Protein AF-0000000087217433 (afdb_homodimer)

Structure (mmCIF, N/CA/C/O backbone):
data_AF-0000000087217433-model_v1
#
loop_
_entity.id
_entity.type
_entity.pdbx_description
1 polymer Acyl-
#
loop_
_atom_site.group_PDB
_atom_site.id
_atom_site.type_symbol
_atom_site.label_atom_id
_atom_site.label_alt_id
_atom_site.label_comp_id
_atom_site.label_asym_id
_atom_site.label_entity_id
_atom_site.label_seq_id
_atom_site.pdbx_PDB_ins_code
_atom_site.Cartn_x
_atom_site.Cartn_y
_atom_site.Cartn_z
_atom_site.occupancy
_atom_site.B_iso_or_equiv
_atom_site.auth_seq_id
_atom_site.auth_comp_id
_atom_site.auth_asym_id
_atom_site.auth_atom_id
_atom_site.pdbx_PDB_model_num
ATOM 1 N N . MET A 1 1 ? -8.164 -5.551 -4.145 1 44.97 1 MET A N 1
ATOM 2 C CA . MET A 1 1 ? -9.016 -6.656 -4.57 1 44.97 1 MET A CA 1
ATOM 3 C C . MET A 1 1 ? -9.938 -7.105 -3.439 1 44.97 1 MET A C 1
ATOM 5 O O . MET A 1 1 ? -11.156 -7.141 -3.602 1 44.97 1 MET A O 1
ATOM 9 N N . GLY A 1 2 ? -9.273 -7.367 -2.277 1 44.88 2 GLY A N 1
ATOM 10 C CA . GLY A 1 2 ? -10.039 -8.008 -1.216 1 44.88 2 GLY A CA 1
ATOM 11 C C . GLY A 1 2 ? -11.094 -7.102 -0.615 1 44.88 2 GLY A C 1
ATOM 12 O O . GLY A 1 2 ? -12.125 -7.578 -0.129 1 44.88 2 GLY A O 1
ATOM 13 N N . ASN A 1 3 ? -10.906 -5.785 -0.82 1 48.41 3 ASN A N 1
ATOM 14 C CA . ASN A 1 3 ? -11.812 -4.879 -0.129 1 48.41 3 ASN A CA 1
ATOM 15 C C . ASN A 1 3 ? -13.008 -4.512 -1.002 1 48.41 3 ASN A C 1
ATOM 17 O O . ASN A 1 3 ? -13.922 -3.812 -0.554 1 48.41 3 ASN A O 1
ATOM 21 N N . ARG A 1 4 ? -12.984 -5.07 -2.201 1 52.06 4 ARG A N 1
ATOM 22 C CA . ARG A 1 4 ? -14.062 -4.691 -3.107 1 52.06 4 ARG A CA 1
ATOM 23 C C . ARG A 1 4 ? -15.141 -5.773 -3.164 1 52.06 4 ARG A C 1
ATOM 25 O O . ARG A 1 4 ? -16.156 -5.613 -3.852 1 52.06 4 ARG A O 1
ATOM 32 N N . THR A 1 5 ? -14.844 -6.816 -2.361 1 49.06 5 THR A N 1
ATOM 33 C CA . THR A 1 5 ? -15.805 -7.91 -2.322 1 49.06 5 THR A CA 1
ATOM 34 C C . THR A 1 5 ? -17 -7.539 -1.456 1 49.06 5 THR A C 1
ATOM 36 O O . THR A 1 5 ? -16.844 -6.938 -0.391 1 49.06 5 THR A O 1
ATOM 39 N N . GLU A 1 6 ? -18.094 -7.699 -2.018 1 55.34 6 GLU A N 1
ATOM 40 C CA . GLU A 1 6 ? -19.328 -7.383 -1.286 1 55.34 6 GLU A CA 1
ATOM 41 C C . GLU A 1 6 ? -19.344 -8.062 0.077 1 55.34 6 GLU A C 1
ATOM 43 O O . GLU A 1 6 ? -19.047 -9.258 0.183 1 55.34 6 GLU A O 1
ATOM 48 N N . GLY A 1 7 ? -19.656 -7.324 1.093 1 55.81 7 GLY A N 1
ATOM 49 C CA . GLY A 1 7 ? -19.828 -7.855 2.436 1 55.81 7 GLY A CA 1
ATOM 50 C C . GLY A 1 7 ? -18.516 -8 3.188 1 55.81 7 GLY A C 1
ATOM 51 O O . GLY A 1 7 ? -18.516 -8.367 4.367 1 55.81 7 GLY A O 1
ATOM 52 N N . THR A 1 8 ? -17.516 -7.793 2.533 1 60.22 8 THR A N 1
ATOM 53 C CA . THR A 1 8 ? -16.219 -8 3.189 1 60.22 8 THR A CA 1
ATOM 54 C C . THR A 1 8 ? -15.445 -6.688 3.277 1 60.22 8 THR A C 1
ATOM 56 O O . THR A 1 8 ? -14.234 -6.691 3.516 1 60.22 8 THR A O 1
ATOM 59 N N . ALA A 1 9 ? -16.25 -5.656 3.094 1 64.94 9 ALA A N 1
ATOM 60 C CA . ALA A 1 9 ? -15.562 -4.367 2.992 1 64.94 9 ALA A CA 1
ATOM 61 C C . ALA A 1 9 ? -15.008 -3.934 4.344 1 64.94 9 ALA A C 1
ATOM 63 O O . ALA A 1 9 ? -15.633 -4.16 5.383 1 64.94 9 ALA A O 1
ATOM 64 N N . ASP A 1 10 ? -13.852 -3.668 4.367 1 72.44 10 ASP A N 1
ATOM 65 C CA . ASP A 1 10 ? -13.266 -2.992 5.523 1 72.44 10 ASP A CA 1
ATOM 66 C C . ASP A 1 10 ? -13.672 -1.522 5.566 1 72.44 10 ASP A C 1
ATOM 68 O O . ASP A 1 10 ? -12.852 -0.637 5.324 1 72.44 10 ASP A O 1
ATOM 72 N N . ASP A 1 11 ? -14.812 -1.246 5.996 1 66.94 11 ASP A N 1
ATOM 73 C CA . ASP A 1 11 ? -15.461 0.054 5.859 1 66.94 11 ASP A CA 1
ATOM 74 C C . ASP A 1 11 ? -14.703 1.132 6.629 1 66.94 11 ASP A C 1
ATOM 76 O O . ASP A 1 11 ? -14.648 2.287 6.203 1 66.94 11 ASP A O 1
ATOM 80 N N . THR A 1 12 ? -14.07 0.705 7.715 1 66.75 12 THR A N 1
ATOM 81 C CA . THR A 1 12 ? -13.438 1.716 8.555 1 66.75 12 THR A CA 1
ATOM 82 C C . THR A 1 12 ? -11.945 1.804 8.258 1 66.75 12 THR A C 1
ATOM 84 O O . THR A 1 12 ? -11.289 2.787 8.617 1 66.75 12 THR A O 1
ATOM 87 N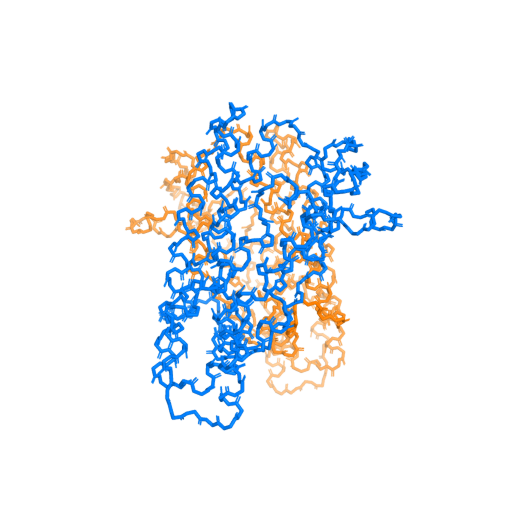 N . GLY A 1 13 ? -11.422 0.752 7.605 1 75.94 13 GLY A N 1
ATOM 88 C CA . GLY A 1 13 ? -9.984 0.644 7.441 1 75.94 13 GLY A CA 1
ATOM 89 C C . GLY A 1 13 ? -9.297 -0.001 8.633 1 75.94 13 GLY A C 1
ATOM 90 O O . GLY A 1 13 ? -8.086 -0.249 8.594 1 75.94 13 GLY A O 1
ATOM 91 N N . ALA A 1 14 ? -10.117 -0.2 9.695 1 81 14 ALA A N 1
ATOM 92 C CA . ALA A 1 14 ? -9.609 -0.865 10.891 1 81 14 ALA A CA 1
ATOM 93 C C . ALA A 1 14 ? -10.672 -1.772 11.508 1 81 14 ALA A C 1
ATOM 95 O O . ALA A 1 14 ? -10.758 -1.904 12.727 1 81 14 ALA A O 1
ATOM 96 N N . SER A 1 15 ? -11.508 -2.326 10.711 1 83.69 15 SER A N 1
ATOM 97 C CA . SER A 1 15 ? -12.57 -3.221 11.156 1 83.69 15 SER A CA 1
ATOM 98 C C . SER A 1 15 ? -12 -4.414 11.922 1 83.69 15 SER A C 1
ATOM 100 O O . SER A 1 15 ? -10.969 -4.965 11.539 1 83.69 15 SER A O 1
ATOM 102 N N . SER A 1 16 ? -12.781 -4.812 12.977 1 87.75 16 SER A N 1
ATOM 103 C CA . SER A 1 16 ? -12.352 -5.953 13.781 1 87.75 16 SER A CA 1
ATOM 104 C C . SER A 1 16 ? -12.844 -7.266 13.195 1 87.75 16 SER A C 1
ATOM 106 O O . SER A 1 16 ? -12.523 -8.344 13.703 1 87.75 16 SER A O 1
ATOM 108 N N . LEU A 1 17 ? -13.539 -7.184 12.148 1 88.38 17 LEU A N 1
ATOM 109 C CA . LEU A 1 17 ? -14.008 -8.406 11.5 1 88.38 17 LEU A CA 1
ATOM 110 C C . LEU A 1 17 ? -12.828 -9.266 11.062 1 88.38 17 LEU A C 1
ATOM 112 O O . LEU A 1 17 ? -11.828 -8.75 10.562 1 88.38 17 LEU A O 1
ATOM 116 N N . PRO A 1 18 ? -12.961 -10.562 11.219 1 89.69 18 PRO A N 1
ATOM 117 C CA . PRO A 1 18 ? -11.836 -11.453 10.922 1 89.69 18 PRO A CA 1
ATOM 118 C C . PRO A 1 18 ? -11.359 -11.328 9.477 1 89.69 18 PRO A C 1
ATOM 120 O O . PRO A 1 18 ? -10.148 -11.312 9.219 1 89.69 18 PRO A O 1
ATOM 123 N N . TRP A 1 19 ? -12.273 -11.219 8.578 1 89.81 19 TRP A N 1
ATOM 124 C CA . TRP A 1 19 ? -11.875 -11.117 7.18 1 89.81 19 TRP A CA 1
ATOM 125 C C . TRP A 1 19 ? -11.102 -9.82 6.934 1 89.81 19 TRP A C 1
ATOM 127 O O . TRP A 1 19 ? -10.094 -9.82 6.227 1 89.81 19 TRP A O 1
ATOM 137 N N . ALA A 1 20 ? -11.578 -8.742 7.469 1 88.75 20 ALA A N 1
ATOM 138 C CA . ALA A 1 20 ? -10.898 -7.461 7.332 1 88.75 20 ALA A CA 1
ATOM 139 C C . ALA A 1 20 ? -9.484 -7.531 7.902 1 88.75 20 ALA A C 1
ATOM 141 O O . ALA A 1 20 ? -8.539 -7.02 7.301 1 88.75 20 ALA A O 1
ATOM 142 N N . GLN A 1 21 ? -9.344 -8.148 9.016 1 91.12 21 GLN A N 1
ATOM 143 C CA . GLN A 1 21 ? -8.039 -8.312 9.641 1 91.12 21 GLN A CA 1
ATOM 144 C C . GLN A 1 21 ? -7.125 -9.188 8.789 1 91.12 21 GLN A C 1
ATOM 146 O O . GLN A 1 21 ? -5.941 -8.883 8.625 1 91.12 21 GLN A O 1
ATOM 151 N N . TRP A 1 22 ? -7.691 -10.234 8.273 1 93.31 22 TRP A N 1
ATOM 152 C CA . TRP A 1 22 ? -6.922 -11.117 7.41 1 93.31 22 TRP A CA 1
ATOM 153 C C . TRP A 1 22 ? -6.414 -10.367 6.18 1 93.31 22 TRP A C 1
ATOM 155 O O . TRP A 1 22 ? -5.234 -10.461 5.832 1 93.31 22 TRP A O 1
ATOM 165 N N . ILE A 1 23 ? -7.281 -9.633 5.574 1 91.19 23 ILE A N 1
ATOM 166 C CA . ILE A 1 23 ? -6.938 -8.945 4.332 1 91.19 23 ILE A CA 1
ATOM 167 C C . ILE A 1 23 ? -5.867 -7.891 4.609 1 91.19 23 ILE A C 1
ATOM 169 O O . ILE A 1 23 ? -4.953 -7.699 3.807 1 91.19 23 ILE A O 1
ATOM 173 N N . ARG A 1 24 ? -5.949 -7.215 5.711 1 92.12 24 ARG A N 1
ATOM 174 C CA . ARG A 1 24 ? -4.922 -6.23 6.039 1 92.12 24 ARG A CA 1
ATOM 175 C C . ARG A 1 24 ? -3.58 -6.906 6.305 1 92.12 24 ARG A C 1
ATOM 177 O O . ARG A 1 24 ? -2.533 -6.398 5.898 1 92.12 24 ARG A O 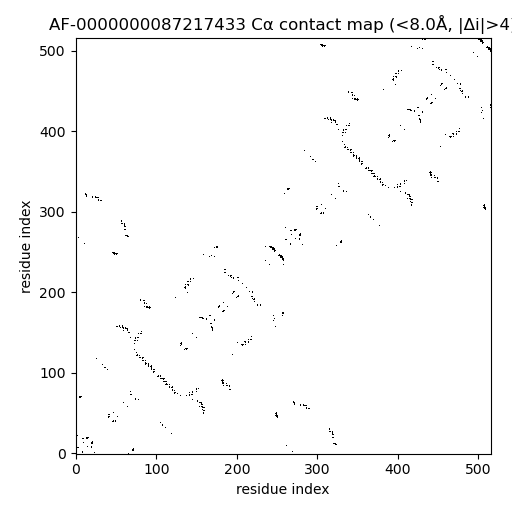1
ATOM 184 N N . GLY A 1 25 ? -3.664 -8.008 7.059 1 94.44 25 GLY A N 1
ATOM 185 C CA . GLY A 1 25 ? -2.441 -8.773 7.254 1 94.44 25 GLY A CA 1
ATOM 186 C C . GLY A 1 25 ? -1.825 -9.258 5.953 1 94.44 25 GLY A C 1
ATOM 187 O O . GLY A 1 25 ? -0.62 -9.109 5.742 1 94.44 25 GLY A O 1
ATOM 188 N N . TRP A 1 26 ? -2.689 -9.852 5.117 1 95.56 26 TRP A N 1
ATOM 189 C CA . TRP A 1 26 ? -2.283 -10.281 3.781 1 95.56 26 TRP A CA 1
ATOM 190 C C . TRP A 1 26 ? -1.668 -9.125 3.002 1 95.56 26 TRP A C 1
ATOM 192 O O . TRP A 1 26 ? -0.597 -9.266 2.408 1 95.56 26 TRP A O 1
ATOM 202 N N . THR A 1 27 ? -2.256 -7.973 3.033 1 93.62 27 THR A N 1
ATOM 203 C CA . THR A 1 27 ? -1.797 -6.789 2.312 1 93.62 27 THR A CA 1
ATOM 204 C C . THR A 1 27 ? -0.427 -6.348 2.82 1 93.62 27 THR A C 1
ATOM 206 O O . THR A 1 27 ? 0.45 -6 2.027 1 93.62 27 THR A O 1
ATOM 209 N N . ALA A 1 28 ? -0.307 -6.363 4.09 1 95.25 28 ALA A N 1
ATOM 210 C CA . ALA A 1 28 ? 0.971 -5.977 4.68 1 95.25 28 ALA A CA 1
ATOM 211 C C . ALA A 1 28 ? 2.098 -6.887 4.199 1 95.25 28 ALA A C 1
ATOM 213 O O . ALA A 1 28 ? 3.188 -6.414 3.867 1 95.25 28 ALA A O 1
ATOM 214 N N . GLU A 1 29 ? 1.805 -8.125 4.152 1 96.94 29 GLU A N 1
ATOM 215 C CA . GLU A 1 29 ? 2.812 -9.086 3.715 1 96.94 29 GLU A CA 1
ATOM 216 C C . GLU A 1 29 ? 3.096 -8.945 2.223 1 96.94 29 GLU A C 1
ATOM 218 O O . GLU A 1 29 ? 4.25 -9.008 1.796 1 96.94 29 GLU A O 1
ATOM 223 N N . GLU A 1 30 ? 2.029 -8.727 1.439 1 95.62 30 GLU A N 1
ATOM 224 C CA . GLU A 1 30 ? 2.209 -8.5 0.008 1 95.62 30 GLU A CA 1
ATOM 225 C C . GLU A 1 30 ? 3.061 -7.262 -0.254 1 95.62 30 GLU A C 1
ATOM 227 O O . GLU A 1 30 ? 3.891 -7.254 -1.165 1 95.62 30 GLU A O 1
ATOM 232 N N . ASN A 1 31 ? 2.756 -6.273 0.53 1 95.56 31 ASN A N 1
ATOM 233 C CA . ASN A 1 31 ? 3.551 -5.055 0.406 1 95.56 31 ASN A CA 1
ATOM 234 C C . ASN A 1 31 ? 5.035 -5.332 0.622 1 95.56 31 ASN A C 1
ATOM 236 O O . ASN A 1 31 ? 5.883 -4.773 -0.077 1 95.56 31 ASN A O 1
ATOM 240 N N . ARG A 1 32 ? 5.344 -6.191 1.537 1 96.31 32 ARG A N 1
ATOM 241 C CA . ARG A 1 32 ? 6.734 -6.523 1.831 1 96.31 32 ARG A CA 1
ATOM 242 C C . ARG A 1 32 ? 7.391 -7.223 0.646 1 96.31 32 ARG A C 1
ATOM 244 O O . ARG A 1 32 ? 8.586 -7.047 0.398 1 96.31 32 ARG A O 1
ATOM 251 N N . HIS A 1 33 ? 6.625 -8.062 0.002 1 97.56 33 HIS A N 1
ATOM 252 C CA . HIS A 1 33 ? 7.164 -8.742 -1.17 1 97.56 33 HIS A CA 1
ATOM 253 C C . HIS A 1 33 ? 7.633 -7.738 -2.221 1 97.56 33 HIS A C 1
ATOM 255 O O . HIS A 1 33 ? 8.758 -7.844 -2.725 1 97.56 33 HIS A O 1
ATOM 261 N N . GLY A 1 34 ? 6.723 -6.805 -2.523 1 95.44 34 GLY A N 1
ATOM 262 C CA . GLY A 1 34 ? 7.055 -5.777 -3.498 1 95.44 34 GLY A CA 1
ATOM 263 C C . GLY A 1 34 ? 8.25 -4.938 -3.096 1 95.44 34 GLY A C 1
ATOM 264 O O . GLY A 1 34 ? 9.133 -4.672 -3.914 1 95.44 34 GLY A O 1
ATOM 265 N N . ASP A 1 35 ? 8.266 -4.547 -1.831 1 95 35 ASP A N 1
ATOM 266 C CA . ASP A 1 35 ? 9.367 -3.725 -1.327 1 95 35 ASP A CA 1
ATOM 267 C C . ASP A 1 35 ? 10.695 -4.461 -1.436 1 95 35 ASP A C 1
ATOM 269 O O . ASP A 1 35 ? 11.703 -3.875 -1.836 1 95 35 ASP A O 1
ATOM 273 N N . LEU A 1 36 ? 10.695 -5.715 -1.054 1 96.25 36 LEU A N 1
ATOM 274 C CA . LEU A 1 36 ? 11.914 -6.52 -1.065 1 96.25 36 LEU A CA 1
ATOM 275 C C . LEU A 1 36 ? 12.445 -6.684 -2.486 1 96.25 36 LEU A C 1
ATOM 277 O O . LEU A 1 36 ? 13.633 -6.469 -2.736 1 96.25 36 LEU A O 1
ATOM 281 N N . LEU A 1 37 ? 11.578 -7 -3.389 1 97.25 37 LEU A N 1
ATOM 282 C CA . LEU A 1 37 ? 11.992 -7.203 -4.773 1 97.25 37 LEU A CA 1
ATOM 283 C C . LEU A 1 37 ? 12.469 -5.898 -5.398 1 97.25 37 LEU A C 1
ATOM 285 O O . LEU A 1 37 ? 13.453 -5.879 -6.133 1 97.25 37 LEU A O 1
ATOM 289 N N . ASN A 1 38 ? 11.719 -4.863 -5.117 1 96.56 38 ASN A N 1
ATOM 290 C CA . ASN A 1 38 ? 12.133 -3.557 -5.621 1 96.56 38 ASN A CA 1
ATOM 291 C C . ASN A 1 38 ? 13.516 -3.166 -5.117 1 96.56 38 ASN A C 1
ATOM 293 O O . ASN A 1 38 ? 14.344 -2.662 -5.879 1 96.56 38 ASN A O 1
ATOM 297 N N . ARG A 1 39 ? 13.766 -3.41 -3.848 1 95.81 39 ARG A N 1
ATOM 298 C CA . ARG A 1 39 ? 15.062 -3.111 -3.258 1 95.81 39 ARG A CA 1
ATOM 299 C C . ARG A 1 39 ? 16.156 -3.953 -3.898 1 95.81 39 ARG A C 1
ATOM 301 O O . ARG A 1 39 ? 17.25 -3.451 -4.184 1 95.81 39 ARG A O 1
ATOM 308 N N . TYR A 1 40 ? 15.898 -5.184 -4.102 1 97.31 40 TYR A N 1
ATOM 309 C CA . TYR A 1 40 ? 16.859 -6.059 -4.766 1 97.31 40 TYR A CA 1
ATOM 310 C C . TYR A 1 40 ? 17.219 -5.531 -6.152 1 97.31 40 TYR A C 1
ATOM 312 O O . TYR A 1 40 ? 18.391 -5.453 -6.512 1 97.31 40 TYR A O 1
ATOM 320 N N . LEU A 1 41 ? 16.172 -5.195 -6.926 1 96.94 41 LEU A N 1
ATOM 321 C CA . LEU A 1 41 ? 16.406 -4.656 -8.258 1 96.94 41 LEU A CA 1
ATOM 322 C C . LEU A 1 41 ? 17.25 -3.387 -8.195 1 96.94 41 LEU A C 1
ATOM 324 O O . LEU A 1 41 ? 18.188 -3.225 -8.969 1 96.94 41 LEU A O 1
ATOM 328 N N . TYR A 1 42 ? 16.906 -2.549 -7.277 1 96.19 42 TYR A N 1
ATOM 329 C CA . TYR A 1 42 ? 17.625 -1.286 -7.117 1 96.19 42 TYR A CA 1
ATOM 330 C C . TYR A 1 42 ? 19.094 -1.526 -6.793 1 96.19 42 TYR A C 1
ATOM 332 O O . TYR A 1 42 ? 19.969 -0.94 -7.426 1 96.19 42 TYR A O 1
ATOM 340 N N . LEU A 1 43 ? 19.375 -2.398 -5.859 1 95.25 43 LEU A N 1
ATOM 341 C CA . LEU A 1 43 ? 20.734 -2.611 -5.371 1 95.25 43 LEU A CA 1
ATOM 342 C C . LEU A 1 43 ? 21.547 -3.41 -6.379 1 95.25 43 LEU A C 1
ATOM 344 O O . LEU A 1 43 ? 22.781 -3.338 -6.379 1 95.25 43 LEU A O 1
ATOM 348 N N . SER A 1 44 ? 20.875 -4.195 -7.191 1 95.06 44 SER A N 1
ATOM 349 C CA . SER A 1 44 ? 21.609 -5.008 -8.164 1 95.06 44 SER A CA 1
ATOM 350 C C . SER A 1 44 ? 22.297 -4.137 -9.203 1 95.06 44 SER A C 1
ATOM 352 O O . SER A 1 44 ? 23.312 -4.535 -9.773 1 95.06 44 SER A O 1
ATOM 354 N N . GLY A 1 45 ? 21.703 -2.961 -9.539 1 93.88 45 GLY A N 1
ATOM 355 C CA . GLY A 1 45 ? 22.234 -2.082 -10.57 1 93.88 45 GLY A CA 1
ATOM 356 C C . GLY A 1 45 ? 22.047 -2.619 -11.977 1 93.88 45 GLY A C 1
ATOM 357 O O . GLY A 1 45 ? 22.609 -2.08 -12.93 1 93.88 45 GLY A O 1
ATOM 358 N N . ARG A 1 46 ? 21.234 -3.582 -12.125 1 92.88 46 ARG A N 1
ATOM 359 C CA . ARG A 1 46 ? 21.125 -4.285 -13.398 1 92.88 46 ARG A CA 1
ATOM 360 C C . ARG A 1 46 ? 19.891 -3.816 -14.172 1 92.88 46 ARG A C 1
ATOM 362 O O . ARG A 1 46 ? 19.734 -4.148 -15.344 1 92.88 46 ARG A O 1
ATOM 369 N N . VAL A 1 47 ? 19.047 -3.051 -13.492 1 95.88 47 VAL A N 1
ATOM 370 C CA . VAL A 1 47 ? 17.766 -2.674 -14.086 1 95.88 47 VAL A CA 1
ATOM 371 C C . VAL A 1 47 ? 17.656 -1.152 -14.148 1 95.88 47 VAL A C 1
ATOM 373 O O . VAL A 1 47 ? 18.234 -0.446 -13.328 1 95.88 47 VAL A O 1
ATOM 376 N N . ASP A 1 48 ? 16.938 -0.722 -15.203 1 96.94 48 ASP A N 1
ATOM 377 C CA . ASP A 1 48 ? 16.578 0.693 -15.273 1 96.94 48 ASP A CA 1
ATOM 378 C C . ASP A 1 48 ? 15.453 1.03 -14.305 1 96.94 48 ASP A C 1
ATOM 380 O O . ASP A 1 48 ? 14.273 0.906 -14.648 1 96.94 48 ASP A O 1
ATOM 384 N N . MET A 1 49 ? 15.852 1.546 -13.18 1 96.44 49 MET A N 1
ATOM 385 C CA . MET A 1 49 ? 14.867 1.742 -12.117 1 96.44 49 MET A CA 1
ATOM 386 C C . MET A 1 49 ? 13.906 2.871 -12.469 1 96.44 49 MET A C 1
ATOM 388 O O . MET A 1 49 ? 12.781 2.912 -11.961 1 96.44 49 MET A O 1
ATOM 392 N N . ARG A 1 50 ? 14.297 3.814 -13.289 1 95.94 50 ARG A N 1
ATOM 393 C CA . ARG A 1 50 ? 13.352 4.828 -13.758 1 95.94 50 ARG A CA 1
ATOM 394 C C . ARG A 1 50 ? 12.18 4.188 -14.484 1 95.94 50 ARG A C 1
ATOM 396 O O . ARG A 1 50 ? 11.023 4.543 -14.242 1 95.94 50 ARG A O 1
ATOM 403 N N . GLN A 1 51 ? 12.523 3.23 -15.32 1 95.75 51 GLN A N 1
ATOM 404 C CA . GLN A 1 51 ? 11.484 2.562 -16.094 1 95.75 51 GLN A CA 1
ATOM 405 C C . GLN A 1 51 ? 10.625 1.667 -15.195 1 95.75 51 GLN A C 1
ATOM 407 O O . GLN A 1 51 ? 9.414 1.555 -15.398 1 95.75 51 GLN A O 1
ATOM 412 N N . VAL A 1 52 ? 11.289 1.016 -14.266 1 96 52 VAL A N 1
ATOM 413 C CA . VAL A 1 52 ? 10.555 0.182 -13.328 1 96 52 VAL A CA 1
ATOM 414 C C . VAL A 1 52 ? 9.555 1.038 -12.555 1 96 52 VAL A C 1
ATOM 416 O O . VAL A 1 52 ? 8.367 0.714 -12.492 1 96 52 VAL A O 1
ATOM 419 N N . GLU A 1 53 ? 10 2.18 -12.039 1 96.19 53 GLU A N 1
ATOM 420 C CA . GLU A 1 53 ? 9.148 3.037 -11.219 1 96.19 53 GLU A CA 1
ATOM 421 C C . GLU A 1 53 ? 8.062 3.701 -12.062 1 96.19 53 GLU A C 1
ATOM 423 O O . GLU A 1 53 ? 6.949 3.932 -11.578 1 96.19 53 GLU A O 1
ATOM 428 N N . THR A 1 54 ? 8.414 4.031 -13.266 1 96.06 54 THR A N 1
ATOM 429 C CA . THR A 1 54 ? 7.402 4.562 -14.18 1 96.06 54 THR A CA 1
ATOM 430 C C . THR A 1 54 ? 6.301 3.533 -14.422 1 96.06 54 THR A C 1
ATOM 432 O O . THR A 1 54 ? 5.117 3.873 -14.422 1 96.06 54 THR A O 1
ATOM 435 N N . THR A 1 55 ? 6.703 2.316 -14.617 1 95.19 55 THR A N 1
ATOM 436 C CA . THR A 1 55 ? 5.75 1.234 -14.836 1 95.19 55 THR A CA 1
ATOM 437 C C . THR A 1 55 ? 4.848 1.056 -13.617 1 95.19 55 THR A C 1
ATOM 439 O O . THR A 1 55 ? 3.631 0.911 -13.758 1 95.19 55 THR A O 1
ATOM 442 N N . VAL A 1 56 ? 5.492 1.079 -12.43 1 94.62 56 VAL A N 1
ATOM 443 C CA . VAL A 1 56 ? 4.723 0.952 -11.195 1 94.62 56 VAL A CA 1
ATOM 444 C C . VAL A 1 56 ? 3.732 2.109 -11.078 1 94.62 56 VAL A C 1
ATOM 446 O O . VAL A 1 56 ? 2.562 1.904 -10.742 1 94.62 56 VAL A O 1
ATOM 449 N N . HIS A 1 57 ? 4.18 3.293 -11.398 1 95.75 57 HIS A N 1
ATOM 450 C CA . HIS A 1 57 ? 3.328 4.477 -11.359 1 95.75 57 HIS A CA 1
ATOM 451 C C . HIS A 1 57 ? 2.125 4.32 -12.289 1 95.75 57 HIS A C 1
ATOM 453 O O . HIS A 1 57 ? 0.99 4.586 -11.883 1 95.75 57 HIS A O 1
ATOM 459 N N . HIS A 1 58 ? 2.363 3.885 -13.445 1 93.94 58 HIS A N 1
ATOM 460 C CA . HIS A 1 58 ? 1.292 3.721 -14.422 1 93.94 58 HIS A CA 1
ATOM 461 C C . HIS A 1 58 ? 0.341 2.6 -14.008 1 93.94 58 HIS A C 1
ATOM 463 O O . HIS A 1 58 ? -0.864 2.68 -14.258 1 93.94 58 HIS A O 1
ATOM 469 N N . LEU A 1 59 ? 0.901 1.569 -13.484 1 92.19 59 LEU A N 1
ATOM 470 C CA . LEU A 1 59 ? 0.045 0.479 -13.031 1 92.19 59 LEU A CA 1
ATOM 471 C C . LEU A 1 59 ? -0.966 0.973 -12.008 1 92.19 59 LEU A C 1
ATOM 473 O O . LEU A 1 59 ? -2.15 0.636 -12.078 1 92.19 59 LEU A O 1
ATOM 477 N N . LEU A 1 60 ? -0.505 1.774 -11.055 1 91.75 60 LEU A N 1
ATOM 478 C CA . LEU A 1 60 ? -1.383 2.318 -10.023 1 91.75 60 LEU A CA 1
ATOM 479 C C . LEU A 1 60 ? -2.377 3.307 -10.625 1 91.75 60 LEU A C 1
ATOM 481 O O . LEU A 1 60 ? -3.557 3.299 -10.266 1 91.75 60 LEU A O 1
ATOM 485 N N . ARG A 1 61 ? -1.899 4.055 -11.516 1 92.56 61 ARG A N 1
ATOM 486 C CA . ARG A 1 61 ? -2.746 5.074 -12.125 1 92.56 61 ARG A CA 1
ATOM 487 C C . ARG A 1 61 ? -3.793 4.438 -13.039 1 92.56 61 ARG A C 1
ATOM 489 O O . ARG A 1 61 ? -4.938 4.891 -13.086 1 92.56 61 ARG A O 1
ATOM 496 N N . ASN A 1 62 ? -3.348 3.467 -13.719 1 88.88 62 ASN A N 1
ATOM 497 C CA . ASN A 1 62 ? -4.25 2.805 -14.656 1 88.88 62 ASN A CA 1
ATOM 498 C C . ASN A 1 62 ? -5.258 1.915 -13.93 1 88.88 62 ASN A C 1
ATOM 500 O O . ASN A 1 62 ? -6.371 1.713 -14.414 1 88.88 62 ASN A O 1
ATOM 504 N N . GLY A 1 63 ? -4.809 1.42 -12.828 1 84.69 63 GLY A N 1
ATOM 505 C CA . GLY A 1 63 ? -5.676 0.552 -12.047 1 84.69 63 GLY A CA 1
ATOM 506 C C . GLY A 1 63 ? -5.664 -0.888 -12.523 1 84.69 63 GLY A C 1
ATOM 507 O O . GLY A 1 63 ? -4.734 -1.311 -13.219 1 84.69 63 GLY A O 1
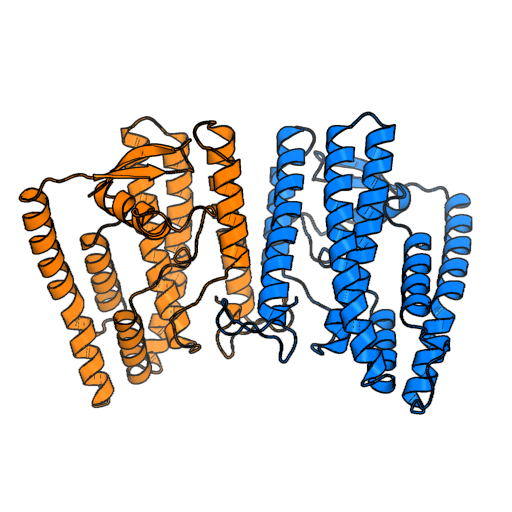ATOM 508 N N . MET A 1 64 ? -6.5 -1.625 -11.828 1 75.81 64 MET A N 1
ATOM 509 C CA . MET A 1 64 ? -6.633 -3.045 -12.148 1 75.81 64 MET A CA 1
ATOM 510 C C . MET A 1 64 ? -8.102 -3.441 -12.273 1 75.81 64 MET A C 1
ATOM 512 O O . MET A 1 64 ? -8.922 -3.049 -11.445 1 75.81 64 MET A O 1
ATOM 516 N N . GLU A 1 65 ? -8.352 -3.924 -13.406 1 70.06 65 GLU A N 1
ATOM 517 C CA . GLU A 1 65 ? -9.703 -4.441 -13.57 1 70.06 65 GLU A CA 1
ATOM 518 C C . GLU A 1 65 ? -9.781 -5.918 -13.18 1 70.06 65 GLU A C 1
ATOM 520 O O . GLU A 1 65 ? -9.133 -6.762 -13.805 1 70.06 65 GLU A O 1
ATOM 525 N N . MET A 1 66 ? -10.391 -6.066 -11.992 1 63.19 66 MET A N 1
ATOM 526 C CA . MET A 1 66 ? -10.602 -7.473 -11.648 1 63.19 66 MET A CA 1
ATOM 527 C C . MET A 1 66 ? -11.734 -8.07 -12.477 1 63.19 66 MET A C 1
ATOM 529 O O . MET A 1 66 ? -12.828 -7.508 -12.531 1 63.19 66 MET A O 1
ATOM 533 N N . LEU A 1 67 ? -11.438 -8.797 -13.391 1 60.06 67 LEU A N 1
ATOM 534 C CA . LEU A 1 67 ? -12.438 -9.383 -14.281 1 60.06 67 LEU A CA 1
ATOM 535 C C . LEU A 1 67 ? -13.281 -10.422 -13.555 1 60.06 67 LEU A C 1
ATOM 537 O O . LEU A 1 67 ? -13.961 -11.227 -14.188 1 60.06 67 LEU A O 1
ATOM 541 N N . VAL A 1 68 ? -13.148 -10.305 -12.211 1 61.34 68 VAL A N 1
ATOM 542 C CA . VAL A 1 68 ? -13.945 -11.266 -11.469 1 61.34 68 VAL A CA 1
ATOM 543 C C . VAL A 1 68 ? -15.141 -10.562 -10.828 1 61.34 68 VAL A C 1
ATOM 545 O O . VAL A 1 68 ? -15.039 -9.406 -10.406 1 61.34 68 VAL A O 1
ATOM 548 N N . PRO A 1 69 ? -16.297 -11.219 -10.938 1 63.91 69 PRO A N 1
ATOM 549 C CA . PRO A 1 69 ? -17.469 -10.633 -10.289 1 63.91 69 PRO A CA 1
ATOM 550 C C . PRO A 1 69 ? -17.219 -10.266 -8.828 1 63.91 69 PRO A C 1
ATOM 552 O O . PRO A 1 69 ? -16.328 -10.836 -8.188 1 63.91 69 PRO A O 1
ATOM 555 N N . LYS A 1 70 ? -17.969 -9.391 -8.32 1 70.56 70 LYS A N 1
ATOM 556 C CA . LYS A 1 70 ? -17.812 -8.844 -6.977 1 70.56 70 LYS A CA 1
ATOM 557 C C . LYS A 1 70 ? -18.375 -9.797 -5.926 1 70.56 70 LYS A C 1
ATOM 559 O O . LYS A 1 70 ? -18.391 -9.477 -4.734 1 70.56 70 LYS A O 1
ATOM 564 N N . SER A 1 71 ? -18.484 -11.008 -6.324 1 79.44 71 SER A N 1
ATOM 565 C CA . SER A 1 71 ? -18.969 -11.961 -5.34 1 79.44 71 SER A CA 1
ATOM 566 C C . SER A 1 71 ? -17.844 -12.492 -4.465 1 79.44 71 SER A C 1
ATOM 568 O O . SER A 1 71 ? -16.719 -12.672 -4.934 1 79.44 71 SER A O 1
ATOM 570 N N . PRO A 1 72 ? -18.234 -12.742 -3.203 1 84.31 72 PRO A N 1
ATOM 571 C CA . PRO A 1 72 ? -17.219 -13.289 -2.297 1 84.31 72 PRO A CA 1
ATOM 572 C C . PRO A 1 72 ? -16.672 -14.633 -2.762 1 84.31 72 PRO A C 1
ATOM 574 O O . PRO A 1 72 ? -15.492 -14.93 -2.564 1 84.31 72 PRO A O 1
ATOM 577 N N . TYR A 1 73 ? -17.547 -15.438 -3.455 1 91.19 73 TYR A N 1
ATOM 578 C CA . TYR A 1 73 ? -17.094 -16.734 -3.947 1 91.19 73 TYR A CA 1
ATOM 579 C C . TYR A 1 73 ? -15.992 -16.578 -4.984 1 91.19 73 TYR A C 1
ATOM 581 O O . TYR A 1 73 ? -14.945 -17.219 -4.895 1 91.19 73 TYR A O 1
ATOM 589 N N . HIS A 1 74 ? -16.234 -15.641 -5.879 1 89.06 74 HIS A N 1
ATOM 590 C CA . HIS A 1 74 ? -15.281 -15.43 -6.965 1 89.06 74 HIS A CA 1
ATOM 591 C C . HIS A 1 74 ? -13.961 -14.883 -6.438 1 89.06 74 HIS A C 1
ATOM 593 O O . HIS A 1 74 ? -12.891 -15.305 -6.887 1 89.06 74 HIS A O 1
ATOM 599 N N . SER A 1 75 ? -14.07 -14.031 -5.477 1 87.5 75 SER A N 1
ATOM 600 C CA . SER A 1 75 ? -12.875 -13.375 -4.965 1 87.5 75 SER A CA 1
ATOM 601 C C . SER A 1 75 ? -11.961 -14.359 -4.246 1 87.5 75 SER A C 1
ATOM 603 O O . SER A 1 75 ? -10.742 -14.32 -4.414 1 87.5 75 SER A O 1
ATOM 605 N N . VAL A 1 76 ? -12.547 -15.219 -3.486 1 92 76 VAL A N 1
ATOM 606 C CA . VAL A 1 76 ? -11.719 -16.141 -2.711 1 92 76 VAL A CA 1
ATOM 607 C C . VAL A 1 76 ? -11.141 -17.219 -3.629 1 92 76 VAL A C 1
ATOM 609 O O . VAL A 1 76 ? -10.016 -17.672 -3.432 1 92 76 VAL A O 1
ATOM 612 N N . ILE A 1 77 ? -11.898 -17.625 -4.617 1 93.56 77 ILE A N 1
ATOM 613 C CA . ILE A 1 77 ? -11.398 -18.594 -5.59 1 93.56 77 ILE A CA 1
ATOM 614 C C . ILE A 1 77 ? -10.242 -17.969 -6.379 1 93.56 77 ILE A C 1
ATOM 616 O O . ILE A 1 77 ? -9.188 -18.578 -6.523 1 93.56 77 ILE A O 1
ATOM 620 N N . TYR A 1 78 ? -10.484 -16.812 -6.836 1 90.44 78 TYR A N 1
ATOM 621 C CA . TYR A 1 78 ? -9.438 -16.094 -7.555 1 90.44 78 TYR A CA 1
ATOM 622 C C . TYR A 1 78 ? -8.18 -15.953 -6.699 1 90.44 78 TYR A C 1
ATOM 624 O O . TYR A 1 78 ? -7.066 -16.141 -7.188 1 90.44 78 TYR A O 1
ATOM 632 N N . GLY A 1 79 ? -8.391 -15.609 -5.457 1 91.31 79 GLY A N 1
ATOM 633 C CA . GLY A 1 79 ? -7.273 -15.492 -4.539 1 91.31 79 GLY A CA 1
ATOM 634 C C . GLY A 1 79 ? -6.473 -16.781 -4.41 1 91.31 79 GLY A C 1
ATOM 635 O O . GLY A 1 79 ? -5.242 -16.75 -4.441 1 91.31 79 GLY A O 1
ATOM 636 N N . ALA A 1 80 ? -7.156 -17.859 -4.285 1 95 80 ALA A N 1
ATOM 637 C CA . ALA A 1 80 ? -6.48 -19.156 -4.184 1 95 80 ALA A CA 1
ATOM 638 C C . ALA A 1 80 ? -5.629 -19.422 -5.422 1 95 80 ALA A C 1
ATOM 640 O O . ALA A 1 80 ? -4.457 -19.797 -5.309 1 95 80 ALA A O 1
ATOM 641 N N . PHE A 1 81 ? -6.199 -19.172 -6.531 1 93.5 81 PHE A N 1
ATOM 642 C CA . PHE A 1 81 ? -5.504 -19.438 -7.785 1 93.5 81 PHE A CA 1
ATOM 643 C C . PHE A 1 81 ? -4.309 -18.5 -7.941 1 93.5 81 PHE A C 1
ATOM 645 O O . PHE A 1 81 ? -3.221 -18.938 -8.328 1 93.5 81 PHE A O 1
ATOM 652 N N . GLN A 1 82 ? -4.539 -17.25 -7.684 1 92.12 82 GLN A N 1
ATOM 653 C CA . GLN A 1 82 ? -3.473 -16.266 -7.816 1 92.12 82 GLN A CA 1
ATOM 654 C C . GLN A 1 82 ? -2.311 -16.578 -6.883 1 92.12 82 GLN A C 1
ATOM 656 O O . GLN A 1 82 ? -1.146 -16.516 -7.285 1 92.12 82 GLN A O 1
ATOM 661 N N . GLU A 1 83 ? -2.592 -16.953 -5.66 1 95.56 83 GLU A N 1
ATOM 662 C CA . GLU A 1 83 ? -1.547 -17.266 -4.691 1 95.56 83 GLU A CA 1
ATOM 663 C C . GLU A 1 83 ? -0.741 -18.5 -5.129 1 95.56 83 GLU A C 1
ATOM 665 O O . GLU A 1 83 ? 0.481 -18.531 -4.969 1 95.56 83 GLU A O 1
ATOM 670 N N . ARG A 1 84 ? -1.385 -19.5 -5.617 1 96.75 84 ARG A N 1
ATOM 671 C CA . ARG A 1 84 ? -0.646 -20.672 -6.07 1 96.75 84 ARG A CA 1
ATOM 672 C C . ARG A 1 84 ? 0.195 -20.344 -7.301 1 96.75 84 ARG A C 1
ATOM 674 O O . ARG A 1 84 ? 1.336 -20.797 -7.414 1 96.75 84 ARG A O 1
ATOM 681 N N . ALA A 1 85 ? -0.42 -19.594 -8.211 1 94.56 85 ALA A N 1
ATOM 682 C CA . ALA A 1 85 ? 0.336 -19.203 -9.398 1 94.56 85 ALA A CA 1
ATOM 683 C C . ALA A 1 85 ? 1.617 -18.469 -9.016 1 94.56 85 ALA A C 1
ATOM 685 O O . ALA A 1 85 ? 2.688 -18.75 -9.555 1 94.56 85 ALA A O 1
ATOM 686 N N . THR A 1 86 ? 1.513 -17.531 -8.102 1 95.81 86 THR A N 1
ATOM 687 C CA . THR A 1 86 ? 2.689 -16.766 -7.711 1 95.81 86 THR A CA 1
ATOM 688 C C . THR A 1 86 ? 3.654 -17.625 -6.906 1 95.81 86 THR A C 1
ATOM 690 O O . THR A 1 86 ? 4.871 -17.484 -7.016 1 95.81 86 THR A O 1
ATOM 693 N N . PHE A 1 87 ? 3.066 -18.547 -6.078 1 98.06 87 PHE A N 1
ATOM 694 C CA . PHE A 1 87 ? 3.908 -19.516 -5.375 1 98.06 87 PHE A CA 1
ATOM 695 C C . PHE A 1 87 ? 4.793 -20.266 -6.355 1 98.06 87 PHE A C 1
ATOM 697 O O . PHE A 1 87 ? 6.02 -20.281 -6.215 1 98.06 87 PHE A O 1
ATOM 704 N N . VAL A 1 88 ? 4.23 -20.812 -7.344 1 97.69 88 VAL A N 1
ATOM 705 C CA . VAL A 1 88 ? 4.941 -21.609 -8.328 1 97.69 88 VAL A CA 1
ATOM 706 C C . VAL A 1 88 ? 5.941 -20.734 -9.086 1 97.69 88 VAL A C 1
ATOM 708 O O . VAL A 1 88 ? 7.09 -21.125 -9.289 1 97.69 88 VAL A O 1
ATOM 711 N N . SER A 1 89 ? 5.52 -19.578 -9.484 1 97.12 89 SER A N 1
ATOM 712 C CA . SER A 1 89 ? 6.387 -18.641 -10.211 1 97.12 89 SER A CA 1
ATOM 713 C C . SER A 1 89 ? 7.625 -18.297 -9.391 1 97.12 89 SER A C 1
ATOM 715 O O . SER A 1 89 ? 8.742 -18.297 -9.914 1 97.12 89 SER A O 1
ATOM 717 N N . HIS A 1 90 ? 7.434 -18.016 -8.117 1 98.56 90 HIS A N 1
ATOM 718 C CA . HIS A 1 90 ? 8.555 -17.641 -7.262 1 98.56 90 HIS A CA 1
ATOM 719 C C . HIS A 1 90 ? 9.477 -18.844 -7.023 1 98.56 90 HIS A C 1
ATOM 721 O O . HIS A 1 90 ? 10.695 -18.688 -6.93 1 98.56 90 HIS A O 1
ATOM 727 N N . VAL A 1 91 ? 8.906 -20.031 -6.898 1 98.75 91 VAL A N 1
ATOM 728 C CA . VAL A 1 91 ? 9.719 -21.234 -6.734 1 98.75 91 VAL A CA 1
ATOM 729 C C . VAL A 1 91 ? 10.602 -21.422 -7.961 1 98.75 91 VAL A C 1
ATOM 731 O O . VAL A 1 91 ? 11.812 -21.641 -7.832 1 98.75 91 VAL A O 1
ATOM 734 N N . HIS A 1 92 ? 9.992 -21.344 -9.102 1 98.5 92 HIS A N 1
ATOM 735 C CA . HIS A 1 92 ? 10.75 -21.531 -10.336 1 98.5 92 HIS A CA 1
ATOM 736 C C . HIS A 1 92 ? 11.82 -20.453 -10.5 1 98.5 92 HIS A C 1
ATOM 738 O O . HIS A 1 92 ? 12.938 -20.75 -10.93 1 98.5 92 HIS A O 1
ATOM 744 N N . THR A 1 93 ? 11.508 -19.219 -10.188 1 98.25 93 THR A N 1
ATOM 745 C CA . THR A 1 93 ? 12.477 -18.141 -10.266 1 98.25 93 THR A CA 1
ATOM 746 C C . THR A 1 93 ? 13.633 -18.375 -9.297 1 98.25 93 THR A C 1
ATOM 748 O O . THR A 1 93 ? 14.797 -18.141 -9.648 1 98.25 93 THR A O 1
ATOM 751 N N . ALA A 1 94 ? 13.266 -18.828 -8.094 1 98.69 94 ALA A N 1
ATOM 752 C CA . ALA A 1 94 ? 14.312 -19.141 -7.125 1 98.69 94 ALA A CA 1
ATOM 753 C C . ALA A 1 94 ? 15.273 -20.188 -7.676 1 98.69 94 ALA A C 1
ATOM 755 O O . ALA A 1 94 ? 16.5 -20.031 -7.566 1 98.69 94 ALA A O 1
ATOM 756 N N . ARG A 1 95 ? 14.719 -21.203 -8.25 1 98.31 95 ARG A N 1
ATOM 757 C CA . ARG A 1 95 ? 15.523 -22.281 -8.812 1 98.31 95 ARG A CA 1
ATOM 758 C C . ARG A 1 95 ? 16.422 -21.766 -9.93 1 98.31 95 ARG A C 1
ATOM 760 O O . ARG A 1 95 ? 17.625 -22.047 -9.938 1 98.31 95 ARG A O 1
ATOM 767 N N . LEU A 1 96 ? 15.867 -21.016 -10.836 1 97.62 96 LEU A N 1
ATOM 768 C CA . LEU A 1 96 ? 16.625 -20.453 -11.945 1 97.62 96 LEU A CA 1
ATOM 769 C C . LEU A 1 96 ? 17.75 -19.547 -11.438 1 97.62 96 LEU A C 1
ATOM 771 O O . LEU A 1 96 ? 18.875 -19.625 -11.922 1 97.62 96 LEU A O 1
ATOM 775 N N . ALA A 1 97 ? 17.391 -18.703 -10.492 1 97.88 97 ALA A N 1
ATOM 776 C CA . ALA A 1 97 ? 18.375 -17.781 -9.93 1 97.88 97 ALA A CA 1
ATOM 777 C C . ALA A 1 97 ? 19.547 -18.547 -9.297 1 97.88 97 ALA A C 1
ATOM 779 O O . ALA A 1 97 ? 20.703 -18.219 -9.523 1 97.88 97 ALA A O 1
ATOM 780 N N . GLY A 1 98 ? 19.172 -19.562 -8.547 1 97.75 98 GLY A N 1
ATOM 781 C CA . GLY A 1 98 ? 20.219 -20.391 -7.961 1 97.75 98 GLY A CA 1
ATOM 782 C C . GLY A 1 98 ? 21.109 -21.062 -9 1 97.75 98 GLY A C 1
ATOM 783 O O . GLY A 1 98 ? 22.328 -21.062 -8.859 1 97.75 98 GLY A O 1
ATOM 784 N N . GLN A 1 99 ? 20.594 -21.531 -10.023 1 97.75 99 GLN A N 1
ATOM 785 C CA . GLN A 1 99 ? 21.328 -22.203 -11.094 1 97.75 99 GLN A CA 1
ATOM 786 C C . GLN A 1 99 ? 22.266 -21.25 -11.812 1 97.75 99 GLN A C 1
ATOM 788 O O . GLN A 1 99 ? 23.328 -21.656 -12.305 1 97.75 99 GLN A O 1
ATOM 793 N N . HIS A 1 100 ? 21.938 -20.016 -11.773 1 96.19 100 HIS A N 1
ATOM 794 C CA . HIS A 1 100 ? 22.75 -19.047 -12.5 1 96.19 100 HIS A CA 1
ATOM 795 C C . HIS A 1 100 ? 23.625 -18.234 -11.539 1 96.19 100 HIS A C 1
ATOM 797 O O . HIS A 1 100 ? 24.125 -17.172 -11.906 1 96.19 100 HIS A O 1
ATOM 803 N N . GLY A 1 101 ? 23.641 -18.609 -10.289 1 97.19 101 GLY A N 1
ATOM 804 C CA . GLY A 1 101 ? 24.656 -18.109 -9.367 1 97.19 101 GLY A CA 1
ATOM 805 C C . GLY A 1 101 ? 24.156 -16.922 -8.547 1 97.19 101 GLY A C 1
ATOM 806 O O . GLY A 1 101 ? 24.938 -16.281 -7.844 1 97.19 101 GLY A O 1
ATOM 807 N N . ASP A 1 102 ? 22.938 -16.609 -8.672 1 97.38 102 ASP A N 1
ATOM 808 C CA . ASP A 1 102 ? 22.375 -15.531 -7.859 1 97.38 102 ASP A CA 1
ATOM 809 C C . ASP A 1 102 ? 21.688 -16.078 -6.613 1 97.38 102 ASP A C 1
ATOM 811 O O . ASP A 1 102 ? 20.453 -16.188 -6.566 1 97.38 102 ASP A O 1
ATOM 815 N N . GLN A 1 103 ? 22.406 -16.203 -5.609 1 98.12 103 GLN A N 1
ATOM 816 C CA . GLN A 1 103 ? 21.922 -16.844 -4.395 1 98.12 103 GLN A CA 1
ATOM 817 C C . GLN A 1 103 ? 21 -15.898 -3.613 1 98.12 103 GLN A C 1
ATOM 819 O O . GLN A 1 103 ? 20.078 -16.344 -2.939 1 98.12 103 GLN A O 1
ATOM 824 N N . ALA A 1 104 ? 21.297 -14.633 -3.699 1 97.56 104 ALA A N 1
ATOM 825 C CA . ALA A 1 104 ? 20.469 -13.656 -3 1 97.56 104 ALA A CA 1
ATOM 826 C C . ALA A 1 104 ? 19.047 -13.656 -3.553 1 97.56 104 ALA A C 1
ATOM 828 O O . ALA A 1 104 ? 18.078 -13.719 -2.791 1 97.56 104 ALA A O 1
ATOM 829 N N . LEU A 1 105 ? 18.938 -13.641 -4.848 1 98.19 105 LEU A N 1
ATOM 830 C CA . LEU A 1 105 ? 17.609 -13.656 -5.469 1 98.19 105 LEU A CA 1
ATOM 831 C C . LEU A 1 105 ? 16.906 -14.992 -5.211 1 98.19 105 LEU A C 1
ATOM 833 O O . LEU A 1 105 ? 15.695 -15.023 -4.988 1 98.19 105 LEU A O 1
ATOM 837 N N . ALA A 1 106 ? 17.656 -16.062 -5.281 1 98.75 106 ALA A N 1
ATOM 838 C CA . ALA A 1 106 ? 17.078 -17.375 -4.977 1 98.75 106 ALA A CA 1
ATOM 839 C C . ALA A 1 106 ? 16.469 -17.406 -3.582 1 98.75 106 ALA A C 1
ATOM 841 O O . ALA A 1 106 ? 15.344 -17.875 -3.398 1 98.75 106 ALA A O 1
ATOM 842 N N . LYS A 1 107 ? 17.203 -16.875 -2.662 1 98.69 107 LYS A N 1
ATOM 843 C CA . LYS A 1 107 ? 16.719 -16.812 -1.286 1 98.69 107 LYS A CA 1
ATOM 844 C C . LYS A 1 107 ? 15.484 -15.922 -1.169 1 98.69 107 LYS A C 1
ATOM 846 O O . LYS A 1 107 ? 14.508 -16.281 -0.503 1 98.69 107 LYS A O 1
ATOM 851 N N . ILE A 1 108 ? 15.508 -14.758 -1.78 1 98.5 108 ILE A N 1
ATOM 852 C CA . ILE A 1 108 ? 14.406 -13.812 -1.753 1 98.5 108 ILE A CA 1
ATOM 853 C C . ILE A 1 108 ? 13.141 -14.469 -2.293 1 98.5 108 ILE A C 1
ATOM 855 O O . ILE A 1 108 ? 12.094 -14.461 -1.636 1 98.5 108 ILE A O 1
ATOM 859 N N . CYS A 1 109 ? 13.227 -15.055 -3.455 1 98.75 109 CYS A N 1
ATOM 860 C CA . CYS A 1 109 ? 12.07 -15.695 -4.078 1 98.75 109 CYS A CA 1
ATOM 861 C C . CYS A 1 109 ? 11.602 -16.891 -3.256 1 98.75 109 CYS A C 1
ATOM 863 O O . CYS A 1 109 ? 10.406 -17.188 -3.205 1 98.75 109 CYS A O 1
ATOM 865 N N . GLY A 1 110 ? 12.57 -17.578 -2.631 1 98.69 110 GLY A N 1
ATOM 866 C CA . GLY A 1 110 ? 12.195 -18.672 -1.75 1 98.69 110 GLY A CA 1
ATOM 867 C C . GLY A 1 110 ? 11.352 -18.234 -0.572 1 98.69 110 GLY A C 1
ATOM 868 O O . GLY A 1 110 ? 10.344 -18.859 -0.248 1 98.69 110 GLY A O 1
ATOM 869 N N . VAL A 1 111 ? 11.719 -17.172 0.068 1 98.44 111 VAL A N 1
ATOM 870 C CA . VAL A 1 111 ? 10.984 -16.656 1.22 1 98.44 111 VAL A CA 1
ATOM 871 C C . VAL A 1 111 ? 9.602 -16.188 0.784 1 98.44 111 VAL A C 1
ATOM 873 O O . VAL A 1 111 ? 8.609 -16.438 1.467 1 98.44 111 VAL A O 1
ATOM 876 N N . ILE A 1 112 ? 9.547 -15.492 -0.334 1 98.69 112 ILE A N 1
ATOM 877 C CA . ILE A 1 112 ? 8.273 -15.016 -0.844 1 98.69 112 ILE A CA 1
ATOM 878 C C . ILE A 1 112 ? 7.379 -16.203 -1.197 1 98.69 112 ILE A C 1
ATOM 880 O O . ILE A 1 112 ? 6.18 -16.188 -0.898 1 98.69 112 ILE A O 1
ATOM 884 N N . ALA A 1 113 ? 7.957 -17.219 -1.831 1 98.75 113 ALA A N 1
ATOM 885 C CA . ALA A 1 113 ? 7.207 -18.406 -2.191 1 98.75 113 ALA A CA 1
ATOM 886 C C . ALA A 1 113 ? 6.57 -19.047 -0.96 1 98.75 113 ALA A C 1
ATOM 888 O O . ALA A 1 113 ? 5.43 -19.516 -1.014 1 98.75 113 ALA A O 1
ATOM 889 N N . ALA A 1 114 ? 7.316 -19.109 0.118 1 98.56 114 ALA A N 1
ATOM 890 C CA . ALA A 1 114 ? 6.793 -19.688 1.356 1 98.56 114 ALA A CA 1
ATOM 891 C C . ALA A 1 114 ? 5.578 -18.891 1.851 1 98.56 114 ALA A C 1
ATOM 893 O O . ALA A 1 114 ? 4.594 -19.484 2.307 1 98.56 114 ALA A O 1
ATOM 894 N N . ASP A 1 115 ? 5.613 -17.594 1.778 1 98.38 115 ASP A N 1
ATOM 895 C CA . ASP A 1 115 ? 4.477 -16.75 2.154 1 98.38 115 ASP A CA 1
ATOM 896 C C . ASP A 1 115 ? 3.279 -17.016 1.241 1 98.38 115 ASP A C 1
ATOM 898 O O . ASP A 1 115 ? 2.146 -17.125 1.713 1 98.38 115 ASP A O 1
ATOM 902 N N . GLU A 1 116 ? 3.607 -17.016 -0.053 1 98.31 116 GLU A N 1
ATOM 903 C CA . GLU A 1 116 ? 2.539 -17.266 -1.016 1 98.31 116 GLU A CA 1
ATOM 904 C C . GLU A 1 116 ? 1.845 -18.594 -0.732 1 98.31 116 GLU A C 1
ATOM 906 O O . GLU A 1 116 ? 0.626 -18.703 -0.877 1 98.31 116 GLU A O 1
ATOM 911 N N . LYS A 1 117 ? 2.611 -19.594 -0.369 1 98.56 117 LYS A N 1
ATOM 912 C CA . LYS A 1 117 ? 2.049 -20.906 -0.046 1 98.56 117 LYS A CA 1
ATOM 913 C C . LYS A 1 117 ? 1.112 -20.812 1.155 1 98.56 117 LYS A C 1
ATOM 915 O O . LYS A 1 117 ? 0.056 -21.453 1.172 1 98.56 117 LYS A O 1
ATOM 920 N N . ARG A 1 118 ? 1.478 -20.109 2.141 1 98.19 118 ARG A N 1
ATOM 921 C CA . ARG A 1 118 ? 0.629 -19.922 3.314 1 98.19 118 ARG A CA 1
ATOM 922 C C . ARG A 1 118 ? -0.646 -19.172 2.955 1 98.19 118 ARG A C 1
ATOM 924 O O . ARG A 1 118 ? -1.728 -19.5 3.449 1 98.19 118 ARG A O 1
ATOM 931 N N . HIS A 1 119 ? -0.512 -18.094 2.131 1 98.25 119 HIS A N 1
ATOM 932 C CA . HIS A 1 119 ? -1.688 -17.375 1.642 1 98.25 119 HIS A CA 1
ATOM 933 C C . HIS A 1 119 ? -2.625 -18.312 0.888 1 98.25 119 HIS A C 1
ATOM 935 O O . HIS A 1 119 ? -3.838 -18.297 1.107 1 98.25 119 HIS A O 1
ATOM 941 N N . GLU A 1 120 ? -2.041 -19.078 0.015 1 98.25 120 GLU A N 1
ATOM 942 C CA . GLU A 1 120 ? -2.82 -20.078 -0.725 1 98.25 120 GLU A CA 1
ATOM 943 C C . GLU A 1 120 ? -3.602 -20.984 0.221 1 98.25 120 GLU A C 1
ATOM 945 O O . GLU A 1 120 ? -4.777 -21.266 -0.015 1 98.25 120 GLU A O 1
ATOM 950 N N . ALA A 1 121 ? -2.881 -21.484 1.241 1 98.25 121 ALA A N 1
ATOM 951 C CA . ALA A 1 121 ? -3.516 -22.375 2.203 1 98.25 121 ALA A CA 1
ATOM 952 C C . ALA A 1 121 ? -4.73 -21.719 2.846 1 98.25 121 ALA A C 1
ATOM 954 O O . ALA A 1 121 ? -5.77 -22.359 3.029 1 98.25 121 ALA A O 1
ATOM 955 N N . GLY A 1 122 ? -4.598 -20.453 3.203 1 97.25 122 GLY A N 1
ATOM 956 C CA . GLY A 1 122 ? -5.723 -19.734 3.777 1 97.25 122 GLY A CA 1
ATOM 957 C C . GLY A 1 122 ? -6.914 -19.641 2.846 1 97.25 122 GLY A C 1
ATOM 958 O O . GLY A 1 122 ? -8.031 -20 3.227 1 97.25 122 GLY A O 1
ATOM 959 N N . TYR A 1 123 ? -6.719 -19.188 1.623 1 96.56 123 TYR A N 1
ATOM 960 C CA . TYR A 1 123 ? -7.793 -19.078 0.647 1 96.56 123 TYR A CA 1
ATOM 961 C C . TYR A 1 123 ? -8.406 -20.438 0.35 1 96.56 123 TYR A C 1
ATOM 963 O O . TYR A 1 123 ? -9.625 -20.562 0.21 1 96.56 123 TYR A O 1
ATOM 971 N N . THR A 1 124 ? -7.543 -21.422 0.238 1 98.19 124 THR A N 1
ATOM 972 C CA . THR A 1 124 ? -8 -22.781 -0.052 1 98.19 124 THR A CA 1
ATOM 973 C C . THR A 1 124 ? -8.93 -23.281 1.05 1 98.19 124 THR A C 1
ATOM 975 O O . THR A 1 124 ? -9.953 -23.906 0.768 1 98.19 124 THR A O 1
ATOM 978 N N . TRP A 1 125 ? -8.516 -23.031 2.248 1 97.62 125 TRP A N 1
ATOM 979 C CA . TRP A 1 125 ? -9.328 -23.438 3.385 1 97.62 125 TRP A CA 1
ATOM 980 C C . TRP A 1 125 ? -10.68 -22.734 3.375 1 97.62 125 TRP A C 1
ATOM 982 O O . TRP A 1 125 ? -11.719 -23.359 3.602 1 97.62 125 TRP A O 1
ATOM 992 N N . VAL A 1 126 ? -10.719 -21.469 3.17 1 96.12 126 VAL A N 1
ATOM 993 C CA . VAL A 1 126 ? -11.961 -20.703 3.113 1 96.12 126 VAL A CA 1
ATOM 994 C C . VAL A 1 126 ? -12.859 -21.281 2.018 1 96.12 126 VAL A C 1
ATOM 996 O O . VAL A 1 126 ? -14.062 -21.469 2.229 1 96.12 126 VAL A O 1
ATOM 999 N N . CYS A 1 127 ? -12.297 -21.547 0.879 1 97.31 127 CYS A N 1
ATOM 1000 C CA . CYS A 1 127 ? -13.055 -22.109 -0.226 1 97.31 127 CYS A CA 1
ATOM 1001 C C . CYS A 1 127 ? -13.633 -23.469 0.153 1 97.31 127 CYS A C 1
ATOM 1003 O O . CYS A 1 127 ? -14.797 -23.766 -0.144 1 97.31 127 CYS A O 1
ATOM 1005 N N . ALA A 1 128 ? -12.836 -24.234 0.813 1 98.06 128 ALA A N 1
ATOM 1006 C CA . ALA A 1 128 ? -13.305 -25.562 1.221 1 98.06 128 ALA A CA 1
ATOM 1007 C C . ALA A 1 128 ? -14.531 -25.453 2.127 1 98.06 128 ALA A C 1
ATOM 1009 O O . ALA A 1 128 ? -15.492 -26.219 1.975 1 98.06 128 ALA A O 1
ATOM 1010 N N . LYS A 1 129 ? -14.477 -24.531 3.021 1 97.44 129 LYS A N 1
ATOM 1011 C CA . LYS A 1 129 ? -15.609 -24.344 3.928 1 97.44 129 LYS A CA 1
ATOM 1012 C C . LYS A 1 129 ? -16.844 -23.844 3.172 1 97.44 129 LYS A C 1
ATOM 1014 O O . LYS A 1 129 ? -17.969 -24.234 3.488 1 97.44 129 LYS A O 1
ATOM 1019 N N . LEU A 1 130 ? -16.625 -23.016 2.199 1 96.75 130 LEU A N 1
ATOM 1020 C CA . LEU A 1 130 ? -17.734 -22.531 1.397 1 96.75 130 LEU A CA 1
ATOM 1021 C C . LEU A 1 130 ? -18.328 -23.656 0.542 1 96.75 130 LEU A C 1
ATOM 1023 O O . LEU A 1 130 ? -19.547 -23.703 0.332 1 96.75 130 LEU A O 1
ATOM 1027 N N . PHE A 1 131 ? -17.5 -24.547 0.089 1 97.88 131 PHE A N 1
ATOM 1028 C CA . PHE A 1 131 ? -17.984 -25.703 -0.672 1 97.88 131 PHE A CA 1
ATOM 1029 C C . PHE A 1 131 ? -18.844 -26.594 0.196 1 97.88 131 PHE A C 1
ATOM 1031 O O . PHE A 1 131 ? -19.766 -27.234 -0.299 1 97.88 131 PHE A O 1
ATOM 1038 N N . GLU A 1 132 ? -18.562 -26.656 1.478 1 96.75 132 GLU A N 1
ATOM 1039 C CA . GLU A 1 132 ? -19.375 -27.438 2.404 1 96.75 132 GLU A CA 1
ATOM 1040 C C . GLU A 1 132 ? -20.766 -26.812 2.566 1 96.75 132 GLU A C 1
ATOM 1042 O O . GLU A 1 132 ? -21.766 -27.531 2.639 1 96.75 132 GLU A O 1
ATOM 1047 N N . VAL A 1 133 ? -20.797 -25.516 2.561 1 96.19 133 VAL A N 1
ATOM 1048 C CA . VAL A 1 133 ? -22.031 -24.812 2.879 1 96.19 133 VAL A CA 1
ATOM 1049 C C . VAL A 1 133 ? -22.859 -24.625 1.614 1 96.19 133 VAL A C 1
ATOM 1051 O O . VAL A 1 133 ? -24.094 -24.688 1.659 1 96.19 133 VAL A O 1
ATOM 1054 N N . ASP A 1 134 ? -22.219 -24.391 0.466 1 97.5 134 ASP A N 1
ATOM 1055 C CA . ASP A 1 134 ? -22.906 -24.109 -0.79 1 97.5 134 ASP A CA 1
ATOM 1056 C C . ASP A 1 134 ? -22.141 -24.688 -1.978 1 97.5 134 ASP A C 1
ATOM 1058 O O . ASP A 1 134 ? -21.641 -23.938 -2.82 1 97.5 134 ASP A O 1
ATOM 1062 N N . PRO A 1 135 ? -22.188 -25.984 -2.086 1 97.81 135 PRO A N 1
ATOM 1063 C CA . PRO A 1 135 ? -21.438 -26.625 -3.168 1 97.81 135 PRO A CA 1
ATOM 1064 C C . PRO A 1 135 ? -21.906 -26.172 -4.551 1 97.81 135 PRO A C 1
ATOM 1066 O O . PRO A 1 135 ? -21.078 -25.984 -5.453 1 97.81 135 PRO A O 1
ATOM 1069 N N . ASP A 1 136 ? -23.188 -25.922 -4.695 1 98.25 136 ASP A N 1
ATOM 1070 C CA . ASP A 1 136 ? -23.734 -25.516 -5.992 1 98.25 136 ASP A CA 1
ATOM 1071 C C . ASP A 1 136 ? -23.234 -24.141 -6.395 1 98.25 136 ASP A C 1
ATOM 1073 O O . ASP A 1 136 ? -22.734 -23.953 -7.504 1 98.25 136 ASP A O 1
ATOM 1077 N N . GLY A 1 137 ? -23.328 -23.203 -5.473 1 97.12 137 GLY A N 1
ATOM 1078 C CA . GLY A 1 137 ? -22.844 -21.859 -5.75 1 97.12 137 GLY A CA 1
ATOM 1079 C C . GLY A 1 137 ? -21.344 -21.812 -6.004 1 97.12 137 GLY A C 1
ATOM 1080 O O . GLY A 1 137 ? -20.891 -21.094 -6.895 1 97.12 137 GLY A O 1
ATOM 1081 N N . MET A 1 138 ? -20.609 -22.578 -5.32 1 97.69 138 MET A N 1
ATOM 1082 C CA . MET A 1 138 ? -19.156 -22.531 -5.398 1 97.69 138 MET A CA 1
ATOM 1083 C C . MET A 1 138 ? -18.656 -23.141 -6.711 1 97.69 138 MET A C 1
ATOM 1085 O O . MET A 1 138 ? -17.75 -22.594 -7.34 1 97.69 138 MET A O 1
ATOM 1089 N N . VAL A 1 139 ? -19.234 -24.219 -7.098 1 98.25 139 VAL A N 1
ATOM 1090 C CA . VAL A 1 139 ? -18.75 -24.828 -8.336 1 98.25 139 VAL A CA 1
ATOM 1091 C C . VAL A 1 139 ? -19.094 -23.938 -9.523 1 98.25 139 VAL A C 1
ATOM 1093 O O . VAL A 1 139 ? -18.328 -23.844 -10.484 1 98.25 139 VAL A O 1
ATOM 1096 N N . ARG A 1 140 ? -20.188 -23.25 -9.484 1 96.75 140 ARG A N 1
ATOM 1097 C CA . ARG A 1 140 ? -20.547 -22.281 -10.531 1 96.75 140 ARG A CA 1
ATOM 1098 C C . ARG A 1 140 ? -19.578 -21.109 -10.531 1 96.75 140 ARG A C 1
ATOM 1100 O O . ARG A 1 140 ? -19.172 -20.641 -11.602 1 96.75 140 ARG A O 1
ATOM 1107 N N . ALA A 1 141 ? -19.234 -20.688 -9.359 1 94.94 141 ALA A N 1
ATOM 1108 C CA . ALA A 1 141 ? -18.266 -19.594 -9.25 1 94.94 141 ALA A CA 1
ATOM 1109 C C . ALA A 1 141 ? -16.906 -20.016 -9.781 1 94.94 141 ALA A C 1
ATOM 1111 O O . ALA A 1 141 ? -16.234 -19.25 -10.484 1 94.94 141 ALA A O 1
ATOM 1112 N N . LEU A 1 142 ? -16.547 -21.172 -9.43 1 96 142 LEU A N 1
ATOM 1113 C CA . LEU A 1 142 ? -15.281 -21.703 -9.906 1 96 142 LEU A CA 1
ATOM 1114 C C . LEU A 1 142 ? -15.258 -21.75 -11.43 1 96 142 LEU A C 1
ATOM 1116 O O . LEU A 1 142 ? -14.289 -21.312 -12.055 1 96 142 LEU A O 1
ATOM 1120 N N . ALA A 1 143 ? -16.281 -22.219 -11.984 1 95 143 ALA A N 1
ATOM 1121 C CA . ALA A 1 143 ? -16.391 -22.281 -13.445 1 95 143 ALA A CA 1
ATOM 1122 C C . ALA A 1 143 ? -16.281 -20.875 -14.055 1 95 143 ALA A C 1
ATOM 1124 O O . ALA A 1 143 ? -15.617 -20.703 -15.078 1 95 143 ALA A O 1
ATOM 1125 N N . ARG A 1 144 ? -16.906 -19.984 -13.453 1 91.12 144 ARG A N 1
ATOM 1126 C CA . ARG A 1 144 ? -16.891 -18.625 -13.953 1 91.12 144 ARG A CA 1
ATOM 1127 C C . ARG A 1 144 ? -15.477 -18.047 -13.906 1 91.12 144 ARG A C 1
ATOM 1129 O O . ARG A 1 144 ? -15.031 -17.391 -14.852 1 91.12 144 ARG A O 1
ATOM 1136 N N . VAL A 1 145 ? -14.789 -18.266 -12.844 1 89.12 145 VAL A N 1
ATOM 1137 C CA . VAL A 1 145 ? -13.414 -17.797 -12.703 1 89.12 145 VAL A CA 1
ATOM 1138 C C . VAL A 1 145 ? -12.539 -18.422 -13.789 1 89.12 145 VAL A C 1
ATOM 1140 O O . VAL A 1 145 ? -11.719 -17.75 -14.406 1 89.12 145 VAL A O 1
ATOM 1143 N N . MET A 1 146 ? -12.781 -19.656 -14.039 1 90.06 146 MET A N 1
ATOM 1144 C CA . MET A 1 146 ? -11.969 -20.359 -15.023 1 90.06 146 MET A CA 1
ATOM 1145 C C . MET A 1 146 ? -12.266 -19.859 -16.438 1 90.06 146 MET A C 1
ATOM 1147 O O . MET A 1 146 ? -11.375 -19.812 -17.281 1 90.06 146 MET A O 1
ATOM 1151 N N . ARG A 1 147 ? -13.492 -19.5 -16.656 1 86 147 ARG A N 1
ATOM 1152 C CA . ARG A 1 147 ? -13.859 -18.984 -17.969 1 86 147 ARG A CA 1
ATOM 1153 C C . ARG A 1 147 ? -13.258 -17.609 -18.219 1 86 147 ARG A C 1
ATOM 1155 O O . ARG A 1 147 ? -12.922 -17.266 -19.344 1 86 147 ARG A O 1
ATOM 1162 N N . GLY A 1 148 ? -13.273 -16.781 -17.234 1 74.88 148 GLY A N 1
ATOM 1163 C CA . GLY A 1 148 ? -12.711 -15.453 -17.359 1 74.88 148 GLY A CA 1
ATOM 1164 C C . GLY A 1 148 ? -11.195 -15.438 -17.375 1 74.88 148 GLY A C 1
ATOM 1165 O O . GLY A 1 148 ? -10.578 -14.391 -17.578 1 74.88 148 GLY A O 1
ATOM 1166 N N . LYS A 1 149 ? -10.578 -16.422 -17.453 1 64.06 149 LYS A N 1
ATOM 1167 C CA . LYS A 1 149 ? -9.133 -16.562 -17.344 1 64.06 149 LYS A CA 1
ATOM 1168 C C . LYS A 1 149 ? -8.594 -15.789 -16.141 1 64.06 149 LYS A C 1
ATOM 1170 O O . LYS A 1 149 ? -9.031 -14.664 -15.875 1 64.06 149 LYS A O 1
ATOM 1175 N N . VAL A 1 150 ? -8.078 -16.344 -15.211 1 65.69 150 VAL A N 1
ATOM 1176 C CA . VAL A 1 150 ? -7.465 -15.711 -14.055 1 65.69 150 VAL A CA 1
ATOM 1177 C C . VAL A 1 150 ? -6.52 -14.602 -14.508 1 65.69 150 VAL A C 1
ATOM 1179 O O . VAL A 1 150 ? -5.41 -14.875 -14.977 1 65.69 150 VAL A O 1
ATOM 1182 N N . THR A 1 151 ? -7.219 -13.484 -14.734 1 66.06 151 THR A N 1
ATOM 1183 C CA . THR A 1 151 ? -6.449 -12.328 -15.188 1 66.06 151 THR A CA 1
ATOM 1184 C C . THR A 1 151 ? -5.488 -11.859 -14.094 1 66.06 151 THR A C 1
ATOM 1186 O O . THR A 1 151 ? -5.832 -11.875 -12.914 1 66.06 151 THR A O 1
ATOM 1189 N N . MET A 1 152 ? -4.309 -11.625 -14.578 1 75.19 152 MET A N 1
ATOM 1190 C CA . MET A 1 152 ? -3.297 -11.148 -13.641 1 75.19 152 MET A CA 1
ATOM 1191 C C . MET A 1 152 ? -3.416 -9.641 -13.438 1 75.19 152 MET A C 1
ATOM 1193 O O . MET A 1 152 ? -3.701 -8.898 -14.375 1 75.19 152 MET A O 1
ATOM 1197 N N . PRO A 1 153 ? -3.135 -9.172 -12.25 1 72.19 153 PRO A N 1
ATOM 1198 C CA . PRO A 1 153 ? -3.238 -7.75 -11.938 1 72.19 153 PRO A CA 1
ATOM 1199 C C . PRO A 1 153 ? -2.291 -6.891 -12.766 1 72.19 153 PRO A C 1
ATOM 1201 O O . PRO A 1 153 ? -2.537 -5.695 -12.953 1 72.19 153 PRO A O 1
ATOM 1204 N N . GLY A 1 154 ? -1.287 -7.426 -13.328 1 78.5 154 GLY A N 1
ATOM 1205 C CA . GLY A 1 154 ? -0.296 -6.66 -14.07 1 78.5 154 GLY A CA 1
ATOM 1206 C C . GLY A 1 154 ? -0.695 -6.406 -15.508 1 78.5 154 GLY A C 1
ATOM 1207 O O . GLY A 1 154 ? 0.079 -5.836 -16.281 1 78.5 154 GLY A O 1
ATOM 1208 N N . LEU A 1 155 ? -1.932 -6.691 -15.836 1 79 155 LEU A N 1
ATOM 1209 C CA . LEU A 1 155 ? -2.379 -6.625 -17.219 1 79 155 LEU A CA 1
ATOM 1210 C C . LEU A 1 155 ? -2.262 -5.207 -17.766 1 79 155 LEU A C 1
ATOM 1212 O O . LEU A 1 155 ? -1.951 -5.012 -18.938 1 79 155 LEU A O 1
ATOM 1216 N N . LEU A 1 156 ? -2.436 -4.254 -16.859 1 81.88 156 LEU A N 1
ATOM 1217 C CA . LEU A 1 156 ? -2.467 -2.871 -17.328 1 81.88 156 LEU A CA 1
ATOM 1218 C C . LEU A 1 156 ? -1.147 -2.168 -17.031 1 81.88 156 LEU A C 1
ATOM 1220 O O . LEU A 1 156 ? -1.082 -0.936 -17.031 1 81.88 156 LEU A O 1
ATOM 1224 N N . MET A 1 157 ? -0.137 -2.92 -16.844 1 88.81 157 MET A N 1
ATOM 1225 C CA . MET A 1 157 ? 1.168 -2.297 -16.641 1 88.81 157 MET A CA 1
ATOM 1226 C C . MET A 1 157 ? 1.668 -1.655 -17.938 1 88.81 157 MET A C 1
ATOM 1228 O O . MET A 1 157 ? 1.429 -2.178 -19.031 1 88.81 157 MET A O 1
ATOM 1232 N N . SER A 1 158 ? 2.307 -0.526 -17.812 1 91.56 158 SER A N 1
ATOM 1233 C CA . SER A 1 158 ? 2.846 0.199 -18.953 1 91.56 158 SER A CA 1
ATOM 1234 C C . SER A 1 158 ? 4.078 1.008 -18.562 1 91.56 158 SER A C 1
ATOM 1236 O O . SER A 1 158 ? 4.105 1.645 -17.516 1 91.56 158 SER A O 1
ATOM 1238 N N . ASP A 1 159 ? 5.055 0.885 -19.344 1 90.56 159 ASP A N 1
ATOM 1239 C CA . ASP A 1 159 ? 6.227 1.732 -19.156 1 90.56 159 ASP A CA 1
ATOM 1240 C C . ASP A 1 159 ? 6.094 3.039 -19.938 1 90.56 159 ASP A C 1
ATOM 1242 O O . ASP A 1 159 ? 7.055 3.803 -20.047 1 90.56 159 ASP A O 1
ATOM 1246 N N . GLY A 1 160 ? 4.879 3.268 -20.422 1 87.19 160 GLY A N 1
ATOM 1247 C CA . GLY A 1 160 ? 4.613 4.492 -21.172 1 87.19 160 GLY A CA 1
ATOM 1248 C C . GLY A 1 160 ? 5.039 4.414 -22.625 1 87.19 160 GLY A C 1
ATOM 1249 O O . GLY A 1 160 ? 4.93 5.398 -23.359 1 87.19 160 GLY A O 1
ATOM 1250 N N . ARG A 1 161 ? 5.484 3.393 -23.016 1 81.06 161 ARG A N 1
ATOM 1251 C CA . ARG A 1 161 ? 5.961 3.232 -24.391 1 81.06 161 ARG A CA 1
ATOM 1252 C C . ARG A 1 161 ? 5.125 2.201 -25.141 1 81.06 161 ARG A C 1
ATOM 1254 O O . ARG A 1 161 ? 5.594 1.604 -26.109 1 81.06 161 ARG A O 1
ATOM 1261 N N . ASP A 1 162 ? 3.814 2.057 -24.5 1 66.81 162 ASP A N 1
ATOM 1262 C CA . ASP A 1 162 ? 2.887 1.087 -25.078 1 66.81 162 ASP A CA 1
ATOM 1263 C C . ASP A 1 162 ? 2.371 1.562 -26.438 1 66.81 162 ASP A C 1
ATOM 1265 O O . ASP A 1 162 ? 2.271 2.766 -26.688 1 66.81 162 ASP A O 1
ATOM 1269 N N . GLY A 1 163 ? 2.732 1.129 -27.594 1 60.38 163 GLY A N 1
ATOM 1270 C CA . GLY A 1 163 ? 2.307 1.353 -28.953 1 60.38 163 GLY A CA 1
ATOM 1271 C C . GLY A 1 163 ? 3.17 0.632 -29.984 1 60.38 163 GLY A C 1
ATOM 1272 O O . GLY A 1 163 ? 2.951 0.755 -31.188 1 60.38 163 GLY A O 1
ATOM 1273 N N . ASP A 1 164 ? 4.074 0.291 -29.453 1 52.75 164 ASP A N 1
ATOM 1274 C CA . ASP A 1 164 ? 4.91 -0.226 -30.531 1 52.75 164 ASP A CA 1
ATOM 1275 C C . ASP A 1 164 ? 4.461 -1.622 -30.953 1 52.75 164 ASP A C 1
ATOM 1277 O O . ASP A 1 164 ? 3.66 -2.258 -30.266 1 52.75 164 ASP A O 1
ATOM 1281 N N . ALA A 1 165 ? 4.703 -1.973 -32.156 1 55.69 165 ALA A N 1
ATOM 1282 C CA . ALA A 1 165 ? 4.488 -3.219 -32.906 1 55.69 165 ALA A CA 1
ATOM 1283 C C . ALA A 1 165 ? 4.707 -4.43 -32 1 55.69 165 ALA A C 1
ATOM 1285 O O . ALA A 1 165 ? 4.293 -5.543 -32.344 1 55.69 165 ALA A O 1
ATOM 1286 N N . ASP 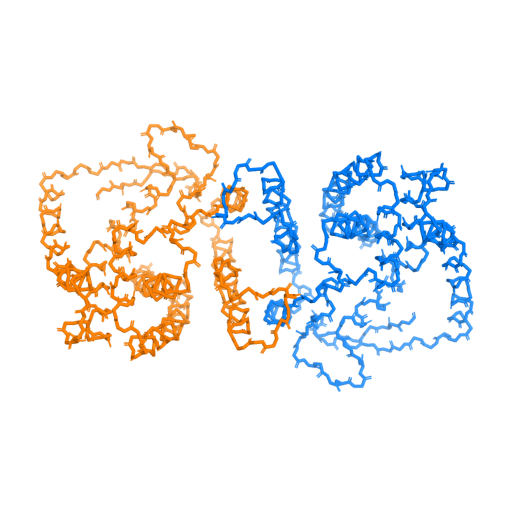A 1 166 ? 5.258 -4.168 -30.766 1 61.72 166 ASP A N 1
ATOM 1287 C CA . ASP A 1 166 ? 5.723 -5.324 -30 1 61.72 166 ASP A CA 1
ATOM 1288 C C . ASP A 1 166 ? 4.73 -5.703 -28.906 1 61.72 166 ASP A C 1
ATOM 1290 O O . ASP A 1 166 ? 5.066 -6.449 -27.984 1 61.72 166 ASP A O 1
ATOM 1294 N N . GLY A 1 167 ? 3.461 -5.203 -28.969 1 74.94 167 GLY A N 1
ATOM 1295 C CA . GLY A 1 167 ? 2.484 -5.598 -27.969 1 74.94 167 GLY A CA 1
ATOM 1296 C C . GLY A 1 167 ? 2.639 -4.855 -26.656 1 74.94 167 GLY A C 1
ATOM 1297 O O . GLY A 1 167 ? 3.496 -3.977 -26.531 1 74.94 167 GLY A O 1
ATOM 1298 N N . SER A 1 168 ? 1.84 -5.223 -25.672 1 84.06 168 SER A N 1
ATOM 1299 C CA . SER A 1 168 ? 1.894 -4.562 -24.359 1 84.06 168 SER A CA 1
ATOM 1300 C C . SER A 1 168 ? 3.072 -5.062 -23.531 1 84.06 168 SER A C 1
ATOM 1302 O O . SER A 1 168 ? 3.619 -6.133 -23.812 1 84.06 168 SER A O 1
ATOM 1304 N N . LEU A 1 169 ? 3.52 -4.312 -22.672 1 88.31 169 LEU A N 1
ATOM 1305 C CA . LEU A 1 169 ? 4.598 -4.703 -21.781 1 88.31 169 LEU A CA 1
ATOM 1306 C C . LEU A 1 169 ? 4.262 -6.008 -21.062 1 88.31 169 LEU A C 1
ATOM 1308 O O . LEU A 1 169 ? 5.117 -6.883 -20.922 1 88.31 169 LEU A O 1
ATOM 1312 N N . PHE A 1 170 ? 3.057 -6.164 -20.688 1 88.56 170 PHE A N 1
ATOM 1313 C CA . PHE A 1 170 ? 2.607 -7.367 -20 1 88.56 170 PHE A CA 1
ATOM 1314 C C . PHE A 1 170 ? 2.773 -8.594 -20.875 1 88.56 170 PHE A C 1
ATOM 1316 O O . PHE A 1 170 ? 3.244 -9.641 -20.422 1 88.56 170 PHE A O 1
ATOM 1323 N N . GLU A 1 171 ? 2.359 -8.469 -22.078 1 86.25 171 GLU A N 1
ATOM 1324 C CA . GLU A 1 171 ? 2.455 -9.586 -23.016 1 86.25 171 GLU A CA 1
ATOM 1325 C C . GLU A 1 171 ? 3.906 -10.008 -23.219 1 86.25 171 GLU A C 1
ATOM 1327 O O . GLU A 1 171 ? 4.203 -11.203 -23.312 1 86.25 171 GLU A O 1
ATOM 1332 N N . ARG A 1 172 ? 4.738 -9.055 -23.297 1 88.12 172 ARG A N 1
ATOM 1333 C CA . ARG A 1 172 ? 6.148 -9.367 -23.484 1 88.12 172 ARG A CA 1
ATOM 1334 C C . ARG A 1 172 ? 6.719 -10.078 -22.25 1 88.12 172 ARG A C 1
ATOM 1336 O O . ARG A 1 172 ? 7.434 -11.07 -22.391 1 88.12 172 ARG A O 1
ATOM 1343 N N . PHE A 1 173 ? 6.355 -9.578 -21.109 1 90.5 173 PHE A N 1
ATOM 1344 C CA . PHE A 1 173 ? 6.84 -10.219 -19.891 1 90.5 173 PHE A CA 1
ATOM 1345 C C . PHE A 1 173 ? 6.238 -11.609 -19.734 1 90.5 173 PHE A C 1
ATOM 1347 O O . PHE A 1 173 ? 6.91 -12.531 -19.266 1 90.5 173 PHE A O 1
ATOM 1354 N N . SER A 1 174 ? 4.988 -11.734 -20.078 1 88.38 174 SER A N 1
ATOM 1355 C CA . SER A 1 174 ? 4.332 -13.031 -20 1 88.38 174 SER A CA 1
ATOM 1356 C C . SER A 1 174 ? 5.004 -14.039 -20.938 1 88.38 174 SER A C 1
ATOM 1358 O O . SER A 1 174 ? 5.242 -15.188 -20.547 1 88.38 174 SER A O 1
ATOM 1360 N N . ALA A 1 175 ? 5.301 -13.586 -22.109 1 86.31 175 ALA A N 1
ATOM 1361 C CA . ALA A 1 175 ? 5.992 -14.445 -23.062 1 86.31 175 ALA A CA 1
ATOM 1362 C C . ALA A 1 175 ? 7.363 -14.859 -22.531 1 86.31 175 ALA A C 1
ATOM 1364 O O . ALA A 1 175 ? 7.773 -16.016 -22.688 1 86.31 175 ALA A O 1
ATOM 1365 N N . MET A 1 176 ? 7.996 -13.938 -21.969 1 90.31 176 MET A N 1
ATOM 1366 C CA . MET A 1 176 ? 9.312 -14.234 -21.422 1 90.31 176 MET A CA 1
ATOM 1367 C C . MET A 1 176 ? 9.211 -15.219 -20.266 1 90.31 176 MET A C 1
ATOM 1369 O O . MET A 1 176 ? 10.047 -16.125 -20.125 1 90.31 176 MET A O 1
ATOM 1373 N N . ALA A 1 177 ? 8.25 -15.055 -19.406 1 90.69 177 ALA A N 1
ATOM 1374 C CA . ALA A 1 177 ? 8.055 -15.969 -18.281 1 90.69 177 ALA A CA 1
ATOM 1375 C C . ALA A 1 177 ? 7.805 -17.391 -18.766 1 90.69 177 ALA A C 1
ATOM 1377 O O . ALA A 1 177 ? 8.336 -18.344 -18.203 1 90.69 177 ALA A O 1
ATOM 1378 N N . GLN A 1 178 ? 7.004 -17.469 -19.797 1 87.94 178 GLN A N 1
ATOM 1379 C CA . GLN A 1 178 ? 6.734 -18.781 -20.391 1 87.94 178 GLN A CA 1
ATOM 1380 C C . GLN A 1 178 ? 8.016 -19.391 -20.953 1 87.94 178 GLN A C 1
ATOM 1382 O O . GLN A 1 178 ? 8.305 -20.562 -20.688 1 87.94 178 GLN A O 1
ATOM 1387 N N . ARG A 1 179 ? 8.781 -18.656 -21.594 1 87.62 179 ARG A N 1
ATOM 1388 C CA . ARG A 1 179 ? 9.992 -19.156 -22.234 1 87.62 179 ARG A CA 1
ATOM 1389 C C . ARG A 1 179 ? 11.039 -19.562 -21.188 1 87.62 179 ARG A C 1
ATOM 1391 O O . ARG A 1 179 ? 11.711 -20.578 -21.344 1 87.62 179 ARG A O 1
ATOM 1398 N N . ALA A 1 180 ? 11.125 -18.719 -20.219 1 91.75 180 ALA A N 1
ATOM 1399 C CA . ALA A 1 180 ? 12.148 -18.938 -19.203 1 91.75 180 ALA A CA 1
ATOM 1400 C C . ALA A 1 180 ? 11.758 -20.078 -18.266 1 91.75 180 ALA A C 1
ATOM 1402 O O . ALA A 1 180 ? 12.562 -20.547 -17.453 1 91.75 180 ALA A O 1
ATOM 1403 N N . GLY A 1 181 ? 10.438 -20.5 -18.391 1 91.75 181 GLY A N 1
ATOM 1404 C CA . GLY A 1 181 ? 9.977 -21.594 -17.547 1 91.75 181 GLY A CA 1
ATOM 1405 C C . GLY A 1 181 ? 9.562 -21.141 -16.156 1 91.75 181 GLY A C 1
ATOM 1406 O O . GLY A 1 181 ? 9.555 -21.922 -15.211 1 91.75 181 GLY A O 1
ATOM 1407 N N . VAL A 1 182 ? 9.32 -19.875 -16 1 95 182 VAL A N 1
ATOM 1408 C CA . VAL A 1 182 ? 8.875 -19.328 -14.727 1 95 182 VAL A CA 1
ATOM 1409 C C . VAL A 1 182 ? 7.43 -19.734 -14.469 1 95 182 VAL A C 1
ATOM 1411 O O . VAL A 1 182 ? 7.074 -20.109 -13.344 1 95 182 VAL A O 1
ATOM 1414 N N . TYR A 1 183 ? 6.59 -19.641 -15.438 1 92.31 183 TYR A N 1
ATOM 1415 C CA . TYR A 1 183 ? 5.184 -20.031 -15.375 1 92.31 183 TYR A CA 1
ATOM 1416 C C . TYR A 1 183 ? 4.66 -20.406 -16.75 1 92.31 183 TYR A C 1
ATOM 1418 O O . TYR A 1 183 ? 4.48 -19.531 -17.609 1 92.31 183 TYR A O 1
ATOM 1426 N N . THR A 1 184 ? 4.344 -21.578 -16.969 1 89.75 184 THR A N 1
ATOM 1427 C CA . THR A 1 184 ? 3.967 -22.078 -18.281 1 89.75 184 THR A CA 1
ATOM 1428 C C . THR A 1 184 ? 2.512 -22.547 -18.281 1 89.75 184 THR A C 1
ATOM 1430 O O . THR A 1 184 ? 1.863 -22.578 -17.234 1 89.75 184 THR A O 1
ATOM 1433 N N . ALA A 1 185 ? 2.07 -22.844 -19.422 1 85.88 185 ALA A N 1
ATOM 1434 C CA . ALA A 1 185 ? 0.723 -23.391 -19.547 1 85.88 185 ALA A CA 1
ATOM 1435 C C . ALA A 1 185 ? 0.578 -24.703 -18.766 1 85.88 185 ALA A C 1
ATOM 1437 O O . ALA A 1 185 ? -0.494 -25 -18.234 1 85.88 185 ALA A O 1
ATOM 1438 N N . ARG A 1 186 ? 1.646 -25.438 -18.766 1 89.06 186 ARG A N 1
ATOM 1439 C CA . ARG A 1 186 ? 1.625 -26.672 -17.984 1 89.06 186 ARG A CA 1
ATOM 1440 C C . ARG A 1 186 ? 1.388 -26.375 -16.5 1 89.06 186 ARG A C 1
ATOM 1442 O O . ARG A 1 186 ? 0.619 -27.062 -15.844 1 89.06 186 ARG A O 1
ATOM 1449 N N . ASP A 1 187 ? 2.084 -25.391 -16.016 1 92.31 187 ASP A N 1
ATOM 1450 C CA . ASP A 1 187 ? 1.887 -24.984 -14.625 1 92.31 187 ASP A CA 1
ATOM 1451 C C . ASP A 1 187 ? 0.432 -24.594 -14.367 1 92.31 187 ASP A C 1
ATOM 1453 O O . ASP A 1 187 ? -0.121 -24.906 -13.312 1 92.31 187 ASP A O 1
ATOM 1457 N N . TYR A 1 188 ? -0.139 -23.875 -15.305 1 90.62 188 TYR A N 1
ATOM 1458 C CA . TYR A 1 188 ? -1.536 -23.484 -15.18 1 90.62 188 TYR A CA 1
ATOM 1459 C C . TYR A 1 188 ? -2.447 -24.703 -15.094 1 90.62 188 TYR A C 1
ATOM 1461 O O . TYR A 1 188 ? -3.352 -24.75 -14.258 1 90.62 188 TYR A O 1
ATOM 1469 N N . GLY A 1 189 ? -2.26 -25.656 -16 1 91.31 189 GLY A N 1
ATOM 1470 C CA . GLY A 1 189 ? -3.023 -26.891 -15.93 1 91.31 189 GLY A CA 1
ATOM 1471 C C . GLY A 1 189 ? -2.889 -27.594 -14.594 1 91.31 189 GLY A C 1
ATOM 1472 O O . GLY A 1 189 ? -3.883 -28.062 -14.031 1 91.31 189 GLY A O 1
ATOM 1473 N N . ASP A 1 190 ? -1.674 -27.734 -14.133 1 94.56 190 ASP A N 1
ATOM 1474 C CA . ASP A 1 190 ? -1.417 -28.359 -12.844 1 94.56 190 ASP A CA 1
ATOM 1475 C C . ASP A 1 190 ? -2.131 -27.609 -11.719 1 94.56 190 ASP A C 1
ATOM 1477 O O . ASP A 1 190 ? -2.609 -28.219 -10.766 1 94.56 190 ASP A O 1
ATOM 1481 N N . LEU A 1 191 ? -2.125 -26.328 -11.836 1 94.56 191 LEU A N 1
ATOM 1482 C CA . LEU A 1 191 ? -2.787 -25.484 -10.859 1 94.56 191 LEU A CA 1
ATOM 1483 C C . LEU A 1 191 ? -4.281 -25.781 -10.789 1 94.56 191 LEU A C 1
ATOM 1485 O O . LEU A 1 191 ? -4.836 -25.953 -9.703 1 94.56 191 LEU A O 1
ATOM 1489 N N . VAL A 1 192 ? -4.949 -25.844 -11.891 1 94.19 192 VAL A N 1
ATOM 1490 C CA . VAL A 1 192 ? -6.375 -26.141 -11.945 1 94.19 192 VAL A CA 1
ATOM 1491 C C . VAL A 1 192 ? -6.641 -27.531 -11.359 1 94.19 192 VAL A C 1
ATOM 1493 O O . VAL A 1 192 ? -7.539 -27.703 -10.531 1 94.19 192 VAL A O 1
ATOM 1496 N N . GLU A 1 193 ? -5.84 -28.453 -11.766 1 96.12 193 GLU A N 1
ATOM 1497 C CA . GLU A 1 193 ? -5.984 -29.812 -11.258 1 96.12 193 GLU A CA 1
ATOM 1498 C C . GLU A 1 193 ? -5.828 -29.844 -9.742 1 96.12 193 GLU A C 1
ATOM 1500 O O . GLU A 1 193 ? -6.555 -30.578 -9.055 1 96.12 193 GLU A O 1
ATOM 1505 N N . HIS A 1 194 ? -4.906 -29.141 -9.297 1 97.38 194 HIS A N 1
ATOM 1506 C CA . HIS A 1 194 ? -4.641 -29.062 -7.863 1 97.38 194 HIS A CA 1
ATOM 1507 C C . HIS A 1 194 ? -5.898 -28.672 -7.09 1 97.38 194 HIS A C 1
ATOM 1509 O O . HIS A 1 194 ? -6.273 -29.344 -6.125 1 97.38 194 HIS A O 1
ATOM 1515 N N . PHE A 1 195 ? -6.59 -27.656 -7.492 1 97.44 195 PHE A N 1
ATOM 1516 C CA . PHE A 1 195 ? -7.723 -27.156 -6.719 1 97.44 195 PHE A CA 1
ATOM 1517 C C . PHE A 1 195 ? -8.953 -28.031 -6.941 1 97.44 195 PHE A C 1
ATOM 1519 O O . PHE A 1 195 ? -9.766 -28.203 -6.031 1 97.44 195 PHE A O 1
ATOM 1526 N N . VAL A 1 196 ? -9.102 -28.578 -8.148 1 97.19 196 VAL A N 1
ATOM 1527 C CA . VAL A 1 196 ? -10.188 -29.531 -8.391 1 97.19 196 VAL A CA 1
ATOM 1528 C C . VAL A 1 196 ? -10.07 -30.703 -7.426 1 97.19 196 VAL A C 1
ATOM 1530 O O . VAL A 1 196 ? -11.07 -31.156 -6.871 1 97.19 196 VAL A O 1
ATOM 1533 N N . ARG A 1 197 ? -8.875 -31.156 -7.258 1 97.31 197 ARG A N 1
ATOM 1534 C CA . ARG A 1 197 ? -8.625 -32.25 -6.34 1 97.31 197 ARG A CA 1
ATOM 1535 C C . ARG A 1 197 ? -8.797 -31.812 -4.891 1 97.31 197 ARG A C 1
ATOM 1537 O O . ARG A 1 197 ? -9.453 -32.5 -4.102 1 97.31 197 ARG A O 1
ATOM 1544 N N . ARG A 1 198 ? -8.242 -30.719 -4.531 1 97.88 198 ARG A N 1
ATOM 1545 C CA . ARG A 1 198 ? -8.242 -30.234 -3.152 1 97.88 198 ARG A CA 1
ATOM 1546 C C . ARG A 1 198 ? -9.664 -29.984 -2.654 1 97.88 198 ARG A C 1
ATOM 1548 O O . ARG A 1 198 ? -9.969 -30.266 -1.492 1 97.88 198 ARG A O 1
ATOM 1555 N N . TRP A 1 199 ? -10.5 -29.484 -3.523 1 98.25 199 TRP A N 1
ATOM 1556 C CA . TRP A 1 199 ? -11.867 -29.172 -3.125 1 98.25 199 TRP A CA 1
ATOM 1557 C C . TRP A 1 199 ? -12.812 -30.312 -3.492 1 98.25 199 TRP A C 1
ATOM 1559 O O . TRP A 1 199 ? -14.039 -30.156 -3.396 1 98.25 199 TRP A O 1
ATOM 1569 N N . ARG A 1 200 ? -12.258 -31.438 -4.031 1 97.69 200 ARG A N 1
ATOM 1570 C CA . ARG A 1 200 ? -13.008 -32.656 -4.387 1 97.69 200 ARG A CA 1
ATOM 1571 C C . ARG A 1 200 ? -14.211 -32.281 -5.258 1 97.69 200 ARG A C 1
ATOM 1573 O O . ARG A 1 200 ? -15.328 -32.719 -4.98 1 97.69 200 ARG A O 1
ATOM 1580 N N . VAL A 1 201 ? -13.938 -31.531 -6.227 1 98.31 201 VAL A N 1
ATOM 1581 C CA . VAL A 1 201 ? -15 -31 -7.07 1 98.31 201 VAL A CA 1
ATOM 1582 C C . VAL A 1 201 ? -15.719 -32.125 -7.785 1 98.31 201 VAL A C 1
ATOM 1584 O O . VAL A 1 201 ? -16.938 -32.125 -7.922 1 98.31 201 VAL A O 1
ATOM 1587 N N . ALA A 1 202 ? -15.016 -33.156 -8.164 1 97.44 202 ALA A N 1
ATOM 1588 C CA . ALA A 1 202 ? -15.578 -34.281 -8.906 1 97.44 202 ALA A CA 1
ATOM 1589 C C . ALA A 1 202 ? -16.562 -35.062 -8.047 1 97.44 202 ALA A C 1
ATOM 1591 O O . ALA A 1 202 ? -17.438 -35.75 -8.57 1 97.44 202 ALA A O 1
ATOM 1592 N N . GLU A 1 203 ? -16.438 -34.938 -6.809 1 97.75 203 GLU A N 1
ATOM 1593 C CA . GLU A 1 203 ? -17.219 -35.75 -5.895 1 97.75 203 GLU A CA 1
ATOM 1594 C C . GLU A 1 203 ? -18.453 -35 -5.398 1 97.75 203 GLU A C 1
ATOM 1596 O O . GLU A 1 203 ? -19.281 -35.594 -4.672 1 97.75 203 GLU A O 1
ATOM 1601 N N . LEU A 1 204 ? -18.531 -33.75 -5.734 1 97.38 204 LEU A N 1
ATOM 1602 C CA . LEU A 1 204 ? -19.672 -33 -5.266 1 97.38 204 LEU A CA 1
ATOM 1603 C C . LEU A 1 204 ? -20.984 -33.625 -5.719 1 97.38 204 LEU A C 1
ATOM 1605 O O . LEU A 1 204 ? -21.094 -34.125 -6.848 1 97.38 204 LEU A O 1
ATOM 1609 N N . ALA A 1 205 ? -22.016 -33.625 -4.863 1 96.06 205 ALA A N 1
ATOM 1610 C CA . ALA A 1 205 ? -23.328 -34.188 -5.145 1 96.06 205 ALA A CA 1
ATOM 1611 C C . ALA A 1 205 ? -24.438 -33.188 -4.809 1 96.06 205 ALA A C 1
ATOM 1613 O O . ALA A 1 205 ? -24.188 -32.156 -4.199 1 96.06 205 ALA A O 1
ATOM 1614 N N . GLY A 1 206 ? -25.625 -33.5 -5.367 1 95.69 206 GLY A N 1
ATOM 1615 C CA . GLY A 1 206 ? -26.766 -32.656 -5.055 1 95.69 206 GLY A CA 1
ATOM 1616 C C . GLY A 1 206 ? -26.734 -31.312 -5.738 1 95.69 206 GLY A C 1
ATOM 1617 O O . GLY A 1 206 ? -27.281 -30.344 -5.23 1 95.69 206 GLY A O 1
ATOM 1618 N N . LEU A 1 207 ? -26.156 -31.266 -6.828 1 98 207 LEU A N 1
ATOM 1619 C CA . LEU A 1 207 ? -26 -30.016 -7.551 1 98 207 LEU A CA 1
ATOM 1620 C C . LEU A 1 207 ? -27.219 -29.766 -8.445 1 98 207 LEU A C 1
ATOM 1622 O O . LEU A 1 207 ? -27.875 -30.703 -8.875 1 98 207 LEU A O 1
ATOM 1626 N N . SER A 1 208 ? -27.453 -28.5 -8.688 1 98.19 208 SER A N 1
ATOM 1627 C CA . SER A 1 208 ? -28.422 -28.125 -9.711 1 98.19 208 SER A CA 1
ATOM 1628 C C . SER A 1 208 ? -27.938 -28.516 -11.102 1 98.19 208 SER A C 1
ATOM 1630 O O . SER A 1 208 ? -26.781 -28.922 -11.273 1 98.19 208 SER A O 1
ATOM 1632 N N . GLY A 1 209 ? -28.797 -28.359 -12.109 1 97.94 209 GLY A N 1
ATOM 1633 C CA . GLY A 1 209 ? -28.391 -28.578 -13.484 1 97.94 209 GLY A CA 1
ATOM 1634 C C . GLY A 1 209 ? -27.203 -27.719 -13.898 1 97.94 209 GLY A C 1
ATOM 1635 O O . GLY A 1 209 ? -26.266 -28.203 -14.516 1 97.94 209 GLY A O 1
ATOM 1636 N N . GLU A 1 210 ? -27.312 -26.484 -13.547 1 97.81 210 GLU A N 1
ATOM 1637 C CA . GLU A 1 210 ? -26.219 -25.562 -13.828 1 97.81 210 GLU A CA 1
ATOM 1638 C C . GLU A 1 210 ? -24.953 -25.953 -13.078 1 97.81 210 GLU A C 1
ATOM 1640 O O . GLU A 1 210 ? -23.859 -25.859 -13.617 1 97.81 210 GLU A O 1
ATOM 1645 N N . GLY A 1 211 ? -25.125 -26.359 -11.828 1 98.12 211 GLY A N 1
ATOM 1646 C CA . GLY A 1 211 ? -24 -26.828 -11.039 1 98.12 211 GLY A CA 1
ATOM 1647 C C . GLY A 1 211 ? -23.297 -28.031 -11.641 1 98.12 211 GLY A C 1
ATOM 1648 O O . GLY A 1 211 ? -22.078 -28.109 -11.648 1 98.12 211 GLY A O 1
ATOM 1649 N N . ARG A 1 212 ? -24.109 -28.922 -12.156 1 98.19 212 ARG A N 1
ATOM 1650 C CA . ARG A 1 212 ? -23.547 -30.125 -12.766 1 98.19 212 ARG A CA 1
ATOM 1651 C C . ARG A 1 212 ? -22.766 -29.797 -14.039 1 98.19 212 ARG A C 1
ATOM 1653 O O . ARG A 1 212 ? -21.719 -30.375 -14.297 1 98.19 212 ARG A O 1
ATOM 1660 N N . ARG A 1 213 ? -23.266 -28.906 -14.805 1 97.94 213 ARG A N 1
ATOM 1661 C CA . ARG A 1 213 ? -22.547 -28.469 -16 1 97.94 213 ARG A CA 1
ATOM 1662 C C . ARG A 1 213 ? -21.234 -27.797 -15.633 1 97.94 213 ARG A C 1
ATOM 1664 O O . ARG A 1 213 ? -20.219 -28.016 -16.297 1 97.94 213 ARG A O 1
ATOM 1671 N N . ALA A 1 214 ? -21.297 -27 -14.594 1 98.06 214 ALA A N 1
ATOM 1672 C CA . ALA A 1 214 ? -20.078 -26.328 -14.109 1 98.06 214 ALA A CA 1
ATOM 1673 C C . ALA A 1 214 ? -19.062 -27.359 -13.625 1 98.06 214 ALA A C 1
ATOM 1675 O O . ALA A 1 214 ? -17.859 -27.234 -13.898 1 98.06 214 ALA A O 1
ATOM 1676 N N . GLN A 1 215 ? -19.547 -28.297 -12.867 1 98.31 215 GLN A N 1
ATOM 1677 C CA . GLN A 1 215 ? -18.688 -29.375 -12.367 1 98.31 215 GLN A CA 1
ATOM 1678 C C . GLN A 1 215 ? -18 -30.109 -13.516 1 98.31 215 GLN A C 1
ATOM 1680 O O . GLN A 1 215 ? -16.781 -30.297 -13.484 1 98.31 215 GLN A O 1
ATOM 1685 N N . GLU A 1 216 ? -18.719 -30.469 -14.492 1 97.81 216 GLU A N 1
ATOM 1686 C CA . GLU A 1 216 ? -18.172 -31.156 -15.648 1 97.81 216 GLU A CA 1
ATOM 1687 C C . GLU A 1 216 ? -17.141 -30.297 -16.375 1 97.81 216 GLU A C 1
ATOM 1689 O O . GLU A 1 216 ? -16.078 -30.781 -16.766 1 97.81 216 GLU A O 1
ATOM 1694 N N . TYR A 1 217 ? -17.531 -29.125 -16.547 1 97 217 TYR A N 1
ATOM 1695 C CA . TYR A 1 217 ? -16.641 -28.188 -17.219 1 97 217 TYR A CA 1
ATOM 1696 C C . TYR A 1 217 ? -15.297 -28.078 -16.5 1 97 217 TYR A C 1
ATOM 1698 O O . TYR A 1 217 ? -14.242 -28.25 -17.109 1 97 217 TYR A O 1
ATOM 1706 N N . VAL A 1 218 ? -15.344 -27.812 -15.172 1 96.94 218 VAL A N 1
ATOM 1707 C CA . VAL A 1 218 ? -14.141 -27.562 -14.391 1 96.94 218 VAL A CA 1
ATOM 1708 C C . VAL A 1 218 ? -13.297 -28.828 -14.32 1 96.94 218 VAL A C 1
ATOM 1710 O O . VAL A 1 218 ? -12.07 -28.766 -14.43 1 96.94 218 VAL A O 1
ATOM 1713 N N . CYS A 1 219 ? -13.898 -29.953 -14.188 1 97.19 219 CYS A N 1
ATOM 1714 C CA . CYS A 1 219 ? -13.18 -31.219 -14.094 1 97.19 219 CYS A CA 1
ATOM 1715 C C . CYS A 1 219 ? -12.555 -31.594 -15.43 1 97.19 219 CYS A C 1
ATOM 1717 O O . CYS A 1 219 ? -11.57 -32.344 -15.477 1 97.19 219 CYS A O 1
ATOM 1719 N N . GLY A 1 220 ? -13.062 -31.062 -16.484 1 96.31 220 GLY A N 1
ATOM 1720 C CA . GLY A 1 220 ? -12.555 -31.375 -17.812 1 96.31 220 GLY A CA 1
ATOM 1721 C C . GLY A 1 220 ? -11.445 -30.422 -18.25 1 96.31 220 GLY A C 1
ATOM 1722 O O . GLY A 1 220 ? -10.789 -30.672 -19.266 1 96.31 220 GLY A O 1
ATOM 1723 N N . LEU A 1 221 ? -11.18 -29.422 -17.5 1 93.56 221 LEU A N 1
ATOM 1724 C CA . LEU A 1 221 ? -10.266 -28.375 -17.906 1 93.56 221 LEU A CA 1
ATOM 1725 C C . LEU A 1 221 ? -8.82 -28.844 -17.844 1 93.56 221 LEU A C 1
ATOM 1727 O O . LEU A 1 221 ? -8.047 -28.625 -18.781 1 93.56 221 LEU A O 1
ATOM 1731 N N . PRO A 1 222 ? -8.406 -29.531 -16.734 1 91.81 222 PRO A N 1
ATOM 1732 C CA . PRO A 1 222 ? -6.988 -29.859 -16.625 1 91.81 222 PRO A CA 1
ATOM 1733 C C . PRO A 1 222 ? -6.48 -30.703 -17.781 1 91.81 222 PRO A C 1
ATOM 1735 O O . PRO A 1 222 ? -5.496 -30.344 -18.438 1 91.81 222 PRO A O 1
ATOM 1738 N N . PRO A 1 223 ? -7.098 -31.766 -18.172 1 90 223 PRO A N 1
ATOM 1739 C CA . PRO A 1 223 ? -6.621 -32.531 -19.328 1 90 223 PRO A CA 1
ATOM 1740 C C . PRO A 1 223 ? -6.656 -31.719 -20.625 1 90 223 PRO A C 1
ATOM 1742 O O . PRO A 1 223 ? -5.793 -31.891 -21.484 1 90 223 PRO A O 1
ATOM 1745 N N . LYS A 1 224 ? -7.629 -30.891 -20.781 1 91.25 224 LYS A N 1
ATOM 1746 C CA . LYS A 1 224 ? -7.715 -30.047 -21.969 1 91.25 224 LYS A CA 1
ATOM 1747 C C . LYS A 1 224 ? -6.531 -29.078 -22.062 1 91.25 224 LYS A C 1
ATOM 1749 O O . LYS A 1 224 ? -5.93 -28.922 -23.125 1 91.25 224 LYS A O 1
ATOM 1754 N N . ILE A 1 225 ? -6.219 -28.438 -20.906 1 88.38 225 ILE A N 1
ATOM 1755 C CA . ILE A 1 225 ? -5.113 -27.484 -20.859 1 88.38 225 ILE A CA 1
ATOM 1756 C C . ILE A 1 225 ? -3.801 -28.203 -21.172 1 88.38 225 ILE A C 1
ATOM 1758 O O . ILE A 1 225 ? -2.971 -27.688 -21.922 1 88.38 225 ILE A O 1
ATOM 1762 N N . ARG A 1 226 ? -3.604 -29.328 -20.703 1 84.38 226 ARG A N 1
ATOM 1763 C CA . ARG A 1 226 ? -2.383 -30.094 -20.938 1 84.38 226 ARG A CA 1
ATOM 1764 C C . ARG A 1 226 ? -2.24 -30.469 -22.422 1 84.38 226 ARG A C 1
ATOM 1766 O O . ARG A 1 226 ? -1.145 -30.391 -22.984 1 84.38 226 ARG A O 1
ATOM 1773 N N . ARG A 1 227 ? -3.283 -30.828 -22.969 1 87.69 227 ARG A N 1
ATOM 1774 C CA . ARG A 1 227 ? -3.266 -31.172 -24.391 1 87.69 227 ARG A CA 1
ATOM 1775 C C . ARG A 1 227 ? -2.908 -29.953 -25.234 1 87.69 227 ARG A C 1
ATOM 1777 O O . ARG A 1 227 ? -2.121 -30.062 -26.172 1 87.69 227 ARG A O 1
ATOM 1784 N N . MET A 1 228 ? -3.545 -28.891 -24.906 1 83.69 228 MET A N 1
ATOM 1785 C CA . MET A 1 228 ? -3.27 -27.656 -25.641 1 83.69 228 MET A CA 1
ATOM 1786 C C . MET A 1 228 ? -1.81 -27.25 -25.5 1 83.69 228 MET A C 1
ATOM 1788 O O . MET A 1 228 ? -1.192 -26.766 -26.453 1 83.69 228 MET A O 1
ATOM 1792 N N . GLU A 1 229 ? -1.306 -27.359 -24.359 1 81.75 229 GLU A N 1
ATOM 1793 C CA . GLU A 1 229 ? 0.094 -27.047 -24.094 1 81.75 229 GLU A CA 1
ATOM 1794 C C . GLU A 1 229 ? 1.027 -27.938 -24.906 1 81.75 229 GLU A C 1
ATOM 1796 O O . GLU A 1 229 ? 2.033 -27.469 -25.453 1 81.75 229 GLU A O 1
ATOM 1801 N N . GLU A 1 230 ? 0.758 -29.188 -24.922 1 80.69 230 GLU A N 1
ATOM 1802 C CA . GLU A 1 230 ? 1.559 -30.141 -25.688 1 80.69 230 GLU A CA 1
ATOM 1803 C C . GLU A 1 230 ? 1.581 -29.766 -27.172 1 80.69 230 GLU A C 1
ATOM 1805 O O . GLU A 1 230 ? 2.633 -29.812 -27.812 1 80.69 230 GLU A O 1
ATOM 1810 N N . LEU A 1 231 ? 0.47 -29.375 -27.625 1 78.44 231 LEU A N 1
ATOM 1811 C CA . LEU A 1 231 ? 0.375 -28.969 -29.031 1 78.44 231 LEU A CA 1
ATOM 1812 C C . LEU A 1 231 ? 1.171 -27.703 -29.281 1 78.44 231 LEU A C 1
ATOM 1814 O O . LEU A 1 231 ? 1.856 -27.594 -30.312 1 78.44 231 LEU A O 1
ATOM 1818 N N . ALA A 1 232 ? 0.999 -26.734 -28.344 1 74.31 232 ALA A N 1
ATOM 1819 C CA . ALA A 1 232 ? 1.731 -25.484 -28.484 1 74.31 232 ALA A CA 1
ATOM 1820 C C . ALA A 1 232 ? 3.238 -25.719 -28.438 1 74.31 232 ALA A C 1
ATOM 1822 O O . ALA A 1 232 ? 3.992 -25.094 -29.188 1 74.31 232 ALA A O 1
ATOM 1823 N N . HIS A 1 233 ? 3.68 -26.516 -27.594 1 73.75 233 HIS A N 1
ATOM 1824 C CA . HIS A 1 233 ? 5.094 -26.859 -27.469 1 73.75 233 HIS A CA 1
ATOM 1825 C C . HIS A 1 233 ? 5.617 -27.5 -28.75 1 73.75 233 HIS A C 1
ATOM 1827 O O . HIS A 1 233 ? 6.723 -27.188 -29.203 1 73.75 233 HIS A O 1
ATOM 1833 N N . GLN A 1 234 ? 4.836 -28.328 -29.328 1 71.88 234 GLN A N 1
ATOM 1834 C CA . GLN A 1 234 ? 5.203 -28.984 -30.578 1 71.88 234 GLN A CA 1
ATOM 1835 C C . GLN A 1 234 ? 5.316 -27.984 -31.719 1 71.88 234 GLN A C 1
ATOM 1837 O O . GLN A 1 234 ? 6.246 -28.062 -32.531 1 71.88 234 GLN A O 1
ATOM 1842 N N . ARG A 1 235 ? 4.453 -27.078 -31.688 1 70.12 235 ARG A N 1
ATOM 1843 C CA . ARG A 1 235 ? 4.469 -26.047 -32.719 1 70.12 235 ARG A CA 1
ATOM 1844 C C . ARG A 1 235 ? 5.66 -25.109 -32.562 1 70.12 235 ARG A C 1
ATOM 1846 O O . ARG A 1 235 ? 6.293 -24.719 -33.531 1 70.12 235 ARG A O 1
ATOM 1853 N N . ALA A 1 236 ? 5.777 -24.641 -31.359 1 65.69 236 ALA A N 1
ATOM 1854 C CA . ALA A 1 236 ? 6.906 -23.766 -31.062 1 65.69 236 ALA A CA 1
ATOM 1855 C C . ALA A 1 236 ? 8.234 -24.438 -31.438 1 65.69 236 ALA A C 1
ATOM 1857 O O . ALA A 1 236 ? 9.133 -23.781 -31.953 1 65.69 236 ALA A O 1
ATOM 1858 N N . ALA A 1 237 ? 8.344 -25.672 -31.172 1 61.94 237 ALA A N 1
ATOM 1859 C CA . ALA A 1 237 ? 9.555 -26.422 -31.5 1 61.94 237 ALA A CA 1
ATOM 1860 C C . ALA A 1 237 ? 9.766 -26.484 -33.031 1 61.94 237 ALA A C 1
ATOM 1862 O O . ALA A 1 237 ? 10.898 -26.516 -33.5 1 61.94 237 ALA A O 1
ATOM 1863 N N . ALA A 1 238 ? 8.641 -26.469 -33.656 1 60.56 238 ALA A N 1
ATOM 1864 C CA . ALA A 1 238 ? 8.703 -26.516 -35.094 1 60.56 238 ALA A CA 1
ATOM 1865 C C . ALA A 1 238 ? 8.938 -25.125 -35.688 1 60.56 238 ALA A C 1
ATOM 1867 O O . ALA A 1 238 ? 9.508 -24.984 -36.781 1 60.56 238 ALA A O 1
ATOM 1868 N N . CYS A 1 239 ? 8.352 -24.094 -35.031 1 58.47 239 CYS A N 1
ATOM 1869 C CA . CYS A 1 239 ? 8.461 -22.734 -35.531 1 58.47 239 CYS A CA 1
ATOM 1870 C C . CYS A 1 239 ? 9.438 -21.922 -34.688 1 58.47 239 CYS A C 1
ATOM 1872 O O . CYS A 1 239 ? 9.062 -21.391 -33.656 1 58.47 239 CYS A O 1
ATOM 1874 N N . SER A 1 240 ? 10.594 -22.344 -34.594 1 56.97 240 SER A N 1
ATOM 1875 C CA . SER A 1 240 ? 11.625 -21.812 -33.719 1 56.97 240 SER A CA 1
ATOM 1876 C C . SER A 1 240 ? 11.68 -20.281 -33.781 1 56.97 240 SER A C 1
ATOM 1878 O O . SER A 1 240 ? 12.719 -19.688 -33.5 1 56.97 240 SER A O 1
ATOM 1880 N N . GLU A 1 241 ? 10.617 -19.562 -34.281 1 63.84 241 GLU A N 1
ATOM 1881 C CA . GLU A 1 241 ? 11.07 -18.188 -34.531 1 63.84 241 GLU A CA 1
ATOM 1882 C C . GLU A 1 241 ? 11.039 -17.359 -33.25 1 63.84 241 GLU A C 1
ATOM 1884 O O . GLU A 1 241 ? 9.961 -17 -32.781 1 63.84 241 GLU A O 1
ATOM 1889 N N . LEU A 1 242 ? 12.062 -17.453 -32.438 1 75.62 242 LEU A N 1
ATOM 1890 C CA . LEU A 1 242 ? 12.336 -16.484 -31.391 1 75.62 242 LEU A CA 1
ATOM 1891 C C . LEU A 1 242 ? 12.375 -15.07 -31.969 1 75.62 242 LEU A C 1
ATOM 1893 O O . LEU A 1 242 ? 12.875 -14.852 -33.062 1 75.62 242 LEU A O 1
ATOM 1897 N N . ARG A 1 243 ? 11.547 -14.344 -31.344 1 77.81 243 ARG A N 1
ATOM 1898 C CA . ARG A 1 243 ? 11.586 -12.945 -31.75 1 77.81 243 ARG A CA 1
ATOM 1899 C C . ARG A 1 243 ? 12.203 -12.078 -30.656 1 77.81 243 ARG A C 1
ATOM 1901 O O . ARG A 1 243 ? 11.984 -12.312 -29.469 1 77.81 243 ARG A O 1
ATOM 1908 N N . PRO A 1 244 ? 12.984 -11.242 -31.203 1 83.81 244 PRO A N 1
ATOM 1909 C CA . PRO A 1 244 ? 13.539 -10.328 -30.203 1 83.81 244 PRO A CA 1
ATOM 1910 C C . PRO A 1 244 ? 12.5 -9.352 -29.656 1 83.81 244 PRO A C 1
ATOM 1912 O O . PRO A 1 244 ? 11.633 -8.883 -30.406 1 83.81 244 PRO A O 1
ATOM 1915 N N . ALA A 1 245 ? 12.516 -9.188 -28.406 1 86.38 245 ALA A N 1
ATOM 1916 C CA . ALA A 1 245 ? 11.664 -8.188 -27.766 1 86.38 245 ALA A CA 1
ATOM 1917 C C . ALA A 1 245 ? 12.492 -7.238 -26.906 1 86.38 245 ALA A C 1
ATOM 1919 O O . ALA A 1 245 ? 13.422 -7.664 -26.219 1 86.38 245 ALA A O 1
ATOM 1920 N N . ARG A 1 246 ? 12.141 -5.996 -27.047 1 88.75 246 ARG A N 1
ATOM 1921 C CA . ARG A 1 246 ? 12.828 -4.977 -26.266 1 88.75 246 ARG A CA 1
ATOM 1922 C C . ARG A 1 246 ? 12.156 -4.766 -24.922 1 88.75 246 ARG A C 1
ATOM 1924 O O . ARG A 1 246 ? 10.922 -4.746 -24.828 1 88.75 246 ARG A O 1
ATOM 1931 N N . PHE A 1 247 ? 13.023 -4.59 -23.922 1 91.5 247 PHE A N 1
ATOM 1932 C CA . PHE A 1 247 ? 12.5 -4.328 -22.578 1 91.5 247 PHE A CA 1
ATOM 1933 C C . PHE A 1 247 ? 13.125 -3.064 -22 1 91.5 247 PHE A C 1
ATOM 1935 O O . PHE A 1 247 ? 14.336 -3.008 -21.766 1 91.5 247 PHE A O 1
ATOM 1942 N N . SER A 1 248 ? 12.305 -2.09 -21.734 1 93 248 SER A N 1
ATOM 1943 C CA . SER A 1 248 ? 12.789 -0.833 -21.172 1 93 248 SER A CA 1
ATOM 1944 C C . SER A 1 248 ? 13.406 -1.043 -19.797 1 93 248 SER A C 1
ATOM 1946 O O . SER A 1 248 ? 14.336 -0.336 -19.406 1 93 248 SER A O 1
ATOM 1948 N N . TRP A 1 249 ? 12.969 -2.033 -19.062 1 94.69 249 TRP A N 1
ATOM 1949 C CA . TRP A 1 249 ? 13.445 -2.316 -17.719 1 94.69 249 TRP A CA 1
ATOM 1950 C C . TRP A 1 249 ? 14.922 -2.68 -17.719 1 94.69 249 TRP A C 1
ATOM 1952 O O . TRP A 1 249 ? 15.594 -2.596 -16.688 1 94.69 249 TRP A O 1
ATOM 1962 N N . ILE A 1 250 ? 15.445 -3.166 -18.906 1 95 250 ILE A N 1
ATOM 1963 C CA . ILE A 1 250 ? 16.859 -3.539 -18.984 1 95 250 ILE A CA 1
ATOM 1964 C C . ILE A 1 250 ? 17.547 -2.709 -20.047 1 95 250 ILE A C 1
ATOM 1966 O O . ILE A 1 250 ? 18.297 -3.248 -20.875 1 95 250 ILE A O 1
ATOM 1970 N N . PHE A 1 251 ? 17.25 -1.451 -20.031 1 94.38 251 PHE A N 1
ATOM 1971 C CA . PHE A 1 251 ? 17.938 -0.455 -20.859 1 94.38 251 PHE A CA 1
ATOM 1972 C C . PHE A 1 251 ? 17.75 -0.761 -22.328 1 94.38 251 PHE A C 1
ATOM 1974 O O . PHE A 1 251 ? 18.703 -0.651 -23.125 1 94.38 251 PHE A O 1
ATOM 1981 N N . ASP A 1 252 ? 16.578 -1.33 -22.672 1 90.94 252 ASP A N 1
ATOM 1982 C CA . ASP A 1 252 ? 16.125 -1.575 -24.031 1 90.94 252 ASP A CA 1
ATOM 1983 C C . ASP A 1 252 ? 16.953 -2.686 -24.688 1 90.94 252 ASP A C 1
ATOM 1985 O O . ASP A 1 252 ? 17.094 -2.711 -25.906 1 90.94 252 ASP A O 1
ATOM 1989 N N . ARG A 1 253 ? 17.516 -3.486 -23.906 1 89.69 253 ARG A N 1
ATOM 1990 C CA . ARG A 1 253 ? 18.172 -4.676 -24.453 1 89.69 253 ARG A CA 1
ATOM 1991 C C . ARG A 1 253 ? 17.156 -5.617 -25.078 1 89.69 253 ARG A C 1
ATOM 1993 O O . ARG A 1 253 ? 16.031 -5.762 -24.578 1 89.69 253 ARG A O 1
ATOM 2000 N N . HIS A 1 254 ? 17.562 -6.18 -26.172 1 88.06 254 HIS A N 1
ATOM 2001 C CA . HIS A 1 254 ? 16.719 -7.172 -26.828 1 88.06 254 HIS A CA 1
ATOM 2002 C C . HIS A 1 254 ? 16.938 -8.562 -26.25 1 88.06 254 HIS A C 1
ATOM 2004 O O . HIS A 1 254 ? 18.078 -8.961 -26 1 88.06 254 HIS A O 1
ATOM 2010 N N . VAL A 1 255 ? 15.875 -9.117 -25.922 1 86.44 255 VAL A N 1
ATOM 2011 C CA . VAL A 1 255 ? 15.906 -10.5 -25.453 1 86.44 255 VAL A CA 1
ATOM 2012 C C . VAL A 1 255 ? 15.023 -11.367 -26.359 1 86.44 255 VAL A C 1
ATOM 2014 O O . VAL A 1 255 ? 13.977 -10.922 -26.828 1 86.44 255 VAL A O 1
ATOM 2017 N N . MET A 1 256 ? 15.578 -12.453 -26.672 1 80.75 256 MET A N 1
ATOM 2018 C CA . MET A 1 256 ? 14.789 -13.352 -27.5 1 80.75 256 MET A CA 1
ATOM 2019 C C . MET A 1 256 ? 13.617 -13.93 -26.719 1 80.75 256 MET A C 1
ATOM 2021 O O . MET A 1 256 ? 13.797 -14.469 -25.625 1 80.75 256 MET A O 1
ATOM 2025 N N . VAL A 1 257 ? 12.453 -13.594 -27.25 1 74.25 257 VAL A N 1
ATOM 2026 C CA . VAL A 1 257 ? 11.234 -14.125 -26.641 1 74.25 257 VAL A CA 1
ATOM 2027 C C . VAL A 1 257 ? 10.539 -15.07 -27.625 1 74.25 257 VAL A C 1
ATOM 2029 O O . VAL A 1 257 ? 10.867 -15.086 -28.812 1 74.25 257 VAL A O 1
ATOM 2032 N N . GLY A 1 258 ? 9.562 -16.125 -27.219 1 65.38 258 GLY A N 1
ATOM 2033 C CA . GLY A 1 258 ? 8.836 -17.031 -28.094 1 65.38 258 GLY A CA 1
ATOM 2034 C C . GLY A 1 258 ? 8.984 -18.5 -27.703 1 65.38 258 GLY A C 1
ATOM 2035 O O . GLY A 1 258 ? 9.891 -18.844 -26.938 1 65.38 258 GLY A O 1
ATOM 2036 N N . MET B 1 1 ? -8.438 5.539 1.533 1 45.12 1 MET B N 1
ATOM 2037 C CA . MET B 1 1 ? -9.359 6.574 1.997 1 45.12 1 MET B CA 1
ATOM 2038 C C . MET B 1 1 ? -10.359 6.941 0.906 1 45.12 1 MET B C 1
ATOM 2040 O O . MET B 1 1 ? -11.57 6.863 1.115 1 45.12 1 MET B O 1
ATOM 2044 N N . GLY B 1 2 ? -9.781 7.258 -0.273 1 45.03 2 GLY B N 1
ATOM 2045 C CA . GLY B 1 2 ? -10.633 7.836 -1.298 1 45.03 2 GLY B CA 1
ATOM 2046 C C . GLY B 1 2 ? -11.641 6.852 -1.856 1 45.03 2 GLY B C 1
ATOM 2047 O O . GLY B 1 2 ? -12.727 7.246 -2.289 1 45.03 2 GLY B O 1
ATOM 2048 N N . ASN B 1 3 ? -11.336 5.559 -1.661 1 48.28 3 ASN B N 1
ATOM 2049 C CA . ASN B 1 3 ? -12.203 4.582 -2.314 1 48.28 3 ASN B CA 1
ATOM 2050 C C . ASN B 1 3 ? -13.32 4.117 -1.389 1 48.28 3 ASN B C 1
ATOM 2052 O O . ASN B 1 3 ? -14.188 3.342 -1.797 1 48.28 3 ASN B O 1
ATOM 2056 N N . ARG B 1 4 ? -13.305 4.691 -0.201 1 51.72 4 ARG B N 1
ATOM 2057 C CA . ARG B 1 4 ? -14.305 4.223 0.755 1 51.72 4 ARG B CA 1
ATOM 2058 C C . ARG B 1 4 ? -15.461 5.215 0.867 1 51.72 4 ARG B C 1
ATOM 2060 O O . ARG B 1 4 ? -16.422 4.977 1.607 1 51.72 4 ARG B O 1
ATOM 2067 N N . THR B 1 5 ? -15.297 6.277 0.071 1 48.62 5 THR B N 1
ATOM 2068 C CA . THR B 1 5 ? -16.344 7.289 0.084 1 48.62 5 THR B CA 1
ATOM 2069 C C . THR B 1 5 ? -17.562 6.82 -0.723 1 48.62 5 THR B C 1
ATOM 2071 O O . THR B 1 5 ? -17.406 6.23 -1.794 1 48.62 5 THR B O 1
ATOM 2074 N N . GLU B 1 6 ? -18.609 6.898 -0.113 1 54.66 6 GLU B N 1
ATOM 2075 C CA . GLU B 1 6 ? -19.844 6.484 -0.787 1 54.66 6 GLU B CA 1
ATOM 2076 C C . GLU B 1 6 ? -19.984 7.172 -2.143 1 54.66 6 GLU B C 1
ATOM 2078 O O . GLU B 1 6 ? -19.797 8.383 -2.254 1 54.66 6 GLU B O 1
ATOM 2083 N N . GLY B 1 7 ? -20.281 6.414 -3.139 1 55.03 7 GLY B N 1
ATOM 2084 C CA . GLY B 1 7 ? -20.547 6.934 -4.469 1 55.03 7 GLY B CA 1
ATOM 2085 C C . GLY B 1 7 ? -19.297 7.188 -5.281 1 55.03 7 GLY B C 1
ATOM 2086 O O . GLY B 1 7 ? -19.375 7.551 -6.457 1 55.03 7 GLY B O 1
ATOM 2087 N N . THR B 1 8 ? -18.234 7.051 -4.672 1 59.78 8 THR B N 1
ATOM 2088 C CA . THR B 1 8 ? -17 7.355 -5.387 1 59.78 8 THR B CA 1
ATOM 2089 C C . THR B 1 8 ? -16.141 6.105 -5.523 1 59.78 8 THR B C 1
ATOM 2091 O O . THR B 1 8 ? -14.945 6.203 -5.816 1 59.78 8 THR B O 1
ATOM 2094 N N . ALA B 1 9 ? -16.859 5.02 -5.316 1 64.88 9 ALA B N 1
ATOM 2095 C CA . ALA B 1 9 ? -16.078 3.785 -5.254 1 64.88 9 ALA B CA 1
ATOM 2096 C C . ALA B 1 9 ? -15.547 3.395 -6.633 1 64.88 9 ALA B C 1
ATOM 2098 O O . ALA B 1 9 ? -16.25 3.568 -7.641 1 64.88 9 ALA B O 1
ATOM 2099 N N . ASP B 1 10 ? -14.367 3.24 -6.715 1 72.06 10 ASP B N 1
ATOM 2100 C CA . ASP B 1 10 ? -13.781 2.613 -7.898 1 72.06 10 ASP B CA 1
ATOM 2101 C C . ASP B 1 10 ? -14.07 1.112 -7.922 1 72.06 10 ASP B C 1
ATOM 2103 O O . ASP B 1 10 ? -13.172 0.3 -7.707 1 72.06 10 ASP B O 1
ATOM 2107 N N . ASP B 1 11 ? -15.195 0.734 -8.289 1 66.88 11 ASP B N 1
ATOM 2108 C CA . ASP B 1 11 ? -15.727 -0.617 -8.125 1 66.88 11 ASP B CA 1
ATOM 2109 C C . ASP B 1 11 ? -14.914 -1.627 -8.93 1 66.88 11 ASP B C 1
ATOM 2111 O O . ASP B 1 11 ? -14.742 -2.771 -8.508 1 66.88 11 ASP B O 1
ATOM 2115 N N . THR B 1 12 ? -14.391 -1.154 -10.055 1 66.69 12 THR B N 1
ATOM 2116 C CA . THR B 1 12 ? -13.711 -2.107 -10.93 1 66.69 12 THR B CA 1
ATOM 2117 C C . THR B 1 12 ? -12.203 -2.072 -10.703 1 66.69 12 THR B C 1
ATOM 2119 O O . THR B 1 12 ? -11.484 -3.002 -11.086 1 66.69 12 THR B O 1
ATOM 2122 N N . GLY B 1 13 ? -11.75 -0.972 -10.062 1 75.81 13 GLY B N 1
ATOM 2123 C CA . GLY B 1 13 ? -10.32 -0.742 -9.961 1 75.81 13 GLY B CA 1
ATOM 2124 C C . GLY B 1 13 ? -9.742 -0.046 -11.18 1 75.81 13 GLY B C 1
ATOM 2125 O O . GLY B 1 13 ? -8.562 0.302 -11.203 1 75.81 13 GLY B O 1
ATOM 2126 N N . ALA B 1 14 ? -10.617 0.077 -12.211 1 80.69 14 ALA B N 1
ATOM 2127 C CA . ALA B 1 14 ? -10.227 0.779 -13.43 1 80.69 14 ALA B CA 1
ATOM 2128 C C . ALA B 1 14 ? -11.383 1.595 -13.992 1 80.69 14 ALA B C 1
ATOM 2130 O O . ALA B 1 14 ? -11.531 1.719 -15.211 1 80.69 14 ALA B O 1
ATOM 2131 N N . SER B 1 15 ? -12.234 2.084 -13.148 1 83.44 15 SER B N 1
ATOM 2132 C CA . SER B 1 15 ? -13.391 2.883 -13.539 1 83.44 15 SER B CA 1
ATOM 2133 C C . SER B 1 15 ? -12.961 4.117 -14.328 1 83.44 15 SER B C 1
ATOM 2135 O O . SER B 1 15 ? -11.953 4.754 -14 1 83.44 15 SER B O 1
ATOM 2137 N N . SER B 1 16 ? -13.812 4.453 -15.352 1 87.62 16 SER B N 1
ATOM 2138 C CA . SER B 1 16 ? -13.516 5.621 -16.172 1 87.62 16 SER B CA 1
ATOM 2139 C C . SER B 1 16 ? -14.094 6.891 -15.562 1 87.62 16 SER B C 1
ATOM 2141 O O . SER B 1 16 ? -13.891 7.988 -16.078 1 87.62 16 SER B O 1
ATOM 2143 N N . LEU B 1 17 ? -14.734 6.758 -14.477 1 88.19 17 LEU B N 1
ATOM 2144 C CA . LEU B 1 17 ? -15.266 7.941 -13.805 1 88.19 17 LEU B CA 1
ATOM 2145 C C . LEU B 1 17 ? -14.141 8.898 -13.422 1 88.19 17 LEU B C 1
ATOM 2147 O O . LEU B 1 17 ? -13.078 8.461 -12.969 1 88.19 17 LEU B O 1
ATOM 2151 N N . PRO B 1 18 ? -14.375 10.172 -13.578 1 89.62 18 PRO B N 1
ATOM 2152 C CA . PRO B 1 18 ? -13.312 11.148 -13.328 1 89.62 18 PRO B CA 1
ATOM 2153 C C . PRO B 1 18 ? -12.758 11.07 -11.914 1 89.62 18 PRO B C 1
ATOM 2155 O O . PRO B 1 18 ? -11.547 11.148 -11.711 1 89.62 18 PRO B O 1
ATOM 2158 N N . TRP B 1 19 ? -13.617 10.891 -10.992 1 89.75 19 TRP B N 1
ATOM 2159 C CA . TRP B 1 19 ? -13.141 10.82 -9.609 1 89.75 19 TRP B CA 1
ATOM 2160 C C . TRP B 1 19 ? -12.258 9.594 -9.398 1 89.75 19 TRP B C 1
ATOM 2162 O O . TRP B 1 19 ? -11.219 9.672 -8.742 1 89.75 19 TRP B O 1
ATOM 2172 N N . ALA B 1 20 ? -12.68 8.477 -9.898 1 88.69 20 ALA B N 1
ATOM 2173 C CA . ALA B 1 20 ? -11.883 7.258 -9.789 1 88.69 20 ALA B CA 1
ATOM 2174 C C . ALA B 1 20 ? -10.508 7.438 -10.43 1 88.69 20 ALA B C 1
ATOM 2176 O O . ALA B 1 20 ? -9.5 7.008 -9.867 1 88.69 20 ALA B O 1
ATOM 2177 N N . GLN B 1 21 ? -10.469 8.07 -11.562 1 90.94 21 GLN B N 1
ATOM 2178 C CA . GLN B 1 21 ? -9.211 8.336 -12.25 1 90.94 21 GLN B CA 1
ATOM 2179 C C . GLN B 1 21 ? -8.336 9.281 -11.43 1 90.94 21 GLN B C 1
ATOM 2181 O O . GLN B 1 21 ? -7.121 9.078 -11.32 1 90.94 21 GLN B O 1
ATOM 2186 N N . TRP B 1 22 ? -8.969 10.273 -10.883 1 93.25 22 TRP B N 1
ATOM 2187 C CA . TRP B 1 22 ? -8.234 11.219 -10.047 1 93.25 22 TRP B CA 1
ATOM 2188 C C . TRP B 1 22 ? -7.609 10.516 -8.844 1 93.25 22 TRP B C 1
ATOM 2190 O O . TRP B 1 22 ? -6.426 10.719 -8.547 1 93.25 22 TRP B O 1
ATOM 2200 N N . ILE B 1 23 ? -8.367 9.711 -8.219 1 91.12 23 ILE B N 1
ATOM 2201 C CA . ILE B 1 23 ? -7.914 9.055 -6.992 1 91.12 23 ILE B CA 1
ATOM 2202 C C . ILE B 1 23 ? -6.777 8.086 -7.32 1 91.12 23 ILE B C 1
ATOM 2204 O O . ILE B 1 23 ? -5.816 7.973 -6.559 1 91.12 23 ILE B O 1
ATOM 2208 N N . ARG B 1 24 ? -6.867 7.402 -8.398 1 92.12 24 ARG B N 1
ATOM 2209 C CA . ARG B 1 24 ? -5.781 6.504 -8.781 1 92.12 24 ARG B CA 1
ATOM 2210 C C . ARG B 1 24 ? -4.508 7.281 -9.094 1 92.12 24 ARG B C 1
ATOM 2212 O O . ARG B 1 24 ? -3.408 6.859 -8.742 1 92.12 24 ARG B O 1
ATOM 2219 N N . GLY B 1 25 ? -4.711 8.375 -9.867 1 94.38 25 GLY B N 1
ATOM 2220 C CA . GLY B 1 25 ? -3.566 9.234 -10.109 1 94.38 25 GLY B CA 1
ATOM 2221 C C . GLY B 1 25 ? -2.934 9.766 -8.836 1 94.38 25 GLY B C 1
ATOM 2222 O O . GLY B 1 25 ? -1.713 9.719 -8.68 1 94.38 25 GLY B O 1
ATOM 2223 N N . TRP B 1 26 ? -3.799 10.297 -7.961 1 95.56 26 TRP B N 1
ATOM 2224 C CA . TRP B 1 26 ? -3.365 10.758 -6.648 1 95.56 26 TRP B CA 1
ATOM 2225 C C . TRP B 1 26 ? -2.627 9.656 -5.898 1 95.56 26 TRP B C 1
ATOM 2227 O O . TRP B 1 26 ? -1.544 9.883 -5.352 1 95.56 26 TRP B O 1
ATOM 2237 N N . THR B 1 27 ? -3.129 8.461 -5.902 1 93.62 27 THR B N 1
ATOM 2238 C CA . THR B 1 27 ? -2.545 7.316 -5.207 1 93.62 27 THR B CA 1
ATOM 2239 C C . THR B 1 27 ? -1.167 6.984 -5.77 1 93.62 27 THR B C 1
ATOM 2241 O O . THR B 1 27 ? -0.233 6.707 -5.016 1 93.62 27 THR B O 1
ATOM 2244 N N . ALA B 1 28 ? -1.102 6.992 -7.047 1 95.25 28 ALA B N 1
ATOM 2245 C CA . ALA B 1 28 ? 0.177 6.711 -7.695 1 95.25 28 ALA B CA 1
ATOM 2246 C C . ALA B 1 28 ? 1.246 7.707 -7.258 1 95.25 28 ALA B C 1
ATOM 2248 O O . ALA B 1 28 ? 2.383 7.324 -6.973 1 95.25 28 ALA B O 1
ATOM 2249 N N . GLU B 1 29 ? 0.85 8.93 -7.203 1 96.94 29 GLU B N 1
ATOM 2250 C CA . GLU B 1 29 ? 1.791 9.977 -6.805 1 96.94 29 GLU B CA 1
ATOM 2251 C C . GLU B 1 29 ? 2.148 9.859 -5.328 1 96.94 29 GLU B C 1
ATOM 2253 O O . GLU B 1 29 ? 3.312 10.016 -4.949 1 96.94 29 GLU B O 1
ATOM 2258 N N . GLU B 1 30 ? 1.153 9.547 -4.504 1 95.56 30 GLU B N 1
ATOM 2259 C CA . GLU B 1 30 ? 1.417 9.344 -3.084 1 95.56 30 GLU B CA 1
ATOM 2260 C C . GLU B 1 30 ? 2.375 8.172 -2.865 1 95.56 30 GLU B C 1
ATOM 2262 O O . GLU B 1 30 ? 3.246 8.234 -1.994 1 95.56 30 GLU B O 1
ATOM 2267 N N . ASN B 1 31 ? 2.105 7.156 -3.613 1 95.5 31 ASN B N 1
ATOM 2268 C CA . ASN B 1 31 ? 3.004 6.012 -3.531 1 95.5 31 ASN B CA 1
ATOM 2269 C C . ASN B 1 31 ? 4.449 6.406 -3.816 1 95.5 31 ASN B C 1
ATOM 2271 O O . ASN B 1 31 ? 5.371 5.922 -3.162 1 95.5 31 ASN B O 1
ATOM 2275 N N . ARG B 1 32 ? 4.637 7.262 -4.781 1 96.19 32 ARG B N 1
ATOM 2276 C CA . ARG B 1 32 ? 5.977 7.711 -5.141 1 96.19 32 ARG B CA 1
ATOM 2277 C C . ARG B 1 32 ? 6.629 8.469 -3.99 1 96.19 32 ARG B C 1
ATOM 2279 O O . ARG B 1 32 ? 7.844 8.391 -3.797 1 96.19 32 ARG B O 1
ATOM 2286 N N . HIS B 1 33 ? 5.828 9.266 -3.281 1 97.56 33 HIS B N 1
ATOM 2287 C CA . HIS B 1 33 ? 6.367 9.992 -2.135 1 97.56 33 HIS B CA 1
ATOM 2288 C C . HIS B 1 33 ? 6.965 9.031 -1.111 1 97.56 33 HIS B C 1
ATOM 2290 O O . HIS B 1 33 ? 8.102 9.219 -0.665 1 97.56 33 HIS B O 1
ATOM 2296 N N . GLY B 1 34 ? 6.152 8.016 -0.78 1 95.38 34 GLY B N 1
ATOM 2297 C CA . GLY B 1 34 ? 6.609 7.023 0.179 1 95.38 34 GLY B CA 1
ATOM 2298 C C . GLY B 1 34 ? 7.855 6.281 -0.279 1 95.38 34 GLY B C 1
ATOM 2299 O O . GLY B 1 34 ? 8.797 6.098 0.498 1 95.38 34 GLY B O 1
ATOM 2300 N N . ASP B 1 35 ? 7.844 5.895 -1.534 1 94.94 35 ASP B N 1
ATOM 2301 C CA . ASP B 1 35 ? 8.977 5.16 -2.086 1 94.94 35 ASP B CA 1
ATOM 2302 C C . ASP B 1 35 ? 10.25 6.004 -2.039 1 94.94 35 ASP B C 1
ATOM 2304 O O . ASP B 1 35 ? 11.32 5.504 -1.686 1 94.94 35 ASP B O 1
ATOM 2308 N N . LEU B 1 36 ? 10.125 7.242 -2.451 1 96.19 36 LEU B N 1
ATOM 2309 C CA . LEU B 1 36 ? 11.273 8.148 -2.496 1 96.19 36 LEU B CA 1
ATOM 2310 C C . LEU B 1 36 ? 11.852 8.359 -1.103 1 96.19 36 LEU B C 1
ATOM 2312 O O . LEU B 1 36 ? 13.062 8.25 -0.906 1 96.19 36 LEU B O 1
ATOM 2316 N N . LEU B 1 37 ? 11.008 8.617 -0.148 1 97.25 37 LEU B N 1
ATOM 2317 C CA . LEU B 1 37 ? 11.469 8.867 1.213 1 97.25 37 LEU B CA 1
ATOM 2318 C C . LEU B 1 37 ? 12.078 7.605 1.818 1 97.25 37 LEU B C 1
ATOM 2320 O O . LEU B 1 37 ? 13.102 7.672 2.506 1 97.25 37 LEU B O 1
ATOM 2324 N N . ASN B 1 38 ? 11.406 6.5 1.573 1 96.56 38 ASN B N 1
ATOM 2325 C CA . ASN B 1 38 ? 11.945 5.234 2.062 1 96.56 38 ASN B CA 1
ATOM 2326 C C . ASN B 1 38 ? 13.328 4.961 1.494 1 96.56 38 ASN B C 1
ATOM 2328 O O . ASN B 1 38 ? 14.227 4.531 2.219 1 96.56 38 ASN B O 1
ATOM 2332 N N . ARG B 1 39 ? 13.508 5.215 0.209 1 95.81 39 ARG B N 1
ATOM 2333 C CA . ARG B 1 39 ? 14.797 5.02 -0.439 1 95.81 39 ARG B CA 1
ATOM 2334 C C . ARG B 1 39 ? 15.852 5.953 0.152 1 95.81 39 ARG B C 1
ATOM 2336 O O . ARG B 1 39 ? 16.984 5.543 0.383 1 95.81 39 ARG B O 1
ATOM 2343 N N . TYR B 1 40 ? 15.5 7.176 0.369 1 97.38 40 TYR B N 1
ATOM 2344 C CA . TYR B 1 40 ? 16.406 8.125 0.992 1 97.38 40 TYR B CA 1
ATOM 2345 C C . TYR B 1 40 ? 16.859 7.629 2.359 1 97.38 40 TYR B C 1
ATOM 2347 O O . TYR B 1 40 ? 18.062 7.652 2.67 1 97.38 40 TYR B O 1
ATOM 2355 N N . LEU B 1 41 ? 15.891 7.195 3.18 1 96.88 41 LEU B N 1
ATOM 2356 C CA . LEU B 1 41 ? 16.234 6.68 4.5 1 96.88 41 LEU B CA 1
ATOM 2357 C C . LEU B 1 41 ? 17.172 5.484 4.395 1 96.88 41 LEU B C 1
ATOM 2359 O O . LEU B 1 41 ? 18.172 5.398 5.121 1 96.88 41 LEU B O 1
ATOM 2363 N N . TYR B 1 42 ? 16.859 4.617 3.49 1 96.19 42 TYR B N 1
ATOM 2364 C CA . TYR B 1 42 ? 17.656 3.418 3.295 1 96.19 42 TYR B CA 1
ATOM 2365 C C . TYR B 1 42 ? 19.094 3.779 2.908 1 96.19 42 TYR B C 1
ATOM 2367 O O . TYR B 1 42 ? 20.047 3.266 3.494 1 96.19 42 TYR B O 1
ATOM 2375 N N . LEU B 1 43 ? 19.266 4.672 1.953 1 95.19 43 LEU B N 1
ATOM 2376 C CA . LEU B 1 43 ? 20.578 4.996 1.404 1 95.19 43 LEU B CA 1
ATOM 2377 C C . LEU B 1 43 ? 21.375 5.859 2.377 1 95.19 43 LEU B C 1
ATOM 2379 O O . LEU B 1 43 ? 22.609 5.883 2.326 1 95.19 43 LEU B O 1
ATOM 2383 N N . SER B 1 44 ? 20.672 6.594 3.227 1 95.06 44 SER B N 1
ATOM 2384 C CA . SER B 1 44 ? 21.375 7.465 4.164 1 95.06 44 SER B CA 1
ATOM 2385 C C . SER B 1 44 ? 22.188 6.656 5.176 1 95.06 44 SER B C 1
ATOM 2387 O O . SER B 1 44 ? 23.188 7.137 5.695 1 95.06 44 SER B O 1
ATOM 2389 N N . GLY B 1 45 ? 21.688 5.445 5.547 1 93.81 45 GLY B N 1
ATOM 2390 C CA . GLY B 1 45 ? 22.344 4.613 6.547 1 93.81 45 GLY B CA 1
ATOM 2391 C C . GLY B 1 45 ? 22.172 5.137 7.961 1 93.81 45 GLY B C 1
ATOM 2392 O O . GLY B 1 45 ? 22.812 4.652 8.891 1 93.81 45 GLY B O 1
ATOM 2393 N N . ARG B 1 46 ? 21.297 6.031 8.148 1 92.94 46 ARG B N 1
ATOM 2394 C CA . ARG B 1 46 ? 21.172 6.723 9.43 1 92.94 46 ARG B CA 1
ATOM 2395 C C . ARG B 1 46 ? 20.016 6.152 10.25 1 92.94 46 ARG B C 1
ATOM 2397 O O . ARG B 1 46 ? 19.891 6.465 11.438 1 92.94 46 ARG B O 1
ATOM 2404 N N . VAL B 1 47 ? 19.219 5.324 9.617 1 96 47 VAL B N 1
ATOM 2405 C CA . VAL B 1 47 ? 18.016 4.84 10.273 1 96 47 VAL B CA 1
ATOM 2406 C C . VAL B 1 47 ? 18.031 3.316 10.328 1 96 47 VAL B C 1
ATOM 2408 O O . VAL B 1 47 ? 18.641 2.662 9.477 1 96 47 VAL B O 1
ATOM 2411 N N . ASP B 1 48 ? 17.391 2.832 11.414 1 97.06 48 ASP B N 1
ATOM 2412 C CA . ASP B 1 48 ? 17.172 1.392 11.5 1 97.06 48 ASP B CA 1
ATOM 2413 C C . ASP B 1 48 ? 16.016 0.959 10.586 1 97.06 48 ASP B C 1
ATOM 2415 O O . ASP B 1 48 ? 14.859 0.971 10.992 1 97.06 48 ASP B O 1
ATOM 2419 N N . MET B 1 49 ? 16.406 0.479 9.438 1 96.5 49 MET B N 1
ATOM 2420 C CA . MET B 1 49 ? 15.398 0.199 8.422 1 96.5 49 MET B CA 1
ATOM 2421 C C . MET B 1 49 ? 14.547 -1.003 8.812 1 96.5 49 MET B C 1
ATOM 2423 O O . MET B 1 49 ? 13.414 -1.137 8.367 1 96.5 49 MET B O 1
ATOM 2427 N N . ARG B 1 50 ? 15.055 -1.906 9.625 1 96 50 ARG B N 1
ATOM 2428 C CA . ARG B 1 50 ? 14.227 -2.994 10.133 1 96 50 ARG B CA 1
ATOM 2429 C C . ARG B 1 50 ? 13.031 -2.451 10.922 1 96 50 ARG B C 1
ATOM 2431 O O . ARG B 1 50 ? 11.906 -2.906 10.734 1 96 50 ARG B O 1
ATOM 2438 N N . GLN B 1 51 ? 13.336 -1.476 11.727 1 95.81 51 GLN B N 1
ATOM 2439 C CA . GLN B 1 51 ? 12.281 -0.889 12.547 1 95.81 51 GLN B CA 1
ATOM 2440 C C . GLN B 1 51 ? 11.312 -0.072 11.688 1 95.81 51 GLN B C 1
ATOM 2442 O O . GLN B 1 51 ? 10.109 -0.056 11.945 1 95.81 51 GLN B O 1
ATOM 2447 N N . VAL B 1 52 ? 11.883 0.632 10.734 1 96 52 VAL B N 1
ATOM 2448 C CA . VAL B 1 52 ? 11.039 1.4 9.828 1 96 52 VAL B CA 1
ATOM 2449 C C . VAL B 1 52 ? 10.07 0.464 9.102 1 96 52 VAL B C 1
ATOM 2451 O O . VAL B 1 52 ? 8.859 0.693 9.094 1 96 52 VAL B O 1
ATOM 2454 N N . GLU B 1 53 ? 10.586 -0.64 8.555 1 96.19 53 GLU B N 1
ATOM 2455 C CA . GLU B 1 53 ? 9.773 -1.566 7.773 1 96.19 53 GLU B CA 1
ATOM 2456 C C . GLU B 1 53 ? 8.781 -2.316 8.664 1 96.19 53 GLU B C 1
ATOM 2458 O O . GLU B 1 53 ? 7.676 -2.643 8.227 1 96.19 53 GLU B O 1
ATOM 2463 N N . THR B 1 54 ? 9.219 -2.609 9.852 1 96.12 54 THR B N 1
ATOM 2464 C CA . THR B 1 54 ? 8.297 -3.215 10.812 1 96.12 54 THR B CA 1
ATOM 2465 C C . THR B 1 54 ? 7.129 -2.279 11.102 1 96.12 54 THR B C 1
ATOM 2467 O O . THR B 1 54 ? 5.977 -2.717 11.172 1 96.12 54 THR B O 1
ATOM 2470 N N . THR B 1 55 ? 7.434 -1.043 11.281 1 95.25 55 THR B N 1
ATOM 2471 C CA . THR B 1 55 ? 6.406 -0.043 11.547 1 95.25 55 THR B CA 1
ATOM 2472 C C . THR B 1 55 ? 5.438 0.058 10.375 1 95.25 55 THR B C 1
ATOM 2474 O O . THR B 1 55 ? 4.219 0.112 10.562 1 95.25 55 THR B O 1
ATOM 2477 N N . VAL B 1 56 ? 6.031 0.093 9.148 1 94.69 56 VAL B N 1
ATOM 2478 C CA . VAL B 1 56 ? 5.199 0.153 7.953 1 94.69 56 VAL B CA 1
ATOM 2479 C C . VAL B 1 56 ? 4.301 -1.081 7.887 1 94.69 56 VAL B C 1
ATOM 2481 O O . VAL B 1 56 ? 3.105 -0.972 7.605 1 94.69 56 VAL B O 1
ATOM 2484 N N . HIS B 1 57 ? 4.852 -2.221 8.188 1 95.81 57 HIS B N 1
ATOM 2485 C CA . HIS B 1 57 ? 4.102 -3.469 8.188 1 95.81 57 HIS B CA 1
ATOM 2486 C C . HIS B 1 57 ? 2.932 -3.406 9.164 1 95.81 57 HIS B C 1
ATOM 2488 O O . HIS B 1 57 ? 1.805 -3.764 8.812 1 95.81 57 HIS B O 1
ATOM 2494 N N . HIS B 1 58 ? 3.189 -2.947 10.305 1 94 58 HIS B N 1
ATOM 2495 C CA . HIS B 1 58 ? 2.152 -2.873 11.328 1 94 58 HIS B CA 1
ATOM 2496 C C . HIS B 1 58 ? 1.098 -1.831 10.969 1 94 58 HIS B C 1
ATOM 2498 O O . HIS B 1 58 ? -0.084 -2.004 11.273 1 94 58 HIS B O 1
ATOM 2504 N N . LEU B 1 59 ? 1.54 -0.757 10.43 1 92.38 59 LEU B N 1
ATOM 2505 C CA . LEU B 1 59 ? 0.579 0.26 10.023 1 92.38 59 LEU B CA 1
ATOM 2506 C C . LEU B 1 59 ? -0.437 -0.318 9.039 1 92.38 59 LEU B C 1
ATOM 2508 O O . LEU B 1 59 ? -1.639 -0.073 9.172 1 92.38 59 LEU B O 1
ATOM 2512 N N . LEU B 1 60 ? 0.045 -1.094 8.062 1 91.81 60 LEU B N 1
ATOM 2513 C CA . LEU B 1 60 ? -0.83 -1.713 7.074 1 91.81 60 LEU B CA 1
ATOM 2514 C C . LEU B 1 60 ? -1.711 -2.777 7.723 1 91.81 60 LEU B C 1
ATOM 2516 O O . LEU B 1 60 ? -2.902 -2.871 7.418 1 91.81 60 LEU B O 1
ATOM 2520 N N . ARG B 1 61 ? -1.133 -3.473 8.594 1 92.69 61 ARG B N 1
ATOM 2521 C CA . ARG B 1 61 ? -1.86 -4.555 9.242 1 92.69 61 ARG B CA 1
ATOM 2522 C C . ARG B 1 61 ? -2.912 -4.004 10.203 1 92.69 61 ARG B C 1
ATOM 2524 O O . ARG B 1 61 ? -4.012 -4.551 10.305 1 92.69 61 ARG B O 1
ATOM 2531 N N . ASN B 1 62 ? -2.516 -2.998 10.867 1 89.12 62 ASN B N 1
ATOM 2532 C CA . ASN B 1 62 ? -3.424 -2.412 11.844 1 89.12 62 ASN B CA 1
ATOM 2533 C C . ASN B 1 62 ? -4.531 -1.606 11.172 1 89.12 62 ASN B C 1
ATOM 2535 O O . ASN B 1 62 ? -5.637 -1.493 11.703 1 89.12 62 ASN B O 1
ATOM 2539 N N . GLY B 1 63 ? -4.191 -1.082 10.055 1 84.81 63 GLY B N 1
ATOM 2540 C CA . GLY B 1 63 ? -5.164 -0.291 9.32 1 84.81 63 GLY B CA 1
ATOM 2541 C C . GLY B 1 63 ? -5.234 1.15 9.789 1 84.81 63 GLY B C 1
ATOM 2542 O O . GLY B 1 63 ? -4.32 1.64 10.453 1 84.81 63 GLY B O 1
ATOM 2543 N N . MET B 1 64 ? -6.141 1.848 9.109 1 76.12 64 MET B N 1
ATOM 2544 C CA . MET B 1 64 ? -6.363 3.256 9.43 1 76.12 64 MET B CA 1
ATOM 2545 C C . MET B 1 64 ? -7.848 3.539 9.617 1 76.12 64 MET B C 1
ATOM 2547 O O . MET B 1 64 ? -8.68 3.08 8.836 1 76.12 64 MET B O 1
ATOM 2551 N N . GLU B 1 65 ? -8.078 3.996 10.766 1 70.12 65 GLU B N 1
ATOM 2552 C CA . GLU B 1 65 ? -9.461 4.41 10.984 1 70.12 65 GLU B CA 1
ATOM 2553 C C . GLU B 1 65 ? -9.664 5.875 10.602 1 70.12 65 GLU B C 1
ATOM 2555 O O . GLU B 1 65 ? -9.055 6.766 11.195 1 70.12 65 GLU B O 1
ATOM 2560 N N . MET B 1 66 ? -10.359 5.977 9.453 1 63.16 66 MET B N 1
ATOM 2561 C CA . MET B 1 66 ? -10.688 7.359 9.125 1 63.16 66 MET B CA 1
ATOM 2562 C C . MET B 1 66 ? -11.828 7.867 10.008 1 63.16 66 MET B C 1
ATOM 2564 O O . MET B 1 66 ? -12.875 7.223 10.102 1 63.16 66 MET B O 1
ATOM 2568 N N . LEU B 1 67 ? -11.562 8.609 10.914 1 60.12 67 LEU B N 1
ATOM 2569 C CA . LEU B 1 67 ? -12.555 9.102 11.859 1 60.12 67 LEU B CA 1
ATOM 2570 C C . LEU B 1 67 ? -13.5 10.086 11.18 1 60.12 67 LEU B C 1
ATOM 2572 O O . LEU B 1 67 ? -14.164 10.883 11.852 1 60.12 67 LEU B O 1
ATOM 2576 N N . VAL B 1 68 ? -13.461 9.961 9.844 1 61.53 68 VAL B N 1
ATOM 2577 C CA . VAL B 1 68 ? -14.375 10.859 9.148 1 61.53 68 VAL B CA 1
ATOM 2578 C C . VAL B 1 68 ? -15.531 10.062 8.555 1 61.53 68 VAL B C 1
ATOM 2580 O O . VAL B 1 68 ? -15.359 8.922 8.125 1 61.53 68 VAL B O 1
ATOM 2583 N N . PRO B 1 69 ? -16.719 10.656 8.711 1 64.06 69 PRO B N 1
ATOM 2584 C CA . PRO B 1 69 ? -17.875 9.977 8.109 1 64.06 69 PRO B CA 1
ATOM 2585 C C . PRO B 1 69 ? -17.656 9.625 6.641 1 64.06 69 PRO B C 1
ATOM 2587 O O . PRO B 1 69 ? -16.828 10.258 5.965 1 64.06 69 PRO B O 1
ATOM 2590 N N . LYS B 1 70 ? -18.344 8.68 6.18 1 70.56 70 LYS B N 1
ATOM 2591 C CA . LYS B 1 70 ? -18.203 8.141 4.828 1 70.56 70 LYS B CA 1
ATOM 2592 C C . LYS B 1 70 ? -18.891 9.031 3.803 1 70.56 70 LYS B C 1
ATOM 2594 O O . LYS B 1 70 ? -18.953 8.703 2.617 1 70.56 70 LYS B O 1
ATOM 2599 N N . SER B 1 71 ? -19.094 10.227 4.203 1 79.44 71 SER B N 1
ATOM 2600 C CA . SER B 1 71 ? -19.719 11.133 3.242 1 79.44 71 SER B CA 1
ATOM 2601 C C . SER B 1 71 ? -18.672 11.75 2.309 1 79.44 71 SER B C 1
ATOM 2603 O O . SER B 1 71 ? -17.547 12.023 2.721 1 79.44 71 SER B O 1
ATOM 2605 N N . PRO B 1 72 ? -19.141 11.961 1.072 1 84.38 72 PRO B N 1
ATOM 2606 C CA . PRO B 1 72 ? -18.219 12.586 0.117 1 84.38 72 PRO B CA 1
ATOM 2607 C C . PRO B 1 72 ? -17.766 13.977 0.555 1 84.38 72 PRO B C 1
ATOM 2609 O O . PRO B 1 72 ? -16.625 14.367 0.301 1 84.38 72 PRO B O 1
ATOM 2612 N N . TYR B 1 73 ? -18.672 14.695 1.289 1 91.25 73 TYR B N 1
ATOM 2613 C CA . TYR B 1 73 ? -18.312 16.031 1.759 1 91.25 73 TYR B CA 1
ATOM 2614 C C . TYR B 1 73 ? -17.156 15.961 2.744 1 91.25 73 TYR B C 1
ATOM 2616 O O . TYR B 1 73 ? -16.172 16.688 2.604 1 91.25 73 TYR B O 1
ATOM 2624 N N . HIS B 1 74 ? -17.281 15.039 3.633 1 89.12 74 HIS B N 1
ATOM 2625 C CA . HIS B 1 74 ? -16.266 14.906 4.676 1 89.12 74 HIS B CA 1
ATOM 2626 C C . HIS B 1 74 ? -14.922 14.469 4.09 1 89.12 74 HIS B C 1
ATOM 2628 O O . HIS B 1 74 ? -13.875 14.977 4.488 1 89.12 74 HIS B O 1
ATOM 2634 N N . SER B 1 75 ? -15.008 13.594 3.162 1 87.69 75 SER B N 1
ATOM 2635 C CA . SER B 1 75 ? -13.789 13.031 2.594 1 87.69 75 SER B CA 1
ATOM 2636 C C . SER B 1 75 ? -12.992 14.086 1.836 1 87.69 75 SER B C 1
ATOM 2638 O O . SER B 1 75 ? -11.766 14.133 1.939 1 87.69 75 SER B O 1
ATOM 2640 N N . VAL B 1 76 ? -13.672 14.891 1.071 1 92.06 76 VAL B N 1
ATOM 2641 C CA . VAL B 1 76 ? -12.961 15.875 0.26 1 92.06 76 VAL B CA 1
ATOM 2642 C C . VAL B 1 76 ? -12.43 17 1.15 1 92.06 76 VAL B C 1
ATOM 2644 O O . VAL B 1 76 ? -11.352 17.531 0.901 1 92.06 76 VAL B O 1
ATOM 2647 N N . ILE B 1 77 ? -13.172 17.328 2.186 1 93.56 77 ILE B N 1
ATOM 2648 C CA . ILE B 1 77 ? -12.703 18.328 3.133 1 93.56 77 ILE B CA 1
ATOM 2649 C C . ILE B 1 77 ? -11.469 17.812 3.863 1 93.56 77 ILE B C 1
ATOM 2651 O O . ILE B 1 77 ? -10.453 18.516 3.955 1 93.56 77 ILE B O 1
ATOM 2655 N N . TYR B 1 78 ? -11.586 16.656 4.332 1 90.56 78 TYR B N 1
ATOM 2656 C CA . TYR B 1 78 ? -10.453 16.031 5 1 90.56 78 TYR B CA 1
ATOM 2657 C C . TYR B 1 78 ? -9.234 15.984 4.086 1 90.56 78 TYR B C 1
ATOM 2659 O O . TYR B 1 78 ? -8.117 16.266 4.523 1 90.56 78 TYR B O 1
ATOM 2667 N N . GLY B 1 79 ? -9.484 15.602 2.863 1 91.44 79 GLY B N 1
ATOM 2668 C CA . GLY B 1 79 ? -8.398 15.57 1.893 1 91.44 79 GLY B CA 1
ATOM 2669 C C . GLY B 1 79 ? -7.711 16.922 1.73 1 91.44 79 GLY B C 1
ATOM 2670 O O . GLY B 1 79 ? -6.48 16.984 1.701 1 91.44 79 GLY B O 1
ATOM 2671 N N . ALA B 1 80 ? -8.484 17.953 1.628 1 95 80 ALA B N 1
ATOM 2672 C CA . ALA B 1 80 ? -7.914 19.297 1.496 1 95 80 ALA B CA 1
ATOM 2673 C C . ALA B 1 80 ? -7.035 19.625 2.695 1 95 80 ALA B C 1
ATOM 2675 O O . ALA B 1 80 ? -5.902 20.094 2.529 1 95 80 ALA B O 1
ATOM 2676 N N . PHE B 1 81 ? -7.535 19.344 3.824 1 93.56 81 PHE B N 1
ATOM 2677 C CA . PHE B 1 81 ? -6.805 19.656 5.043 1 93.56 81 PHE B CA 1
ATOM 2678 C C . PHE B 1 81 ? -5.531 18.828 5.145 1 93.56 81 PHE B C 1
ATOM 2680 O O . PHE B 1 81 ? -4.465 19.344 5.473 1 93.56 81 PHE B O 1
ATOM 2687 N N . GLN B 1 82 ? -5.668 17.562 4.906 1 92.25 82 GLN B N 1
ATOM 2688 C CA . GLN B 1 82 ? -4.52 16.672 4.992 1 92.25 82 GLN B CA 1
ATOM 2689 C C . GLN B 1 82 ? -3.43 17.078 4.008 1 92.25 82 GLN B C 1
ATOM 2691 O O . GLN B 1 82 ? -2.246 17.094 4.355 1 92.25 82 GLN B O 1
ATOM 2696 N N . GLU B 1 83 ? -3.803 17.406 2.785 1 95.56 83 GLU B N 1
ATOM 2697 C CA . GLU B 1 83 ? -2.83 17.797 1.771 1 95.56 83 GLU B CA 1
ATOM 2698 C C . GLU B 1 83 ? -2.105 19.078 2.172 1 95.56 83 GLU B C 1
ATOM 2700 O O . GLU B 1 83 ? -0.901 19.219 1.95 1 95.56 83 GLU B O 1
ATOM 2705 N N . ARG B 1 84 ? -2.811 20.047 2.693 1 96.81 84 ARG B N 1
ATOM 2706 C CA . ARG B 1 84 ? -2.148 21.266 3.115 1 96.81 84 ARG B CA 1
ATOM 2707 C C . ARG B 1 84 ? -1.227 21.016 4.301 1 96.81 84 ARG B C 1
ATOM 2709 O O . ARG B 1 84 ? -0.122 21.562 4.367 1 96.81 84 ARG B O 1
ATOM 2716 N N . ALA B 1 85 ? -1.731 20.234 5.234 1 94.56 85 ALA B N 1
ATOM 2717 C CA . ALA B 1 85 ? -0.891 19.906 6.387 1 94.56 85 ALA B CA 1
ATOM 2718 C C . ALA B 1 85 ? 0.426 19.281 5.941 1 94.56 85 ALA B C 1
ATOM 2720 O O . ALA B 1 85 ? 1.494 19.641 6.438 1 94.56 85 ALA B O 1
ATOM 2721 N N . THR B 1 86 ? 0.351 18.328 5.074 1 95.94 86 THR B N 1
ATOM 2722 C CA . THR B 1 86 ? 1.566 17.656 4.625 1 95.94 86 THR B CA 1
ATOM 2723 C C . THR B 1 86 ? 2.424 18.594 3.781 1 95.94 86 THR B C 1
ATOM 2725 O O . THR B 1 86 ? 3.652 18.531 3.832 1 95.94 86 THR B O 1
ATOM 2728 N N . PHE B 1 87 ? 1.729 19.453 2.939 1 98.12 87 PHE B N 1
ATOM 2729 C CA . PHE B 1 87 ? 2.457 20.484 2.199 1 98.12 87 PHE B CA 1
ATOM 2730 C C . PHE B 1 87 ? 3.322 21.312 3.135 1 98.12 87 PHE B C 1
ATOM 2732 O O . PHE B 1 87 ? 4.535 21.422 2.941 1 98.12 87 PHE B O 1
ATOM 2739 N N . VAL B 1 88 ? 2.756 21.812 4.16 1 97.81 88 VAL B N 1
ATOM 2740 C CA . VAL B 1 88 ? 3.449 22.672 5.117 1 97.81 88 VAL B CA 1
ATOM 2741 C C . VAL B 1 88 ? 4.547 21.875 5.82 1 97.81 88 VAL B C 1
ATOM 2743 O O . VAL B 1 88 ? 5.668 22.359 5.984 1 97.81 88 VAL B O 1
ATOM 2746 N N . SER B 1 89 ? 4.25 20.688 6.242 1 97.19 89 SER B N 1
ATOM 2747 C CA . SER B 1 89 ? 5.223 19.844 6.926 1 97.19 89 SER B CA 1
ATOM 2748 C C . SER B 1 89 ? 6.445 19.594 6.055 1 97.19 89 SER B C 1
ATOM 2750 O O . SER B 1 89 ? 7.582 19.672 6.527 1 97.19 89 SER B O 1
ATOM 2752 N N . HIS B 1 90 ? 6.207 19.281 4.789 1 98.56 90 HIS B N 1
ATOM 2753 C CA . HIS B 1 90 ? 7.32 19 3.883 1 98.56 90 HIS B CA 1
ATOM 2754 C C . HIS B 1 90 ? 8.125 20.266 3.604 1 98.56 90 HIS B C 1
ATOM 2756 O O . HIS B 1 90 ? 9.352 20.203 3.451 1 98.56 90 HIS B O 1
ATOM 2762 N N . VAL B 1 91 ? 7.457 21.406 3.504 1 98.75 91 VAL B N 1
ATOM 2763 C CA . VAL B 1 91 ? 8.156 22.672 3.303 1 98.75 91 VAL B CA 1
ATOM 2764 C C . VAL B 1 91 ? 9.086 22.938 4.484 1 98.75 91 VAL B C 1
ATOM 2766 O O . VAL B 1 91 ? 10.258 23.266 4.301 1 98.75 91 VAL B O 1
ATOM 2769 N N . HIS B 1 92 ? 8.531 22.812 5.656 1 98.5 92 HIS B N 1
ATOM 2770 C CA . HIS B 1 92 ? 9.328 23.062 6.855 1 98.5 92 HIS B CA 1
ATOM 2771 C C . HIS B 1 92 ? 10.484 22.078 6.969 1 98.5 92 HIS B C 1
ATOM 2773 O O . HIS B 1 92 ? 11.594 22.453 7.355 1 98.5 92 HIS B O 1
ATOM 2779 N N . THR B 1 93 ? 10.258 20.828 6.68 1 98.25 93 THR B N 1
ATOM 2780 C CA . THR B 1 93 ? 11.32 19.828 6.711 1 98.25 93 THR B CA 1
ATOM 2781 C C . THR B 1 93 ? 12.406 20.156 5.699 1 98.25 93 THR B C 1
ATOM 2783 O O . THR B 1 93 ? 13.594 20.016 5.988 1 98.25 93 THR B O 1
ATOM 2786 N N . ALA B 1 94 ? 11.945 20.562 4.492 1 98.69 94 ALA B N 1
ATOM 2787 C CA . ALA B 1 94 ? 12.914 20.969 3.475 1 98.69 94 ALA B CA 1
ATOM 2788 C C . ALA B 1 94 ? 13.812 22.078 3.98 1 98.69 94 ALA B C 1
ATOM 2790 O O . ALA B 1 94 ? 15.039 22.031 3.814 1 98.69 94 ALA B O 1
ATOM 2791 N N . ARG B 1 95 ? 13.203 23.062 4.578 1 98.31 95 ARG B N 1
ATOM 2792 C CA . ARG B 1 95 ? 13.945 24.203 5.105 1 98.31 95 ARG B CA 1
ATOM 2793 C C . ARG B 1 95 ? 14.938 23.766 6.176 1 98.31 95 ARG B C 1
ATOM 2795 O O . ARG B 1 95 ? 16.109 24.125 6.137 1 98.31 95 ARG B O 1
ATOM 2802 N N . LEU B 1 96 ? 14.492 22.984 7.113 1 97.62 96 LEU B N 1
ATOM 2803 C CA . LEU B 1 96 ? 15.336 22.484 8.195 1 97.62 96 LEU B CA 1
ATOM 2804 C C . LEU B 1 96 ? 16.5 21.672 7.641 1 97.62 96 LEU B C 1
ATOM 2806 O O . LEU B 1 96 ? 17.641 21.828 8.07 1 97.62 96 LEU B O 1
ATOM 2810 N N . ALA B 1 97 ? 16.172 20.781 6.723 1 97.88 97 ALA B N 1
ATOM 2811 C CA . ALA B 1 97 ? 17.203 19.953 6.117 1 97.88 97 ALA B CA 1
ATOM 2812 C C . ALA B 1 97 ? 18.266 20.812 5.434 1 97.88 97 ALA B C 1
ATOM 2814 O O . ALA B 1 97 ? 19.469 20.578 5.602 1 97.88 97 ALA B O 1
ATOM 2815 N N . GLY B 1 98 ? 17.797 21.781 4.676 1 97.81 98 GLY B N 1
ATOM 2816 C CA . GLY B 1 98 ? 18.734 22.688 4.039 1 97.81 98 GLY B CA 1
ATOM 2817 C C . GLY B 1 98 ? 19.625 23.422 5.031 1 97.81 98 GLY B C 1
ATOM 2818 O O . GLY B 1 98 ? 20.828 23.531 4.832 1 97.81 98 GLY B O 1
ATOM 2819 N N . GLN B 1 99 ? 19.141 23.859 6.094 1 97.75 99 GLN B N 1
ATOM 2820 C CA . GLN B 1 99 ? 19.844 24.609 7.125 1 97.75 99 GLN B CA 1
ATOM 2821 C C . GLN B 1 99 ? 20.906 23.734 7.801 1 97.75 99 GLN B C 1
ATOM 2823 O O . GLN B 1 99 ? 21.938 24.234 8.242 1 97.75 99 GLN B O 1
ATOM 2828 N N . HIS B 1 100 ? 20.672 22.484 7.785 1 96.25 100 HIS B N 1
ATOM 2829 C CA . HIS B 1 100 ? 21.578 21.578 8.469 1 96.25 100 HIS B CA 1
ATOM 2830 C C . HIS B 1 100 ? 22.469 20.844 7.477 1 96.25 100 HIS B C 1
ATOM 2832 O O . HIS B 1 100 ? 23.078 19.812 7.812 1 96.25 100 HIS B O 1
ATOM 2838 N N . GLY B 1 101 ? 22.406 21.203 6.227 1 97.25 101 GLY B N 1
ATOM 2839 C CA . GLY B 1 101 ? 23.406 20.766 5.262 1 97.25 101 GLY B CA 1
ATOM 2840 C C . GLY B 1 101 ? 22.969 19.547 4.465 1 97.25 101 GLY B C 1
ATOM 2841 O O . GLY B 1 101 ? 23.766 18.984 3.713 1 97.25 101 GLY B O 1
ATOM 2842 N N . ASP B 1 102 ? 21.781 19.141 4.645 1 97.38 102 ASP B N 1
ATOM 2843 C CA . ASP B 1 102 ? 21.266 18.031 3.861 1 97.38 102 ASP B CA 1
ATOM 2844 C C . ASP B 1 102 ? 20.484 18.516 2.648 1 97.38 102 ASP B C 1
ATOM 2846 O O . ASP B 1 102 ? 19.25 18.516 2.66 1 97.38 102 ASP B O 1
ATOM 2850 N N . GLN B 1 103 ? 21.141 18.688 1.611 1 98.06 103 GLN B N 1
ATOM 2851 C CA . GLN B 1 103 ? 20.547 19.281 0.421 1 98.06 103 GLN B CA 1
ATOM 2852 C C . GLN B 1 103 ? 19.688 18.266 -0.321 1 98.06 103 GLN B C 1
ATOM 2854 O O . GLN B 1 103 ? 18.688 18.625 -0.952 1 98.06 103 GLN B O 1
ATOM 2859 N N . ALA B 1 104 ? 20.094 17.031 -0.246 1 97.56 104 ALA B N 1
ATOM 2860 C CA . ALA B 1 104 ? 19.312 15.977 -0.906 1 97.56 104 ALA B CA 1
ATOM 2861 C C . ALA B 1 104 ? 17.922 15.867 -0.291 1 97.56 104 ALA B C 1
ATOM 2863 O O . ALA B 1 104 ? 16.922 15.836 -1.01 1 97.56 104 ALA B O 1
ATOM 2864 N N . LEU B 1 105 ? 17.859 15.859 1.007 1 98.19 105 LEU B N 1
ATOM 2865 C CA . LEU B 1 105 ? 16.578 15.773 1.684 1 98.19 105 LEU B CA 1
ATOM 2866 C C . LEU B 1 105 ? 15.75 17.031 1.456 1 98.19 105 LEU B C 1
ATOM 2868 O O . LEU B 1 105 ? 14.531 16.969 1.291 1 98.19 105 LEU B O 1
ATOM 2872 N N . ALA B 1 106 ? 16.406 18.156 1.492 1 98.75 106 ALA B N 1
ATOM 2873 C CA . ALA B 1 106 ? 15.719 19.422 1.211 1 98.75 106 ALA B CA 1
ATOM 2874 C C . ALA B 1 106 ? 15.039 19.375 -0.155 1 98.75 106 ALA B C 1
ATOM 2876 O O . ALA B 1 106 ? 13.875 19.781 -0.29 1 98.75 106 ALA B O 1
ATOM 2877 N N . LYS B 1 107 ? 15.773 18.906 -1.1 1 98.69 107 LYS B N 1
ATOM 2878 C CA . LYS B 1 107 ? 15.234 18.812 -2.453 1 98.69 107 LYS B CA 1
ATOM 2879 C C . LYS B 1 107 ? 14.078 17.828 -2.514 1 98.69 107 LYS B C 1
ATOM 2881 O O . LYS B 1 107 ? 13.047 18.094 -3.139 1 98.69 107 LYS B O 1
ATOM 2886 N N . ILE B 1 108 ? 14.227 16.672 -1.91 1 98.5 108 ILE B N 1
ATOM 2887 C CA . ILE B 1 108 ? 13.203 15.633 -1.889 1 98.5 108 ILE B CA 1
ATOM 2888 C C . ILE B 1 108 ? 11.914 16.188 -1.29 1 98.5 108 ILE B C 1
ATOM 2890 O O . ILE B 1 108 ? 10.844 16.094 -1.899 1 98.5 108 ILE B O 1
ATOM 2894 N N . CYS B 1 109 ? 12.008 16.781 -0.131 1 98.75 109 CYS B N 1
ATOM 2895 C CA . CYS B 1 109 ? 10.836 17.328 0.543 1 98.75 109 CYS B CA 1
ATOM 2896 C C . CYS B 1 109 ? 10.234 18.484 -0.255 1 98.75 109 CYS B C 1
ATOM 2898 O O . CYS B 1 109 ? 9.016 18.672 -0.253 1 98.75 109 CYS B O 1
ATOM 2900 N N . GLY B 1 110 ? 11.102 19.234 -0.924 1 98.69 110 GLY B N 1
ATOM 2901 C CA . GLY B 1 110 ? 10.609 20.297 -1.785 1 98.69 110 GLY B CA 1
ATOM 2902 C C . GLY B 1 110 ? 9.742 19.781 -2.924 1 98.69 110 GLY B C 1
ATOM 2903 O O . GLY B 1 110 ? 8.68 20.344 -3.203 1 98.69 110 GLY B O 1
ATOM 2904 N N . VAL B 1 111 ? 10.172 18.75 -3.586 1 98.44 111 VAL B N 1
ATOM 2905 C CA . VAL B 1 111 ? 9.438 18.172 -4.703 1 98.44 111 VAL B CA 1
ATOM 2906 C C . VAL B 1 111 ? 8.117 17.594 -4.207 1 98.44 111 VAL B C 1
ATOM 2908 O O . VAL B 1 111 ? 7.074 17.766 -4.844 1 98.44 111 VAL B O 1
ATOM 2911 N N . ILE B 1 112 ? 8.164 16.922 -3.074 1 98.69 112 ILE B N 1
ATOM 2912 C CA . ILE B 1 112 ? 6.953 16.344 -2.508 1 98.69 112 ILE B CA 1
ATOM 2913 C C . ILE B 1 112 ? 5.98 17.453 -2.115 1 98.69 112 ILE B C 1
ATOM 2915 O O . ILE B 1 112 ? 4.777 17.344 -2.361 1 98.69 112 ILE B O 1
ATOM 2919 N N . ALA B 1 113 ? 6.512 18.5 -1.524 1 98.75 113 ALA B N 1
ATOM 2920 C CA . ALA B 1 113 ? 5.68 19.625 -1.13 1 98.75 113 ALA B CA 1
ATOM 2921 C C . ALA B 1 113 ? 4.941 20.219 -2.332 1 98.75 113 ALA B C 1
ATOM 2923 O O . ALA B 1 113 ? 3.77 20.594 -2.227 1 98.75 113 ALA B O 1
ATOM 2924 N N . ALA B 1 114 ? 5.625 20.344 -3.428 1 98.5 114 ALA B N 1
ATOM 2925 C CA . ALA B 1 114 ? 5 20.859 -4.641 1 98.5 114 ALA B CA 1
ATOM 2926 C C . ALA B 1 114 ? 3.836 19.984 -5.082 1 98.5 114 ALA B C 1
ATOM 2928 O O . ALA B 1 114 ? 2.791 20.484 -5.5 1 98.5 114 ALA B O 1
ATOM 2929 N N . ASP B 1 115 ? 3.982 18.672 -5.004 1 98.38 115 ASP B N 1
ATOM 2930 C CA . ASP B 1 115 ? 2.9 17.75 -5.328 1 98.38 115 ASP B CA 1
ATOM 2931 C C . ASP B 1 115 ? 1.729 17.922 -4.363 1 98.38 115 ASP B C 1
ATOM 2933 O O . ASP B 1 115 ? 0.569 17.938 -4.785 1 98.38 115 ASP B O 1
ATOM 2937 N N . GLU B 1 116 ? 2.115 17.953 -3.088 1 98.31 116 GLU B N 1
ATOM 2938 C CA . GLU B 1 116 ? 1.075 18.125 -2.078 1 98.31 116 GLU B CA 1
ATOM 2939 C C . GLU B 1 116 ? 0.263 19.391 -2.328 1 98.31 116 GLU B C 1
ATOM 2941 O O . GLU B 1 116 ? -0.952 19.406 -2.123 1 98.31 116 GLU B O 1
ATOM 2946 N N . LYS B 1 117 ? 0.918 20.438 -2.734 1 98.56 117 LYS B N 1
ATOM 2947 C CA . LYS B 1 117 ? 0.238 21.688 -3.029 1 98.56 117 LYS B CA 1
ATOM 2948 C C . LYS B 1 117 ? -0.745 21.531 -4.188 1 98.56 117 LYS B C 1
ATOM 2950 O O . LYS B 1 117 ? -1.848 22.078 -4.152 1 98.56 117 LYS B O 1
ATOM 2955 N N . ARG B 1 118 ? -0.364 20.859 -5.195 1 98.19 118 ARG B N 1
ATOM 2956 C CA . ARG B 1 118 ? -1.247 20.594 -6.328 1 98.19 118 ARG B CA 1
ATOM 2957 C C . ARG B 1 118 ? -2.439 19.734 -5.91 1 98.19 118 ARG B C 1
ATOM 2959 O O . ARG B 1 118 ? -3.564 19.984 -6.352 1 98.19 118 ARG B O 1
ATOM 2966 N N . HIS B 1 119 ? -2.186 18.672 -5.074 1 98.25 119 HIS B N 1
ATOM 2967 C CA . HIS B 1 119 ? -3.277 17.875 -4.527 1 98.25 119 HIS B CA 1
ATOM 2968 C C . HIS B 1 119 ? -4.25 18.734 -3.732 1 98.25 119 HIS B C 1
ATOM 2970 O O . HIS B 1 119 ? -5.469 18.625 -3.896 1 98.25 119 HIS B O 1
ATOM 2976 N N . GLU B 1 120 ? -3.688 19.547 -2.908 1 98.25 120 GLU B N 1
ATOM 2977 C CA . GLU B 1 120 ? -4.508 20.484 -2.129 1 98.25 120 GLU B CA 1
ATOM 2978 C C . GLU B 1 120 ? -5.406 21.312 -3.035 1 98.25 120 GLU B C 1
ATOM 2980 O O . GLU B 1 120 ? -6.586 21.516 -2.74 1 98.25 120 GLU B O 1
ATOM 2985 N N . ALA B 1 121 ? -4.777 21.875 -4.07 1 98.25 121 ALA B N 1
ATOM 2986 C CA . ALA B 1 121 ? -5.527 22.719 -5.004 1 98.25 121 ALA B CA 1
ATOM 2987 C C . ALA B 1 121 ? -6.715 21.953 -5.586 1 98.25 121 ALA B C 1
ATOM 2989 O O . ALA B 1 121 ? -7.809 22.516 -5.723 1 98.25 121 ALA B O 1
ATOM 2990 N N . GLY B 1 122 ? -6.5 20.719 -5.949 1 97.25 122 GLY B N 1
ATOM 2991 C CA . GLY B 1 122 ? -7.586 19.906 -6.473 1 97.25 122 GLY B CA 1
ATOM 2992 C C . GLY B 1 122 ? -8.727 19.719 -5.488 1 97.25 122 GLY B C 1
ATOM 2993 O O . GLY B 1 122 ? -9.883 19.984 -5.816 1 97.25 122 GLY B O 1
ATOM 2994 N N . TYR B 1 123 ? -8.43 19.297 -4.289 1 96.56 123 TYR B N 1
ATOM 2995 C CA . TYR B 1 123 ? -9.453 19.109 -3.262 1 96.56 123 TYR B CA 1
ATOM 2996 C C . TYR B 1 123 ? -10.156 20.422 -2.934 1 96.56 123 TYR B C 1
ATOM 2998 O O . TYR B 1 123 ? -11.367 20.438 -2.732 1 96.56 123 TYR B O 1
ATOM 3006 N N . THR B 1 124 ? -9.375 21.469 -2.863 1 98.19 124 THR B N 1
ATOM 3007 C CA . THR B 1 124 ? -9.93 22.781 -2.549 1 98.19 124 THR B CA 1
ATOM 3008 C C . THR B 1 124 ? -10.945 23.203 -3.605 1 98.19 124 THR B C 1
ATOM 3010 O O . THR B 1 124 ? -11.992 23.766 -3.273 1 98.19 124 THR B O 1
ATOM 3013 N N . TRP B 1 125 ? -10.57 22.969 -4.816 1 97.62 125 TRP B N 1
ATOM 3014 C CA . TRP B 1 125 ? -11.469 23.312 -5.914 1 97.62 125 TRP B CA 1
ATOM 3015 C C . TRP B 1 125 ? -12.758 22.516 -5.84 1 97.62 125 TRP B C 1
ATOM 3017 O O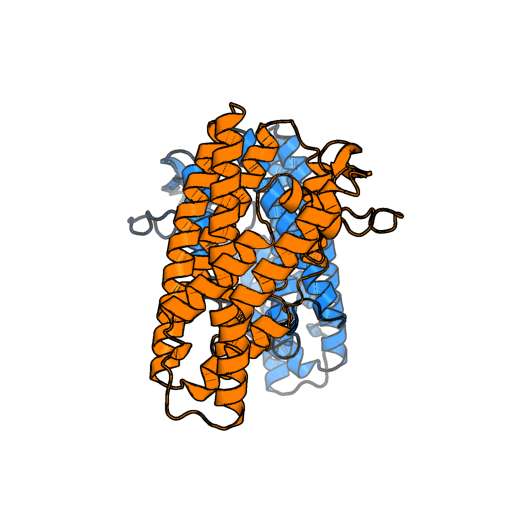 . TRP B 1 125 ? -13.852 23.047 -6.027 1 97.62 125 TRP B O 1
ATOM 3027 N N . VAL B 1 126 ? -12.672 21.25 -5.637 1 96.12 126 VAL B N 1
ATOM 3028 C CA . VAL B 1 126 ? -13.844 20.391 -5.523 1 96.12 126 VAL B CA 1
ATOM 3029 C C . VAL B 1 126 ? -14.734 20.891 -4.387 1 96.12 126 VAL B C 1
ATOM 3031 O O . VAL B 1 126 ? -15.961 20.984 -4.539 1 96.12 126 VAL B O 1
ATOM 3034 N N . CYS 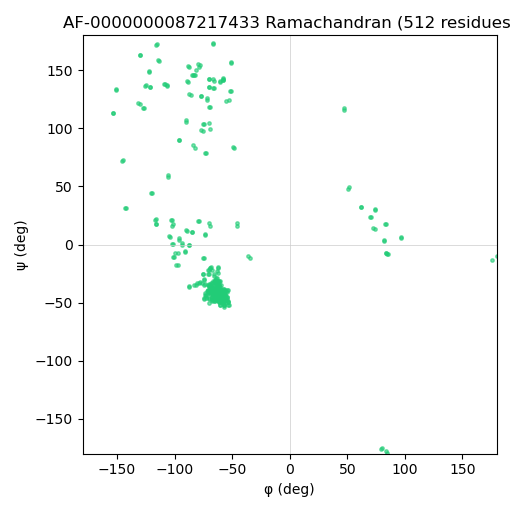B 1 127 ? -14.148 21.203 -3.287 1 97.31 127 CYS B N 1
ATOM 3035 C CA . CYS B 1 127 ? -14.898 21.703 -2.146 1 97.31 127 CYS B CA 1
ATOM 3036 C C . CYS B 1 127 ? -15.594 23.016 -2.496 1 97.31 127 CYS B C 1
ATOM 3038 O O . CYS B 1 127 ? -16.766 23.219 -2.143 1 97.31 127 CYS B O 1
ATOM 3040 N N . ALA B 1 128 ? -14.898 23.844 -3.184 1 98.06 128 ALA B N 1
ATOM 3041 C CA . ALA B 1 128 ? -15.484 25.125 -3.57 1 98.06 128 ALA B CA 1
ATOM 3042 C C . ALA B 1 128 ? -16.734 24.922 -4.418 1 98.06 128 ALA B C 1
ATOM 3044 O O . ALA B 1 128 ? -17.75 25.609 -4.227 1 98.06 128 ALA B O 1
ATOM 3045 N N . LYS B 1 129 ? -16.656 24.016 -5.305 1 97.44 129 LYS B N 1
ATOM 3046 C CA . LYS B 1 129 ? -17.797 23.719 -6.16 1 97.44 129 LYS B CA 1
ATOM 3047 C C . LYS B 1 129 ? -18.953 23.141 -5.348 1 97.44 129 LYS B C 1
ATOM 3049 O O . LYS B 1 129 ? -20.125 23.438 -5.613 1 97.44 129 LYS B O 1
ATOM 3054 N N . LEU B 1 130 ? -18.641 22.344 -4.391 1 96.75 130 LEU B N 1
ATOM 3055 C CA . LEU B 1 130 ? -19.672 21.766 -3.537 1 96.75 130 LEU B CA 1
ATOM 3056 C C . LEU B 1 130 ? -20.297 22.844 -2.656 1 96.75 130 LEU B C 1
ATOM 3058 O O . LEU B 1 130 ? -21.5 22.797 -2.385 1 96.75 130 LEU B O 1
ATOM 3062 N N . PHE B 1 131 ? -19.531 23.781 -2.246 1 97.88 131 PHE B N 1
ATOM 3063 C CA . PHE B 1 131 ? -20.062 24.891 -1.464 1 97.88 131 PHE B CA 1
ATOM 3064 C C . PHE B 1 131 ? -21.031 25.734 -2.291 1 97.88 131 PHE B C 1
ATOM 3066 O O . PHE B 1 131 ? -21.984 26.297 -1.753 1 97.88 131 PHE B O 1
ATOM 3073 N N . GLU B 1 132 ? -20.812 25.812 -3.574 1 96.75 132 GLU B N 1
ATOM 3074 C CA . GLU B 1 132 ? -21.734 26.516 -4.461 1 96.75 132 GLU B CA 1
ATOM 3075 C C . GLU B 1 132 ? -23.062 25.781 -4.559 1 96.75 132 GLU B C 1
ATOM 3077 O O . GLU B 1 132 ? -24.125 26.422 -4.594 1 96.75 132 GLU B O 1
ATOM 3082 N N . VAL B 1 133 ? -23 24.5 -4.555 1 96.19 133 VAL B N 1
ATOM 3083 C CA . VAL B 1 133 ? -24.188 23.688 -4.816 1 96.19 133 VAL B CA 1
ATOM 3084 C C . VAL B 1 133 ? -24.938 23.438 -3.514 1 96.19 133 VAL B C 1
ATOM 3086 O O . VAL B 1 133 ? -26.172 23.406 -3.502 1 96.19 133 VAL B O 1
ATOM 3089 N N . ASP B 1 134 ? -24.234 23.25 -2.408 1 97.5 134 ASP B N 1
ATOM 3090 C CA . ASP B 1 134 ? -24.828 22.922 -1.121 1 97.5 134 ASP B CA 1
ATOM 3091 C C . ASP B 1 134 ? -24.062 23.562 0.029 1 97.5 134 ASP B C 1
ATOM 3093 O O . ASP B 1 134 ? -23.453 22.859 0.844 1 97.5 134 ASP B O 1
ATOM 3097 N N . PRO B 1 135 ? -24.219 24.844 0.142 1 97.88 135 PRO B N 1
ATOM 3098 C CA . PRO B 1 135 ? -23.469 25.547 1.188 1 97.88 135 PRO B CA 1
ATOM 3099 C C . PRO B 1 135 ? -23.828 25.062 2.594 1 97.88 135 PRO B C 1
ATOM 3101 O O . PRO B 1 135 ? -22.953 24.953 3.455 1 97.88 135 PRO B O 1
ATOM 3104 N N . ASP B 1 136 ? -25.078 24.719 2.793 1 98.25 136 ASP B N 1
ATOM 3105 C CA . ASP B 1 136 ? -25.531 24.281 4.109 1 98.25 136 ASP B CA 1
ATOM 3106 C C . ASP B 1 136 ? -24.906 22.938 4.488 1 98.25 136 ASP B C 1
ATOM 3108 O O . ASP B 1 136 ? -24.359 22.797 5.582 1 98.25 136 ASP B O 1
ATOM 3112 N N . GLY B 1 137 ? -24.953 22.016 3.578 1 97.12 137 GLY B N 1
ATOM 3113 C CA . GLY B 1 137 ? -24.359 20.719 3.83 1 97.12 137 GLY B CA 1
ATOM 3114 C C . GLY B 1 137 ? -22.859 20.781 4.016 1 97.12 137 GLY B C 1
ATOM 3115 O O . GLY B 1 137 ? -22.297 20.094 4.887 1 97.12 137 GLY B O 1
ATOM 3116 N N . MET B 1 138 ? -22.219 21.594 3.301 1 97.69 138 MET B N 1
ATOM 3117 C CA . MET B 1 138 ? -20.766 21.672 3.311 1 97.69 138 MET B CA 1
ATOM 3118 C C . MET B 1 138 ? -20.266 22.312 4.602 1 97.69 138 MET B C 1
ATOM 3120 O O . MET B 1 138 ? -19.281 21.844 5.184 1 97.69 138 MET B O 1
ATOM 3124 N N . VAL B 1 139 ? -20.891 23.328 5 1 98.25 139 VAL B N 1
ATOM 3125 C CA . VAL B 1 139 ? -20.406 23.984 6.211 1 98.25 139 VAL B CA 1
ATOM 3126 C C . VAL B 1 139 ? -20.625 23.078 7.414 1 98.25 139 VAL B C 1
ATOM 3128 O O . VAL B 1 139 ? -19.812 23.062 8.344 1 98.25 139 VAL B O 1
ATOM 3131 N N . ARG B 1 140 ? -21.656 22.297 7.434 1 96.75 140 ARG B N 1
ATOM 3132 C CA . ARG B 1 140 ? -21.875 21.312 8.492 1 96.75 140 ARG B CA 1
ATOM 3133 C C . ARG B 1 140 ? -20.828 20.219 8.445 1 96.75 140 ARG B C 1
ATOM 3135 O O . ARG B 1 140 ? -20.328 19.781 9.492 1 96.75 140 ARG B O 1
ATOM 3142 N N . ALA B 1 141 ? -20.5 19.812 7.262 1 95 141 ALA B N 1
ATOM 3143 C CA . ALA B 1 141 ? -19.453 18.812 7.105 1 95 141 ALA B CA 1
ATOM 3144 C C . ALA B 1 141 ? -18.109 19.344 7.574 1 95 141 ALA B C 1
ATOM 3146 O O . ALA B 1 141 ? -17.359 18.625 8.242 1 95 141 ALA B O 1
ATOM 3147 N N . LEU B 1 142 ? -17.875 20.531 7.199 1 96.06 142 LEU B N 1
ATOM 3148 C CA . LEU B 1 142 ? -16.641 21.172 7.621 1 96.06 142 LEU B CA 1
ATOM 3149 C C . LEU B 1 142 ? -16.531 21.219 9.141 1 96.06 142 LEU B C 1
ATOM 3151 O O . LEU B 1 142 ? -15.5 20.875 9.719 1 96.06 142 LEU B O 1
ATOM 3155 N N . ALA B 1 143 ? -17.578 21.594 9.734 1 95.06 143 ALA B N 1
ATOM 3156 C CA . ALA B 1 143 ? -17.609 21.656 11.195 1 95.06 143 ALA B CA 1
ATOM 3157 C C . ALA B 1 143 ? -17.359 20.266 11.797 1 95.06 143 ALA B C 1
ATOM 3159 O O . ALA B 1 143 ? -16.656 20.141 12.797 1 95.06 143 ALA B O 1
ATOM 3160 N N . ARG B 1 144 ? -17.938 19.344 11.234 1 91.19 144 ARG B N 1
ATOM 3161 C CA . ARG B 1 144 ? -17.781 17.984 11.734 1 91.19 144 ARG B CA 1
ATOM 3162 C C . ARG B 1 144 ? -16.328 17.516 11.617 1 91.19 144 ARG B C 1
ATOM 3164 O O . ARG B 1 144 ? -15.797 16.891 12.531 1 91.19 144 ARG B O 1
ATOM 3171 N N . VAL B 1 145 ? -15.727 17.781 10.523 1 89.25 145 VAL B N 1
ATOM 3172 C CA . VAL B 1 145 ? -14.328 17.422 10.328 1 89.25 145 VAL B CA 1
ATOM 3173 C C . VAL B 1 145 ? -13.453 18.125 11.367 1 89.25 145 VAL B C 1
ATOM 3175 O O . VAL B 1 145 ? -12.555 17.5 11.945 1 89.25 145 VAL B O 1
ATOM 3178 N N . MET B 1 146 ? -13.789 19.328 11.617 1 90.19 146 MET B N 1
ATOM 3179 C CA . MET B 1 146 ? -12.992 20.109 12.562 1 90.19 146 MET B CA 1
ATOM 3180 C C . MET B 1 146 ? -13.172 19.578 13.984 1 90.19 146 MET B C 1
ATOM 3182 O O . MET B 1 146 ? -12.242 19.609 14.789 1 90.19 146 MET B O 1
ATOM 3186 N N . ARG B 1 147 ? -14.359 19.125 14.258 1 85.88 147 ARG B N 1
ATOM 3187 C CA . ARG B 1 147 ? -14.625 18.594 15.586 1 85.88 147 ARG B CA 1
ATOM 3188 C C . ARG B 1 147 ? -13.906 17.266 15.797 1 85.88 147 ARG B C 1
ATOM 3190 O O . ARG B 1 147 ? -13.484 16.953 16.922 1 85.88 147 ARG B O 1
ATOM 3197 N N . GLY B 1 148 ? -13.898 16.438 14.836 1 74.94 148 GLY B N 1
ATOM 3198 C CA . GLY B 1 148 ? -13.227 15.156 14.93 1 74.94 148 GLY B CA 1
ATOM 3199 C C . GLY B 1 148 ? -11.719 15.266 14.875 1 74.94 148 GLY B C 1
ATOM 3200 O O . GLY B 1 148 ? -11.008 14.273 15.047 1 74.94 148 GLY B O 1
ATOM 3201 N N . LYS B 1 149 ? -11.195 16.25 14.914 1 63.94 149 LYS B N 1
ATOM 3202 C CA . LYS B 1 149 ? -9.766 16.516 14.734 1 63.94 149 LYS B CA 1
ATOM 3203 C C . LYS B 1 149 ? -9.227 15.781 13.508 1 63.94 149 LYS B C 1
ATOM 3205 O O . LYS B 1 149 ? -9.594 14.633 13.258 1 63.94 149 LYS B O 1
ATOM 3210 N N . VAL B 1 150 ? -8.781 16.375 12.578 1 65.75 150 VAL B N 1
ATOM 3211 C CA . VAL B 1 150 ? -8.172 15.789 11.391 1 65.75 150 VAL B CA 1
ATOM 3212 C C . VAL B 1 150 ? -7.121 14.758 11.805 1 65.75 150 VAL B C 1
ATOM 3214 O O . VAL B 1 150 ? -6.012 15.117 12.203 1 65.75 150 VAL B O 1
ATOM 3217 N N . THR B 1 151 ? -7.707 13.602 12.039 1 66.19 151 THR B N 1
ATOM 3218 C CA . THR B 1 151 ? -6.824 12.516 12.461 1 66.19 151 THR B CA 1
ATOM 3219 C C . THR B 1 151 ? -5.883 12.117 11.328 1 66.19 151 THR B C 1
ATOM 3221 O O . THR B 1 151 ? -6.277 12.102 10.164 1 66.19 151 THR B O 1
ATOM 3224 N N . MET B 1 152 ? -4.664 11.977 11.75 1 75.38 152 MET B N 1
ATOM 3225 C CA . MET B 1 152 ? -3.664 11.57 10.773 1 75.38 152 MET B CA 1
ATOM 3226 C C . MET B 1 152 ? -3.676 10.055 10.57 1 75.38 152 MET B C 1
ATOM 3228 O O . MET B 1 152 ? -3.855 9.305 11.531 1 75.38 152 MET B O 1
ATOM 3232 N N . PRO B 1 153 ? -3.41 9.602 9.391 1 72.19 153 PRO B N 1
ATOM 3233 C CA . PRO B 1 153 ? -3.412 8.172 9.078 1 72.19 153 PRO B CA 1
ATOM 3234 C C . PRO B 1 153 ? -2.361 7.391 9.875 1 72.19 153 PRO B C 1
ATOM 3236 O O . PRO B 1 153 ? -2.502 6.184 10.07 1 72.19 153 PRO B O 1
ATOM 3239 N N . GLY B 1 154 ? -1.382 8.023 10.383 1 78.75 154 GLY B N 1
ATOM 3240 C CA . GLY B 1 154 ? -0.299 7.34 11.078 1 78.75 154 GLY B CA 1
ATOM 3241 C C . GLY B 1 154 ? -0.61 7.059 12.539 1 78.75 154 GLY B C 1
ATOM 3242 O O . GLY B 1 154 ? 0.24 6.551 13.273 1 78.75 154 GLY B O 1
ATOM 3243 N N . LEU B 1 155 ? -1.835 7.254 12.922 1 79.38 155 LEU B N 1
ATOM 3244 C CA . LEU B 1 155 ? -2.211 7.152 14.328 1 79.38 155 LEU B CA 1
ATOM 3245 C C . LEU B 1 155 ? -1.954 5.746 14.859 1 79.38 155 LEU B C 1
ATOM 3247 O O . LEU B 1 155 ? -1.578 5.578 16.031 1 79.38 155 LEU B O 1
ATOM 3251 N N . LEU B 1 156 ? -2.1 4.777 13.969 1 82.06 156 LEU B N 1
ATOM 3252 C CA . LEU B 1 156 ? -1.999 3.396 14.43 1 82.06 156 LEU B CA 1
ATOM 3253 C C . LEU B 1 156 ? -0.642 2.801 14.07 1 82.06 156 LEU B C 1
ATOM 3255 O O . LEU B 1 156 ? -0.476 1.578 14.078 1 82.06 156 LEU B O 1
ATOM 3259 N N . MET B 1 157 ? 0.286 3.631 13.836 1 88.94 157 MET B N 1
ATOM 3260 C CA . MET B 1 157 ? 1.626 3.115 13.57 1 88.94 157 MET B CA 1
ATOM 3261 C C . MET B 1 157 ? 2.242 2.523 14.836 1 88.94 157 MET B C 1
ATOM 3263 O O . MET B 1 157 ? 2.02 3.029 15.938 1 88.94 157 MET B O 1
ATOM 3267 N N . SER B 1 158 ? 2.973 1.447 14.688 1 91.81 158 SER B N 1
ATOM 3268 C CA . SER B 1 158 ? 3.627 0.772 15.805 1 91.81 158 SER B CA 1
ATOM 3269 C C . SER B 1 158 ? 4.898 0.065 15.352 1 91.81 158 SER B C 1
ATOM 3271 O O . SER B 1 158 ? 4.93 -0.553 14.289 1 91.81 158 SER B O 1
ATOM 3273 N N . ASP B 1 159 ? 5.883 0.266 16.094 1 90.81 159 ASP B N 1
ATOM 3274 C CA . ASP B 1 159 ? 7.113 -0.485 15.844 1 90.81 159 ASP B CA 1
ATOM 3275 C C . ASP B 1 159 ? 7.121 -1.797 16.625 1 90.81 159 ASP B C 1
ATOM 3277 O O . ASP B 1 159 ? 8.148 -2.477 16.688 1 90.81 159 ASP B O 1
ATOM 3281 N N . GLY B 1 160 ? 5.941 -2.115 17.156 1 87.25 160 GLY B N 1
ATOM 3282 C CA . GLY B 1 160 ? 5.812 -3.355 17.906 1 87.25 160 GLY B CA 1
ATOM 3283 C C . GLY B 1 160 ? 6.285 -3.236 19.344 1 87.25 160 GLY B C 1
ATOM 3284 O O . GLY B 1 160 ? 6.293 -4.223 20.094 1 87.25 160 GLY B O 1
ATOM 3285 N N . ARG B 1 161 ? 6.637 -2.164 19.719 1 81.06 161 ARG B N 1
ATOM 3286 C CA . ARG B 1 161 ? 7.152 -1.959 21.062 1 81.06 161 ARG B CA 1
ATOM 3287 C C . ARG B 1 161 ? 6.262 -1.005 21.859 1 81.06 161 ARG B C 1
ATOM 3289 O O . ARG B 1 161 ? 6.715 -0.368 22.812 1 81.06 161 ARG B O 1
ATOM 3296 N N . ASP B 1 162 ? 4.918 -0.958 21.281 1 67.69 162 ASP B N 1
ATOM 3297 C CA . ASP B 1 162 ? 3.932 -0.068 21.891 1 67.69 162 ASP B CA 1
ATOM 3298 C C . ASP B 1 162 ? 3.512 -0.57 23.266 1 67.69 162 ASP B C 1
ATOM 3300 O O . ASP B 1 162 ? 3.504 -1.777 23.516 1 67.69 162 ASP B O 1
ATOM 3304 N N . GLY B 1 163 ? 3.93 -0.173 24.391 1 60.56 163 GLY B N 1
ATOM 3305 C CA . GLY B 1 163 ? 3.6 -0.424 25.781 1 60.56 163 GLY B CA 1
ATOM 3306 C C . GLY B 1 163 ? 4.469 0.357 26.75 1 60.56 163 GLY B C 1
ATOM 3307 O O . GLY B 1 163 ? 4.316 0.231 27.969 1 60.56 163 GLY B O 1
ATOM 3308 N N . ASP B 1 164 ? 5.273 0.808 26.172 1 52.62 164 ASP B N 1
ATOM 3309 C CA . ASP B 1 164 ? 6.141 1.393 27.188 1 52.62 164 ASP B CA 1
ATOM 3310 C C . ASP B 1 164 ? 5.609 2.746 27.656 1 52.62 164 ASP B C 1
ATOM 3312 O O . ASP B 1 164 ? 4.723 3.322 27.016 1 52.62 164 ASP B O 1
ATOM 3316 N N . ALA B 1 165 ? 5.867 3.09 28.844 1 55.75 165 ALA B N 1
ATOM 3317 C CA . ALA B 1 165 ? 5.594 4.305 29.609 1 55.75 165 ALA B CA 1
ATOM 3318 C C . ALA B 1 165 ? 5.668 5.543 28.719 1 55.75 165 ALA B C 1
ATOM 3320 O O . ALA B 1 165 ? 5.191 6.613 29.094 1 55.75 165 ALA B O 1
ATOM 3321 N N . ASP B 1 166 ? 6.203 5.359 27.484 1 61.66 166 ASP B N 1
ATOM 3322 C CA . ASP B 1 166 ? 6.535 6.562 26.734 1 61.66 166 ASP B CA 1
ATOM 3323 C C . ASP B 1 166 ? 5.473 6.867 25.672 1 61.66 166 ASP B C 1
ATOM 3325 O O . ASP B 1 166 ? 5.703 7.656 24.766 1 61.66 166 ASP B O 1
ATOM 3329 N N . GLY B 1 167 ? 4.234 6.258 25.797 1 74.88 167 GLY B N 1
ATOM 3330 C CA . GLY B 1 167 ? 3.189 6.582 24.828 1 74.88 167 GLY B CA 1
ATOM 3331 C C . GLY B 1 167 ? 3.34 5.844 23.516 1 74.88 167 GLY B C 1
ATOM 3332 O O . GLY B 1 167 ? 4.254 5.031 23.359 1 74.88 167 GLY B O 1
ATOM 3333 N N . SER B 1 168 ? 2.496 6.141 22.547 1 84.06 168 SER B N 1
ATOM 3334 C CA . SER B 1 168 ? 2.541 5.48 21.25 1 84.06 168 SER B CA 1
ATOM 3335 C C . SER B 1 168 ? 3.637 6.07 20.375 1 84.06 168 SER B C 1
ATOM 3337 O O . SER B 1 168 ? 4.109 7.184 20.625 1 84.06 168 SER B O 1
ATOM 3339 N N . LEU B 1 169 ? 4.09 5.359 19.5 1 88.44 169 LEU B N 1
ATOM 3340 C CA . LEU B 1 169 ? 5.09 5.836 18.547 1 88.44 169 LEU B CA 1
ATOM 3341 C C . LEU B 1 169 ? 4.617 7.105 17.844 1 88.44 169 LEU B C 1
ATOM 3343 O O . LEU B 1 169 ? 5.395 8.047 17.672 1 88.44 169 LEU B O 1
ATOM 3347 N N . PHE B 1 170 ? 3.375 7.164 17.516 1 88.62 170 PHE B N 1
ATOM 3348 C CA . PHE B 1 170 ? 2.803 8.328 16.844 1 88.62 170 PHE B CA 1
ATOM 3349 C C . PHE B 1 170 ? 2.91 9.57 17.734 1 88.62 170 PHE B C 1
ATOM 3351 O O . PHE B 1 170 ? 3.262 10.648 17.25 1 88.62 170 PHE B O 1
ATOM 3358 N N . GLU B 1 171 ? 2.574 9.414 18.938 1 86.44 171 GLU B N 1
ATOM 3359 C CA . GLU B 1 171 ? 2.621 10.539 19.875 1 86.44 171 GLU B CA 1
ATOM 3360 C C . GLU B 1 171 ? 4.043 11.078 20.016 1 86.44 171 GLU B C 1
ATOM 3362 O O . GLU B 1 171 ? 4.246 12.289 20.109 1 86.44 171 GLU B O 1
ATOM 3367 N N . ARG B 1 172 ? 4.949 10.18 20.047 1 88.25 172 ARG B N 1
ATOM 3368 C CA . ARG B 1 172 ? 6.336 10.609 20.172 1 88.25 172 ARG B CA 1
ATOM 3369 C C . ARG B 1 172 ? 6.789 11.359 18.922 1 88.25 172 ARG B C 1
ATOM 3371 O O . ARG B 1 172 ? 7.434 12.406 19.031 1 88.25 172 ARG B O 1
ATOM 3378 N N . PHE B 1 173 ? 6.414 10.828 17.797 1 90.62 173 PHE B N 1
ATOM 3379 C CA . PHE B 1 173 ? 6.789 11.5 16.562 1 90.62 173 PHE B CA 1
ATOM 3380 C C . PHE B 1 173 ? 6.074 12.836 16.438 1 90.62 173 PHE B C 1
ATOM 3382 O O . PHE B 1 173 ? 6.645 13.805 15.93 1 90.62 173 PHE B O 1
ATOM 3389 N N . SER B 1 174 ? 4.84 12.867 16.828 1 88.5 174 SER B N 1
ATOM 3390 C CA . SER B 1 174 ? 4.078 14.117 16.781 1 88.5 174 SER B CA 1
ATOM 3391 C C . SER B 1 174 ? 4.707 15.18 17.688 1 88.5 174 SER B C 1
ATOM 3393 O O . SER B 1 174 ? 4.824 16.344 17.281 1 88.5 174 SER B O 1
ATOM 3395 N N . ALA B 1 175 ? 5.105 14.742 18.844 1 86.44 175 ALA B N 1
ATOM 3396 C CA . ALA B 1 175 ? 5.77 15.664 19.766 1 86.44 175 ALA B CA 1
ATOM 3397 C C . ALA B 1 175 ? 7.078 16.172 19.172 1 86.44 175 ALA B C 1
ATOM 3399 O O . ALA B 1 175 ? 7.41 17.359 19.312 1 86.44 175 ALA B O 1
ATOM 3400 N N . MET B 1 176 ? 7.75 15.328 18.594 1 90.38 176 MET B N 1
ATOM 3401 C CA . MET B 1 176 ? 9.008 15.719 17.969 1 90.38 176 MET B CA 1
ATOM 3402 C C . MET B 1 176 ? 8.773 16.688 16.828 1 90.38 176 MET B C 1
ATOM 3404 O O . MET B 1 176 ? 9.523 17.656 16.656 1 90.38 176 MET B O 1
ATOM 3408 N N . ALA B 1 177 ? 7.773 16.438 16.016 1 90.81 177 ALA B N 1
ATOM 3409 C CA . ALA B 1 177 ? 7.449 17.328 14.906 1 90.81 177 ALA B CA 1
ATOM 3410 C C . ALA B 1 177 ? 7.109 18.734 15.398 1 90.81 177 ALA B C 1
ATOM 3412 O O . ALA B 1 177 ? 7.523 19.719 14.797 1 90.81 177 ALA B O 1
ATOM 3413 N N . GLN B 1 178 ? 6.371 18.75 16.469 1 88.19 178 GLN B N 1
ATOM 3414 C CA . GLN B 1 178 ? 6.027 20.031 17.062 1 88.19 178 GLN B CA 1
ATOM 3415 C C . GLN B 1 178 ? 7.273 20.766 17.562 1 88.19 178 GLN B C 1
ATOM 3417 O O . GLN B 1 178 ? 7.465 21.938 17.297 1 88.19 178 GLN B O 1
ATOM 3422 N N . ARG B 1 179 ? 8.125 20.094 18.172 1 87.69 179 ARG B N 1
ATOM 3423 C CA . ARG B 1 179 ? 9.32 20.688 18.766 1 87.69 179 ARG B CA 1
ATOM 3424 C C . ARG B 1 179 ? 10.281 21.156 17.672 1 87.69 179 ARG B C 1
ATOM 3426 O O . ARG B 1 179 ? 10.875 22.234 17.797 1 87.69 179 ARG B O 1
ATOM 3433 N N . ALA B 1 180 ? 10.391 20.344 16.703 1 91.81 180 ALA B N 1
ATOM 3434 C CA . ALA B 1 180 ? 11.344 20.641 15.648 1 91.81 180 ALA B CA 1
ATOM 3435 C C . ALA B 1 180 ? 10.812 21.734 14.734 1 91.81 180 ALA B C 1
ATOM 3437 O O . ALA B 1 180 ? 11.547 22.266 13.898 1 91.81 180 ALA B O 1
ATOM 3438 N N . GLY B 1 181 ? 9.477 22.047 14.906 1 91.88 181 GLY B N 1
ATOM 3439 C CA . GLY B 1 181 ? 8.898 23.094 14.078 1 91.88 181 GLY B CA 1
ATOM 3440 C C . GLY B 1 181 ? 8.453 22.594 12.711 1 91.88 181 GLY B C 1
ATOM 3441 O O . GLY B 1 181 ? 8.328 23.391 11.773 1 91.88 181 GLY B O 1
ATOM 3442 N N . VAL B 1 182 ? 8.305 21.328 12.578 1 95.06 182 VAL B N 1
ATOM 3443 C CA . VAL B 1 182 ? 7.852 20.75 11.32 1 95.06 182 VAL B CA 1
ATOM 3444 C C . VAL B 1 182 ? 6.363 21.031 11.125 1 95.06 182 VAL B C 1
ATOM 3446 O O . VAL B 1 182 ? 5.93 21.375 10.023 1 95.06 182 VAL B O 1
ATOM 3449 N N . TYR B 1 183 ? 5.582 20.875 12.133 1 92.5 183 TYR B N 1
ATOM 3450 C CA . TYR B 1 183 ? 4.148 21.141 12.133 1 92.5 183 TYR B CA 1
ATOM 3451 C C . TYR B 1 183 ? 3.66 21.484 13.539 1 92.5 183 TYR B C 1
ATOM 3453 O O . TYR B 1 183 ? 3.59 20.609 14.398 1 92.5 183 TYR B O 1
ATOM 3461 N N . THR B 1 184 ? 3.262 22.625 13.758 1 89.94 184 THR B N 1
ATOM 3462 C CA . THR B 1 184 ? 2.906 23.109 15.094 1 89.94 184 THR B CA 1
ATOM 3463 C C . THR B 1 184 ? 1.419 23.453 15.164 1 89.94 184 THR B C 1
ATOM 3465 O O . THR B 1 184 ? 0.722 23.422 14.148 1 89.94 184 THR B O 1
ATOM 3468 N N . ALA B 1 185 ? 1.033 23.734 16.297 1 86.12 185 ALA B N 1
ATOM 3469 C CA . ALA B 1 185 ? -0.345 24.172 16.516 1 86.12 185 ALA B CA 1
ATOM 3470 C C . ALA B 1 185 ? -0.633 25.453 15.734 1 86.12 185 ALA B C 1
ATOM 3472 O O . ALA B 1 185 ? -1.749 25.656 15.25 1 86.12 185 ALA B O 1
ATOM 3473 N N . ARG B 1 186 ? 0.343 26.281 15.672 1 89.25 186 ARG B N 1
ATOM 3474 C CA . ARG B 1 186 ? 0.186 27.5 14.891 1 89.25 186 ARG B CA 1
ATOM 3475 C C . ARG B 1 186 ? -0.094 27.188 13.43 1 89.25 186 ARG B C 1
ATOM 3477 O O . ARG B 1 186 ? -0.947 27.812 12.797 1 89.25 186 ARG B O 1
ATOM 3484 N N . ASP B 1 187 ? 0.664 26.25 12.906 1 92.44 187 ASP B N 1
ATOM 3485 C CA . ASP B 1 187 ? 0.436 25.828 11.531 1 92.44 187 ASP B CA 1
ATOM 3486 C C . ASP B 1 187 ? -0.993 25.328 11.344 1 92.44 187 ASP B C 1
ATOM 3488 O O . ASP B 1 187 ? -1.616 25.578 10.312 1 92.44 187 ASP B O 1
ATOM 3492 N N . TYR B 1 188 ? -1.457 24.578 12.305 1 90.75 188 TYR B N 1
ATOM 3493 C CA . TYR B 1 188 ? -2.82 24.062 12.242 1 90.75 188 TYR B CA 1
ATOM 3494 C C . TYR B 1 188 ? -3.832 25.203 12.203 1 90.75 188 TYR B C 1
ATOM 3496 O O . TYR B 1 188 ? -4.781 25.172 11.422 1 90.75 188 TYR B O 1
ATOM 3504 N N . GLY B 1 189 ? -3.688 26.156 13.086 1 91.44 189 GLY B N 1
ATOM 3505 C CA . GLY B 1 189 ? -4.551 27.328 13.055 1 91.44 189 GLY B CA 1
ATOM 3506 C C . GLY B 1 189 ? -4.539 28.031 11.711 1 91.44 189 GLY B C 1
ATOM 3507 O O . GLY B 1 189 ? -5.59 28.422 11.195 1 91.44 189 GLY B O 1
ATOM 3508 N N . ASP B 1 190 ? -3.359 28.281 11.203 1 94.62 190 ASP B N 1
ATOM 3509 C CA . ASP B 1 190 ? -3.213 28.922 9.898 1 94.62 190 ASP B CA 1
ATOM 3510 C C . ASP B 1 190 ? -3.918 28.109 8.812 1 94.62 190 ASP B C 1
ATOM 3512 O O . ASP B 1 190 ? -4.484 28.688 7.879 1 94.62 190 ASP B O 1
ATOM 3516 N N . LEU B 1 191 ? -3.807 26.828 8.961 1 94.69 191 LEU B N 1
ATOM 3517 C CA . LEU B 1 191 ? -4.441 25.922 8.008 1 94.69 191 LEU B CA 1
ATOM 3518 C C . LEU B 1 191 ? -5.957 26.109 8.016 1 94.69 191 LEU B C 1
ATOM 3520 O O . LEU B 1 191 ? -6.574 26.203 6.949 1 94.69 191 LEU B O 1
ATOM 3524 N N . VAL B 1 192 ? -6.566 26.125 9.109 1 94.31 192 VAL B N 1
ATOM 3525 C CA . VAL B 1 192 ? -8.008 26.297 9.234 1 94.31 192 VAL B CA 1
ATOM 3526 C C . VAL B 1 192 ? -8.414 27.656 8.664 1 94.31 192 VAL B C 1
ATOM 3528 O O . VAL B 1 192 ? -9.367 27.766 7.887 1 94.31 192 VAL B O 1
ATOM 3531 N N . GLU B 1 193 ? -7.695 28.641 9.047 1 96.19 193 GLU B N 1
ATOM 3532 C CA . GLU B 1 193 ? -7.969 29.984 8.547 1 96.19 193 GLU B CA 1
ATOM 3533 C C . GLU B 1 193 ? -7.891 30.031 7.023 1 96.19 193 GLU B C 1
ATOM 3535 O O . GLU B 1 193 ? -8.688 30.703 6.375 1 96.19 193 GLU B O 1
ATOM 3540 N N . HIS B 1 194 ? -6.922 29.391 6.531 1 97.38 194 HIS B N 1
ATOM 3541 C CA . HIS B 1 194 ? -6.723 29.344 5.086 1 97.38 194 HIS B CA 1
ATOM 3542 C C . HIS B 1 194 ? -7.973 28.844 4.375 1 97.38 194 HIS B C 1
ATOM 3544 O O . HIS B 1 194 ? -8.445 29.469 3.424 1 97.38 194 HIS B O 1
ATOM 3550 N N . PHE B 1 195 ? -8.57 27.797 4.824 1 97.44 195 PHE B N 1
ATOM 3551 C CA . PHE B 1 195 ? -9.688 27.203 4.105 1 97.44 195 PHE B CA 1
ATOM 3552 C C . PHE B 1 195 ? -10.977 27.969 4.383 1 97.44 195 PHE B C 1
ATOM 3554 O O . PHE B 1 195 ? -11.844 28.078 3.508 1 97.44 195 PHE B O 1
ATOM 3561 N N . VAL B 1 196 ? -11.109 28.5 5.566 1 97.19 196 VAL B N 1
ATOM 3562 C CA . VAL B 1 196 ? -12.258 29.359 5.863 1 97.19 196 VAL B CA 1
ATOM 3563 C C . VAL B 1 196 ? -12.281 30.547 4.895 1 97.19 196 VAL B C 1
ATOM 3565 O O . VAL B 1 196 ? -13.336 30.922 4.391 1 97.19 196 VAL B O 1
ATOM 3568 N N . ARG B 1 197 ? -11.141 31.094 4.684 1 97.25 197 ARG B N 1
ATOM 3569 C CA . ARG B 1 197 ? -11.023 32.219 3.754 1 97.25 197 ARG B CA 1
ATOM 3570 C C . ARG B 1 197 ? -11.227 31.75 2.314 1 97.25 197 ARG B C 1
ATOM 3572 O O . ARG B 1 197 ? -11.961 32.375 1.555 1 97.25 197 ARG B O 1
ATOM 3579 N N . ARG B 1 198 ? -10.609 30.688 1.931 1 97.81 198 ARG B N 1
ATOM 3580 C CA . ARG B 1 198 ? -10.633 30.203 0.556 1 97.81 198 ARG B CA 1
ATOM 3581 C C . ARG B 1 198 ? -12.047 29.844 0.126 1 97.81 198 ARG B C 1
ATOM 3583 O O . ARG B 1 198 ? -12.43 30.078 -1.023 1 97.81 198 ARG B O 1
ATOM 3590 N N . TRP B 1 199 ? -12.789 29.281 1.04 1 98.31 199 TRP B N 1
ATOM 3591 C CA . TRP B 1 199 ? -14.141 28.859 0.707 1 98.31 199 TRP B CA 1
ATOM 3592 C C . TRP B 1 199 ? -15.156 29.922 1.123 1 98.31 199 TRP B C 1
ATOM 3594 O O . TRP B 1 199 ? -16.375 29.672 1.086 1 98.31 199 TRP B O 1
ATOM 3604 N N . ARG B 1 200 ? -14.672 31.094 1.61 1 97.69 200 ARG B N 1
ATOM 3605 C CA . ARG B 1 200 ? -15.508 32.219 1.999 1 97.69 200 ARG B CA 1
ATOM 3606 C C . ARG B 1 200 ? -16.625 31.797 2.928 1 97.69 200 ARG B C 1
ATOM 3608 O O . ARG B 1 200 ? -17.797 32.125 2.699 1 97.69 200 ARG B O 1
ATOM 3615 N N . VAL B 1 201 ? -16.25 31.062 3.902 1 98.31 201 VAL B N 1
ATOM 3616 C CA . VAL B 1 201 ? -17.234 30.453 4.797 1 98.31 201 VAL B CA 1
ATOM 3617 C C . VAL B 1 201 ? -18 31.531 5.543 1 98.31 201 VAL B C 1
ATOM 3619 O O . VAL B 1 201 ? -19.219 31.406 5.746 1 98.31 201 VAL B O 1
ATOM 3622 N N . ALA B 1 202 ? -17.375 32.594 5.883 1 97.44 202 ALA B N 1
ATOM 3623 C CA . ALA B 1 202 ? -17.984 33.656 6.648 1 97.44 202 ALA B CA 1
ATOM 3624 C C . ALA B 1 202 ? -19.062 34.375 5.836 1 97.44 202 ALA B C 1
ATOM 3626 O O . ALA B 1 202 ? -19.969 35 6.398 1 97.44 202 ALA B O 1
ATOM 3627 N N . GLU B 1 203 ? -19 34.219 4.602 1 97.75 203 GLU B N 1
ATOM 3628 C CA . GLU B 1 203 ? -19.875 35 3.723 1 97.75 203 GLU B CA 1
ATOM 3629 C C . GLU B 1 203 ? -21.078 34.156 3.289 1 97.75 203 GLU B C 1
ATOM 3631 O O . GLU B 1 203 ? -21.969 34.656 2.602 1 97.75 203 GLU B O 1
ATOM 3636 N N . LEU B 1 204 ? -21.031 32.906 3.637 1 97.38 204 LEU B N 1
ATOM 3637 C CA . LEU B 1 204 ? -22.125 32.062 3.221 1 97.38 204 LEU B CA 1
ATOM 3638 C C . LEU B 1 204 ? -23.469 32.594 3.738 1 97.38 204 LEU B C 1
ATOM 3640 O O . LEU B 1 204 ? -23.547 33.062 4.871 1 97.38 204 LEU B O 1
ATOM 3644 N N . ALA B 1 205 ? -24.516 32.5 2.924 1 96.12 205 ALA B N 1
ATOM 3645 C CA . ALA B 1 205 ? -25.859 32.938 3.271 1 96.12 205 ALA B CA 1
ATOM 3646 C C . ALA B 1 205 ? -26.906 31.875 2.986 1 96.12 205 ALA B C 1
ATOM 3648 O O . ALA B 1 205 ? -26.594 30.859 2.359 1 96.12 205 ALA B O 1
ATOM 3649 N N . GLY B 1 206 ? -28.078 32.062 3.594 1 95.81 206 GLY B N 1
ATOM 3650 C CA . GLY B 1 206 ? -29.172 31.141 3.334 1 95.81 206 GLY B CA 1
ATOM 3651 C C . GLY B 1 206 ? -28.984 29.797 4.012 1 95.81 206 GLY B C 1
ATOM 3652 O O . GLY B 1 206 ? -29.484 28.781 3.535 1 95.81 206 GLY B O 1
ATOM 3653 N N . LEU B 1 207 ? -28.359 29.812 5.086 1 98 207 LEU B N 1
ATOM 3654 C CA . LEU B 1 207 ? -28.078 28.578 5.801 1 98 207 LEU B CA 1
ATOM 3655 C C . LEU B 1 207 ? -29.219 28.234 6.754 1 98 207 LEU B C 1
ATOM 3657 O O . LEU B 1 207 ? -29.938 29.109 7.215 1 98 207 LEU B O 1
ATOM 3661 N N . SER B 1 208 ? -29.328 26.969 6.996 1 98.19 208 SER B N 1
ATOM 3662 C CA . SER B 1 208 ? -30.219 26.516 8.062 1 98.19 208 SER B CA 1
ATOM 3663 C C . SER B 1 208 ? -29.703 26.953 9.43 1 98.19 208 SER B C 1
ATOM 3665 O O . SER B 1 208 ? -28.578 27.453 9.547 1 98.19 208 SER B O 1
ATOM 3667 N N . GLY B 1 209 ? -30.5 26.719 10.461 1 97.94 209 GLY B N 1
ATOM 3668 C CA . GLY B 1 209 ? -30.047 26.969 11.812 1 97.94 209 GLY B CA 1
ATOM 3669 C C . GLY B 1 209 ? -28.781 26.203 12.172 1 97.94 209 GLY B C 1
ATOM 3670 O O . GLY B 1 209 ? -27.844 26.766 12.75 1 97.94 209 GLY B O 1
ATOM 3671 N N . GLU B 1 210 ? -28.812 24.969 11.836 1 97.88 210 GLU B N 1
ATOM 3672 C CA . GLU B 1 210 ? -27.641 24.141 12.07 1 97.88 210 GLU B CA 1
ATOM 3673 C C . GLU B 1 210 ? -26.438 24.625 11.258 1 97.88 210 GLU B C 1
ATOM 3675 O O . GLU B 1 210 ? -25.312 24.609 11.734 1 97.88 210 GLU B O 1
ATOM 3680 N N . GLY B 1 211 ? -26.703 25.031 10.016 1 98.12 211 GLY B N 1
ATOM 3681 C CA . GLY B 1 211 ? -25.656 25.578 9.172 1 98.12 211 GLY B CA 1
ATOM 3682 C C . GLY B 1 211 ? -25.031 26.844 9.734 1 98.12 211 GLY B C 1
ATOM 3683 O O . GLY B 1 211 ? -23.812 27.016 9.688 1 98.12 211 GLY B O 1
ATOM 3684 N N . ARG B 1 212 ? -25.891 27.656 10.297 1 98.19 212 ARG B N 1
ATOM 3685 C CA . ARG B 1 212 ? -25.391 28.891 10.883 1 98.19 212 ARG B CA 1
ATOM 3686 C C . ARG B 1 212 ? -24.531 28.625 12.109 1 98.19 212 ARG B C 1
ATOM 3688 O O . ARG B 1 212 ? -23.516 29.297 12.32 1 98.19 212 ARG B O 1
ATOM 3695 N N . ARG B 1 213 ? -24.906 27.719 12.883 1 97.94 213 ARG B N 1
ATOM 3696 C CA . ARG B 1 213 ? -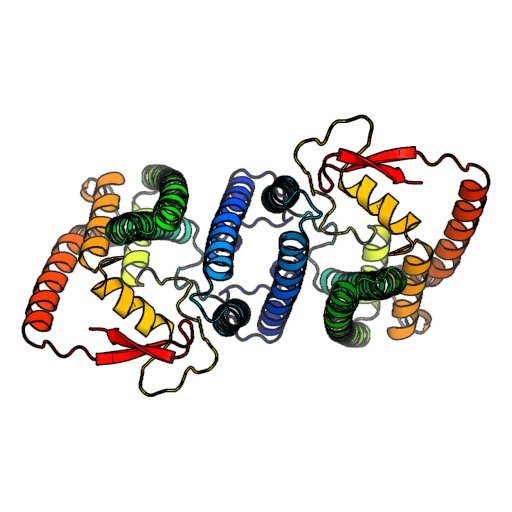24.109 27.344 14.047 1 97.94 213 ARG B CA 1
ATOM 3697 C C . ARG B 1 213 ? -22.75 26.781 13.617 1 97.94 213 ARG B C 1
ATOM 3699 O O . ARG B 1 213 ? -21.734 27.078 14.242 1 97.94 213 ARG B O 1
ATOM 3706 N N . ALA B 1 214 ? -22.812 25.953 12.602 1 98.12 214 ALA B N 1
ATOM 3707 C CA . ALA B 1 214 ? -21.578 25.391 12.055 1 98.12 214 ALA B CA 1
ATOM 3708 C C . ALA B 1 214 ? -20.672 26.5 11.516 1 98.12 214 ALA B C 1
ATOM 3710 O O . ALA B 1 214 ? -19.453 26.469 11.727 1 98.12 214 ALA B O 1
ATOM 3711 N N . GLN B 1 215 ? -21.266 27.422 10.781 1 98.31 215 GLN B N 1
ATOM 3712 C CA . GLN B 1 215 ? -20.516 28.562 10.242 1 98.31 215 GLN B CA 1
ATOM 3713 C C . GLN B 1 215 ? -19.828 29.344 11.352 1 98.31 215 GLN B C 1
ATOM 3715 O O . GLN B 1 215 ? -18.641 29.641 11.258 1 98.31 215 GLN B O 1
ATOM 3720 N N . GLU B 1 216 ? -20.531 29.625 12.375 1 97.88 216 GLU B N 1
ATOM 3721 C CA . GLU B 1 216 ? -19.984 30.359 13.5 1 97.88 216 GLU B CA 1
ATOM 3722 C C . GLU B 1 216 ? -18.859 29.594 14.18 1 97.88 216 GLU B C 1
ATOM 3724 O O . GLU B 1 216 ? -17.828 30.156 14.531 1 97.88 216 GLU B O 1
ATOM 3729 N N . TYR B 1 217 ? -19.125 28.406 14.367 1 97.06 217 TYR B N 1
ATOM 3730 C CA . TYR B 1 217 ? -18.141 27.547 15 1 97.06 217 TYR B CA 1
ATOM 3731 C C . TYR B 1 217 ? -16.828 27.547 14.211 1 97.06 217 TYR B C 1
ATOM 3733 O O . TYR B 1 217 ? -15.758 27.797 14.773 1 97.06 217 TYR B O 1
ATOM 3741 N N . VAL B 1 218 ? -16.922 27.25 12.898 1 96.94 218 VAL B N 1
ATOM 3742 C CA . VAL B 1 218 ? -15.742 27.094 12.062 1 96.94 218 VAL B CA 1
ATOM 3743 C C . VAL B 1 218 ? -15.008 28.438 11.953 1 96.94 218 VAL B C 1
ATOM 3745 O O . VAL B 1 218 ? -13.773 28.484 11.992 1 96.94 218 VAL B O 1
ATOM 3748 N N . CYS B 1 219 ? -15.703 29.516 11.836 1 97.25 219 CYS B N 1
ATOM 3749 C CA . CYS B 1 219 ? -15.094 30.844 11.711 1 97.25 219 CYS B CA 1
ATOM 3750 C C . CYS B 1 219 ? -14.445 31.266 13.016 1 97.25 219 CYS B C 1
ATOM 3752 O O . CYS B 1 219 ? -13.516 32.094 13.016 1 97.25 219 CYS B O 1
ATOM 3754 N N . GLY B 1 220 ? -14.859 30.688 14.078 1 96.38 220 GLY B N 1
ATOM 3755 C CA . GLY B 1 220 ? -14.312 31.047 15.383 1 96.38 220 GLY B CA 1
ATOM 3756 C C . GLY B 1 220 ? -13.117 30.188 15.773 1 96.38 220 GLY B C 1
ATOM 3757 O O . GLY B 1 220 ? -12.422 30.5 16.75 1 96.38 220 GLY B O 1
ATOM 3758 N N . LEU B 1 221 ? -12.805 29.219 15.023 1 93.62 221 LEU B N 1
ATOM 3759 C CA . LEU B 1 221 ? -11.789 28.234 15.398 1 93.62 221 LEU B CA 1
ATOM 3760 C C . LEU B 1 221 ? -10.391 28.828 15.266 1 93.62 221 LEU B C 1
ATOM 3762 O O . LEU B 1 221 ? -9.555 28.656 16.156 1 93.62 221 LEU B O 1
ATOM 3766 N N . PRO B 1 222 ? -10.07 29.531 14.125 1 91.88 222 PRO B N 1
ATOM 3767 C CA . PRO B 1 222 ? -8.695 29.969 13.938 1 91.88 222 PRO B CA 1
ATOM 3768 C C . PRO B 1 222 ? -8.195 30.859 15.086 1 91.88 222 PRO B C 1
ATOM 3770 O O . PRO B 1 222 ? -7.164 30.562 15.688 1 91.88 222 PRO B O 1
ATOM 3773 N N . PRO B 1 223 ? -8.883 31.875 15.508 1 90.12 223 PRO B N 1
ATOM 3774 C CA . PRO B 1 223 ? -8.422 32.656 16.641 1 90.12 223 PRO B CA 1
ATOM 3775 C C . PRO B 1 223 ? -8.336 31.859 17.938 1 90.12 223 PRO B C 1
ATOM 3777 O O . PRO B 1 223 ? -7.449 32.094 18.766 1 90.12 223 PRO B O 1
ATOM 3780 N N . LYS B 1 224 ? -9.219 30.969 18.125 1 91.31 224 LYS B N 1
ATOM 3781 C CA . LYS B 1 224 ? -9.18 30.125 19.328 1 91.31 224 LYS B CA 1
ATOM 3782 C C . LYS B 1 224 ? -7.922 29.266 19.344 1 91.31 224 LYS B C 1
ATOM 3784 O O . LYS B 1 224 ? -7.266 29.141 20.391 1 91.31 224 LYS B O 1
ATOM 3789 N N . ILE B 1 225 ? -7.613 28.641 18.219 1 88.56 225 ILE B N 1
ATOM 3790 C CA . ILE B 1 225 ? -6.441 27.766 18.109 1 88.56 225 ILE B CA 1
ATOM 3791 C C . ILE B 1 225 ? -5.176 28.594 18.375 1 88.56 225 ILE B C 1
ATOM 3793 O O . ILE B 1 225 ? -4.281 28.141 19.094 1 88.56 225 ILE B O 1
ATOM 3797 N N . ARG B 1 226 ? -5.082 29.734 17.875 1 84.38 226 ARG B N 1
ATOM 3798 C CA . ARG B 1 226 ? -3.916 30.594 18.062 1 84.38 226 ARG B CA 1
ATOM 3799 C C . ARG B 1 226 ? -3.74 30.984 19.531 1 84.38 226 ARG B C 1
ATOM 3801 O O . ARG B 1 226 ? -2.617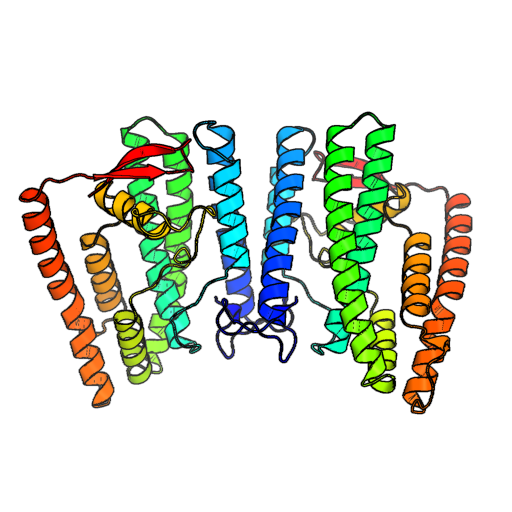 31.016 20.031 1 84.38 226 ARG B O 1
ATOM 3808 N N . ARG B 1 227 ? -4.805 31.25 20.109 1 87.75 227 ARG B N 1
ATOM 3809 C CA . ARG B 1 227 ? -4.75 31.609 21.516 1 87.75 227 ARG B CA 1
ATOM 3810 C C . ARG B 1 227 ? -4.258 30.422 22.359 1 87.75 227 ARG B C 1
ATOM 3812 O O . ARG B 1 227 ? -3.457 30.609 23.281 1 87.75 227 ARG B O 1
ATOM 3819 N N . MET B 1 228 ? -4.812 29.297 22.078 1 83.88 228 MET B N 1
ATOM 3820 C CA . MET B 1 228 ? -4.41 28.094 22.797 1 83.88 228 MET B CA 1
ATOM 3821 C C . MET B 1 228 ? -2.93 27.812 22.578 1 83.88 228 MET B C 1
ATOM 3823 O O . MET B 1 228 ? -2.234 27.375 23.5 1 83.88 228 MET B O 1
ATOM 3827 N N . GLU B 1 229 ? -2.482 27.969 21.406 1 82.06 229 GLU B N 1
ATOM 3828 C CA . GLU B 1 229 ? -1.076 27.75 21.094 1 82.06 229 GLU B CA 1
ATOM 3829 C C . GLU B 1 229 ? -0.179 28.719 21.859 1 82.06 229 GLU B C 1
ATOM 3831 O O . GLU B 1 229 ? 0.887 28.328 22.344 1 82.06 229 GLU B O 1
ATOM 3836 N N . GLU B 1 230 ? -0.559 29.953 21.875 1 81.06 230 GLU B N 1
ATOM 3837 C CA . GLU B 1 230 ? 0.2 30.969 22.609 1 81.06 230 GLU B CA 1
ATOM 3838 C C . GLU B 1 230 ? 0.32 30.625 24.078 1 81.06 230 GLU B C 1
ATOM 3840 O O . GLU B 1 230 ? 1.392 30.766 24.672 1 81.06 230 GLU B O 1
ATOM 3845 N N . LEU B 1 231 ? -0.731 30.141 24.578 1 78.5 231 LEU B N 1
ATOM 3846 C CA . LEU B 1 231 ? -0.73 29.734 25.984 1 78.5 231 LEU B CA 1
ATOM 3847 C C . LEU B 1 231 ? 0.171 28.531 26.203 1 78.5 231 LEU B C 1
ATOM 3849 O O . LEU B 1 231 ? 0.907 28.469 27.203 1 78.5 231 LEU B O 1
ATOM 3853 N N . ALA B 1 232 ? 0.032 27.562 25.312 1 74.12 232 ALA B N 1
ATOM 3854 C CA . ALA B 1 232 ? 0.862 26.375 25.422 1 74.12 232 ALA B CA 1
ATOM 3855 C C . ALA B 1 232 ? 2.344 26.719 25.312 1 74.12 232 ALA B C 1
ATOM 3857 O O . ALA B 1 232 ? 3.176 26.156 26.016 1 74.12 232 ALA B O 1
ATOM 3858 N N . HIS B 1 233 ? 2.664 27.531 24.422 1 73.81 233 HIS B N 1
ATOM 3859 C CA . HIS B 1 233 ? 4.043 27.969 24.234 1 73.81 233 HIS B CA 1
ATOM 3860 C C . HIS B 1 233 ? 4.574 28.672 25.484 1 73.81 233 HIS B C 1
ATOM 3862 O O . HIS B 1 233 ? 5.723 28.469 25.875 1 73.81 233 HIS B O 1
ATOM 3868 N N . GLN B 1 234 ? 3.721 29.406 26.078 1 72.62 234 GLN B N 1
ATOM 3869 C CA . GLN B 1 234 ? 4.094 30.109 27.312 1 72.62 234 GLN B CA 1
ATOM 3870 C C . GLN B 1 234 ? 4.336 29.125 28.453 1 72.62 234 GLN B C 1
ATOM 3872 O O . GLN B 1 234 ? 5.277 29.281 29.234 1 72.62 234 GLN B O 1
ATOM 3877 N N . ARG B 1 235 ? 3.545 28.141 28.406 1 64.81 235 ARG B N 1
ATOM 3878 C CA . ARG B 1 235 ? 3.672 27.125 29.453 1 64.81 235 ARG B CA 1
ATOM 3879 C C . ARG B 1 235 ? 4.918 26.281 29.25 1 64.81 235 ARG B C 1
ATOM 3881 O O . ARG B 1 235 ? 5.602 25.922 30.203 1 64.81 235 ARG B O 1
ATOM 3888 N N . ALA B 1 236 ? 5.059 25.906 28.062 1 66.44 236 ALA B N 1
ATOM 3889 C CA . ALA B 1 236 ? 6.23 25.109 27.703 1 66.44 236 ALA B CA 1
ATOM 3890 C C . ALA B 1 236 ? 7.52 25.875 28.016 1 66.44 236 ALA B C 1
ATOM 3892 O O . ALA B 1 236 ? 8.5 25.281 28.484 1 66.44 236 ALA B O 1
ATOM 3893 N N . ALA B 1 237 ? 7.547 27.078 27.781 1 62.66 237 ALA B N 1
ATOM 3894 C CA . ALA B 1 237 ? 8.711 27.922 28.078 1 62.66 237 ALA B CA 1
ATOM 3895 C C . ALA B 1 237 ? 8.969 27.984 29.578 1 62.66 237 ALA B C 1
ATOM 3897 O O . ALA B 1 237 ? 10.117 28.109 30 1 62.66 237 ALA B O 1
ATOM 3898 N N . ALA B 1 238 ? 7.879 27.906 30.219 1 61.09 238 ALA B N 1
ATOM 3899 C CA . ALA B 1 238 ? 8 27.969 31.672 1 61.09 238 ALA B CA 1
ATOM 3900 C C . ALA B 1 238 ? 8.383 26.609 32.25 1 61.09 238 ALA B C 1
ATOM 3902 O O . ALA B 1 238 ? 9.016 26.531 33.312 1 61.09 238 ALA B O 1
ATOM 3903 N N . CYS B 1 239 ? 7.867 25.547 31.609 1 58.53 239 CYS B N 1
ATOM 3904 C CA . CYS B 1 239 ? 8.117 24.203 32.094 1 58.53 239 CYS B CA 1
ATOM 3905 C C . CYS B 1 239 ? 9.125 23.469 31.203 1 58.53 239 CYS B C 1
ATOM 3907 O O . CYS B 1 239 ? 8.758 22.922 30.172 1 58.53 239 CYS B O 1
ATOM 3909 N N . SER B 1 240 ? 10.211 23.969 31.094 1 56.94 240 SER B N 1
ATOM 3910 C CA . SER B 1 240 ? 11.258 23.531 30.188 1 56.94 240 SER B CA 1
ATOM 3911 C C . SER B 1 240 ? 11.43 22.016 30.219 1 56.94 240 SER B C 1
ATOM 3913 O O . SER B 1 240 ? 12.5 21.5 29.891 1 56.94 240 SER B O 1
ATOM 3915 N N . GLU B 1 241 ? 10.477 21.219 30.75 1 63.75 241 GLU B N 1
ATOM 3916 C CA . GLU B 1 241 ? 11.055 19.891 30.969 1 63.75 241 GLU B CA 1
ATOM 3917 C C . GLU B 1 241 ? 11 19.047 29.703 1 63.75 241 GLU B C 1
ATOM 3919 O O . GLU B 1 241 ? 9.93 18.609 29.297 1 63.75 241 GLU B O 1
ATOM 3924 N N . LEU B 1 242 ? 12 19.219 28.875 1 75.94 242 LEU B N 1
ATOM 3925 C CA . LEU B 1 242 ? 12.289 18.266 27.812 1 75.94 242 LEU B CA 1
ATOM 3926 C C . LEU B 1 242 ? 12.477 16.859 28.359 1 75.94 242 LEU B C 1
ATOM 3928 O O . LEU B 1 242 ? 13.047 16.688 29.438 1 75.94 242 LEU B O 1
ATOM 3932 N N . ARG B 1 243 ? 11.664 16.062 27.797 1 78 243 ARG B N 1
ATOM 3933 C CA . ARG B 1 243 ? 11.828 14.672 28.188 1 78 243 ARG B CA 1
ATOM 3934 C C . ARG B 1 243 ? 12.469 13.852 27.078 1 78 243 ARG B C 1
ATOM 3936 O O . ARG B 1 243 ? 12.172 14.07 25.891 1 78 243 ARG B O 1
ATOM 3943 N N . PRO B 1 244 ? 13.344 13.078 27.578 1 83.88 244 PRO B N 1
ATOM 3944 C CA . PRO B 1 244 ? 13.922 12.203 26.562 1 83.88 244 PRO B CA 1
ATOM 3945 C C . PRO B 1 244 ? 12.945 11.148 26.062 1 83.88 244 PRO B C 1
ATOM 3947 O O . PRO B 1 244 ? 12.156 10.609 26.859 1 83.88 244 PRO B O 1
ATOM 3950 N N . ALA B 1 245 ? 12.906 10.969 24.828 1 86.62 245 ALA B N 1
ATOM 3951 C CA . ALA B 1 245 ? 12.109 9.898 24.219 1 86.62 245 ALA B CA 1
ATOM 3952 C C . ALA B 1 245 ? 12.969 9.023 23.328 1 86.62 245 ALA B C 1
ATOM 3954 O O . ALA B 1 245 ? 13.828 9.516 22.594 1 86.62 245 ALA B O 1
ATOM 3955 N N . ARG B 1 246 ? 12.719 7.754 23.469 1 88.81 246 ARG B N 1
ATOM 3956 C CA . ARG B 1 246 ? 13.453 6.785 22.656 1 88.81 246 ARG B CA 1
ATOM 3957 C C . ARG B 1 246 ? 12.742 6.52 21.328 1 88.81 246 ARG B C 1
ATOM 3959 O O . ARG B 1 246 ? 11.516 6.402 21.297 1 88.81 246 ARG B O 1
ATOM 3966 N N . PHE B 1 247 ? 13.578 6.406 20.312 1 91.56 247 PHE B N 1
ATOM 3967 C CA . PHE B 1 247 ? 13.031 6.102 19 1 91.56 247 PHE B CA 1
ATOM 3968 C C . PHE B 1 247 ? 13.727 4.895 18.375 1 91.56 247 PHE B C 1
ATOM 3970 O O . PHE B 1 247 ? 14.922 4.938 18.094 1 91.56 247 PHE B O 1
ATOM 3977 N N . SER B 1 248 ? 12.977 3.857 18.141 1 93.06 248 SER B N 1
ATOM 3978 C CA . SER B 1 248 ? 13.539 2.643 17.562 1 93.06 248 SER B CA 1
ATOM 3979 C C . SER B 1 248 ? 14.07 2.896 16.156 1 93.06 248 SER B C 1
ATOM 3981 O O . SER B 1 248 ? 15.039 2.268 15.734 1 93.06 248 SER B O 1
ATOM 3983 N N . TRP B 1 249 ? 13.516 3.828 15.453 1 94.75 249 TRP B N 1
ATOM 3984 C CA . TRP B 1 249 ? 13.906 4.145 14.078 1 94.75 249 TRP B CA 1
ATOM 3985 C C . TRP B 1 249 ? 15.352 4.625 14.016 1 94.75 249 TRP B C 1
ATOM 3987 O O . TRP B 1 249 ? 15.977 4.594 12.961 1 94.75 249 TRP B O 1
ATOM 3997 N N . ILE B 1 250 ? 15.867 5.168 15.172 1 95 250 ILE B N 1
ATOM 3998 C CA . ILE B 1 250 ? 17.25 5.656 15.18 1 95 250 ILE B CA 1
ATOM 3999 C C . ILE B 1 250 ? 18.062 4.887 16.219 1 95 250 ILE B C 1
ATOM 4001 O O . ILE B 1 250 ? 18.781 5.484 17.016 1 95 250 ILE B O 1
ATOM 4005 N N . PHE B 1 251 ? 17.875 3.609 16.219 1 94.44 251 PHE B N 1
ATOM 4006 C CA . PHE B 1 251 ? 18.672 2.674 17 1 94.44 251 PHE B CA 1
ATOM 4007 C C . PHE B 1 251 ? 18.531 2.963 18.484 1 94.44 251 PHE B C 1
ATOM 4009 O O . PHE B 1 251 ? 19.516 2.941 19.219 1 94.44 251 PHE B O 1
ATOM 4016 N N . ASP B 1 252 ? 17.344 3.438 18.859 1 90.94 252 ASP B N 1
ATOM 4017 C CA . ASP B 1 252 ? 16.938 3.643 20.25 1 90.94 252 ASP B CA 1
ATOM 4018 C C . ASP B 1 252 ? 17.688 4.82 20.875 1 90.94 252 ASP B C 1
ATOM 4020 O O . ASP B 1 252 ? 17.891 4.863 22.094 1 90.94 252 ASP B O 1
ATOM 4024 N N . ARG B 1 253 ? 18.125 5.652 20.094 1 89.75 253 ARG B N 1
ATOM 4025 C CA . ARG B 1 253 ? 18.703 6.891 20.609 1 89.75 253 ARG B CA 1
ATOM 4026 C C . ARG B 1 253 ? 17.641 7.742 21.281 1 89.75 253 ARG B C 1
ATOM 4028 O O . ARG B 1 253 ? 16.484 7.793 20.828 1 89.75 253 ARG B O 1
ATOM 4035 N N . HIS B 1 254 ? 18.062 8.375 22.344 1 88.31 254 HIS B N 1
ATOM 4036 C CA . HIS B 1 254 ? 17.172 9.297 23.047 1 88.31 254 HIS B CA 1
ATOM 4037 C C . HIS B 1 254 ? 17.25 10.695 22.453 1 88.31 254 HIS B C 1
ATOM 4039 O O . HIS B 1 254 ? 18.344 11.195 22.156 1 88.31 254 HIS B O 1
ATOM 4045 N N . VAL B 1 255 ? 16.141 11.164 22.188 1 86.69 255 VAL B N 1
ATOM 4046 C CA . VAL B 1 255 ? 16.031 12.547 21.719 1 86.69 255 VAL B CA 1
ATOM 4047 C C . VAL B 1 255 ? 15.133 13.344 22.656 1 86.69 255 VAL B C 1
ATOM 4049 O O . VAL B 1 255 ? 14.141 12.812 23.172 1 86.69 255 VAL B O 1
ATOM 4052 N N . MET B 1 256 ? 15.602 14.477 22.938 1 80.75 256 MET B N 1
ATOM 4053 C CA . MET B 1 256 ? 14.781 15.32 23.812 1 80.75 256 MET B CA 1
ATOM 4054 C C . MET B 1 256 ? 13.531 15.797 23.078 1 80.75 256 MET B C 1
ATOM 4056 O O . MET B 1 256 ? 13.625 16.344 21.969 1 80.75 256 MET B O 1
ATOM 4060 N N . VAL B 1 257 ? 12.438 15.367 23.672 1 74.88 257 VAL B N 1
ATOM 4061 C CA . VAL B 1 257 ? 11.156 15.797 23.125 1 74.88 257 VAL B CA 1
ATOM 4062 C C . VAL B 1 257 ? 10.438 16.703 24.125 1 74.88 257 VAL B C 1
ATOM 4064 O O . VAL B 1 257 ? 10.812 16.75 25.297 1 74.88 257 VAL B O 1
ATOM 4067 N N . GLY B 1 258 ? 9.359 17.688 23.766 1 65.44 258 GLY B N 1
ATOM 4068 C CA . GLY B 1 258 ? 8.609 18.531 24.672 1 65.44 258 GLY B CA 1
ATOM 4069 C C . GLY B 1 258 ? 8.617 20 24.266 1 65.44 258 GLY B C 1
ATOM 4070 O O . GLY B 1 258 ? 9.453 20.422 23.469 1 65.44 258 GLY B O 1
#

Nearest PDB structures (foldseek):
  1oq4-assembly1_A  TM=9.725E-01  e=4.886E-23  Ricinus communis
  2uw1-assembly1_A  TM=9.647E-01  e=2.730E-22  Hedera helix
  2uw1-assembly1_B  TM=9.803E-01  e=6.622E-22  Hedera helix
  7t63-assembly1_B  TM=9.673E-01  e=8.086E-21  Thunbergia laurifolia
  7t63-assembly1_A  TM=9.801E-01  e=6.854E-20  Thunbergia laurifolia

Solvent-accessible surface area (backbone atoms only — not comparable to full-atom values): 26312 Å² total; per-residue (Å²): 115,72,58,62,21,61,93,42,50,40,81,44,40,48,42,84,48,68,66,34,40,48,49,23,41,52,48,24,52,52,49,47,50,54,52,52,52,51,49,49,46,60,73,66,67,71,46,33,58,68,42,47,51,43,17,52,37,35,23,42,35,53,22,36,69,62,83,55,64,55,41,55,64,34,48,41,52,49,46,23,52,52,25,45,53,50,19,48,29,24,46,38,43,13,51,52,28,44,76,72,69,35,56,68,57,15,50,51,25,43,56,49,19,53,50,26,47,53,52,18,50,52,30,46,50,54,48,44,54,43,39,71,76,36,48,41,62,40,36,39,32,51,34,49,46,62,70,60,44,83,73,60,74,56,65,52,35,30,69,78,67,70,72,48,96,71,56,47,56,37,57,48,52,50,40,39,31,36,58,72,56,32,55,36,59,56,56,52,20,52,51,52,42,49,52,42,57,73,59,40,49,86,70,65,72,92,51,49,74,65,22,48,54,20,40,52,51,55,70,50,40,29,67,51,40,43,51,52,38,54,52,50,51,54,45,46,70,69,51,67,68,60,38,74,41,72,34,61,45,49,74,52,43,71,40,77,29,101,115,73,58,63,20,60,92,44,50,41,80,45,39,47,42,85,47,66,65,33,40,48,49,23,42,51,47,26,53,53,51,47,51,53,51,52,53,50,49,50,46,60,72,65,67,70,46,32,58,70,42,47,50,44,18,53,36,35,24,43,34,54,23,35,69,62,83,55,63,54,42,55,62,34,47,40,51,49,46,23,52,51,24,46,52,49,18,49,28,24,44,37,44,13,52,52,29,45,75,71,70,35,54,68,57,15,51,51,26,43,57,48,18,54,51,26,46,53,52,18,51,52,30,46,51,55,48,44,54,44,39,72,76,35,46,39,63,40,36,39,32,50,32,51,46,62,70,57,44,82,74,60,71,56,65,50,34,30,69,78,67,68,72,48,96,72,57,46,56,38,56,49,52,50,40,38,30,35,58,72,56,30,53,37,58,57,54,52,20,52,51,52,42,48,50,41,57,74,59,41,50,87,70,64,73,91,49,47,73,67,21,47,52,22,39,52,51,54,69,48,41,30,66,50,39,44,52,52,38,53,51,49,51,54,47,44,68,70,50,67,69,58,38,74,41,72,34,60,45,49,74,54,43,70,39,77,29,100

InterPro domains:
  IPR005067 Fatty acid desaturase, type 2 [PF03405] (2-251)
  IPR005067 Fatty acid desaturase, type 2 [PIRSF000346] (1-257)
  IPR005067 Fatty acid desaturase, type 2 [PTHR31155] (1-256)
  IPR005067 Fatty acid desaturase, type 2 [cd01050] (1-232)
  IPR009078 Ferritin-like superfamily [SSF47240] (3-256)
  IPR012348 Ribonucleotide reductase-like [G3DSA:1.10.620.20] (1-257)

pLDDT: mean 88.41, std 12.6, range [44.88, 98.75]

Secondary structure (DSSP, 8-state):
-GGGSTT---TTSS--SHHHHHHHHHHHHHHHHHHHHHHHHHHHT-S-HHHHHHHHHHHHHH-----S-S-HHHHHHHHHHHHHHHHHHHHHHHHHHHHTT-HHHHHHHHHHHHHHHHHHHHHHHHHHHHHHH-HHHHHHHHHHHHHT----GGGG---S-TTSTT--HHHHHHHHHHHHTSS-HHHHHHHHHHHHHHTTGGG--S--HHHHHHHHHHHHHHHHHHHHHHHHHHHHHHS---EEEEEGGGTTEEEEE-/-GGGSTT---TTSS--SHHHHHHHHHHHHHHHHHHHHHHHHHHHT-S-HHHHHHHHHHHHHH-----S-S-HHHHHHHHHHHHHHHHHHHHHHHHHHHHTT-HHHHHHHHHHHHHHHHHHHHHHHHHHHHHHH-HHHHHHHHHHHHHT----GGGG---S-TTSTT--HHHHHHHHHHHHTSS-HHHHHHHHHHHHHHTTGGG--S--HHHHHHHHHHHHHHHHHHHHHHHHHHHHHHS---EEEEEGGGTTEEEEE-

Foldseek 3Di:
DQQLAPPLHPVPLDDPDPSSVVVVVVVVLVVVLVVVVLVVLVVVPQWDNLLVVLLVVQLVVVFFDQPADSHPLLVLLLQLLVLVQLLLLLCLQLVVCVVVPNNVSNVSSVVSSVVSVVSNVVSLVVLLVVCVVCVQVNLLSNLVNVVSPSDDSSPRGASPPQDDPQHGPVVQVVQACCVSVSGHLLNSLVSLVVSCVSSVLVPDDDYDPSSVVSSVNSVPVSVVSVVVRVVVVVVCVVVVDFDWDFDVGRVRDTDTGD/DQQLAPPLHPVPLDDPDPSSVVVVVVVVLVVVLVVVVLVVLVVVPQWDNLLVVLLVVQLVVVFFDQPADSHPLLVLLLQLLVLLQLLLLLCLQLVVCVVVPNNVSNVSSVVSSVVSVVSNVVSLVVLLVVCVVCVQVNLLSNLVNVVSPSDDSSPRGASPPQDDPQHGPVVQVVQVCCVSVSGHLLNSLVSLVVSCVSSVLLPDDDYDPSSVVSSVNSVPVSVVSVVVRVVVVVVCVVVVDFDWDFDVGRVRDTDTGD

Radius of gyration: 26.45 Å; Cα contacts (8 Å, |Δi|>4): 674; chains: 2; bounding box: 55×71×68 Å

Sequence (516 aa):
MGNRTEGTADDTGASSLPWAQWIRGWTAEENRHGDLLNRYLYLSGRVDMRQVETTVHHLLRNGMEMLVPKSPYHSVIYGAFQERATFVSHVHTARLAGQHGDQALAKICGVIAADEKRHEAGYTWVCAKLFEVDPDGMVRALARVMRGKVTMPGLLMSDGRDGDADGSLFERFSAMAQRAGVYTARDYGDLVEHFVRRWRVAELAGLSGEGRRAQEYVCGLPPKIRRMEELAHQRAAACSELRPARFSWIFDRHVMVGMGNRTEGTADDTGASSLPWAQWIRGWTAEENRHGDLLNRYLYLSGRVDMRQVETTVHHLLRNGMEMLVPKSPYHSVIYGAFQERATFVSHVHTARLAGQHGDQALAKICGVIAADEKRHEAGYTWVCAKLFEVDPDGMVRALARVMRGKVTMPGLLMSDGRDGDADGSLFERFSAMAQRAGVYTARDYGDLVEHFVRRWRVAELAGLSGEGRRAQEYVCGLPPKIRRMEELAHQRAAACSELRPARFSWIFDRHVMVG

Organism: Triticum turgidum subsp. durum (NCBI:txid4567)